Protein AF-A0A8S2K0Q5-F1 (afdb_monomer)

Foldseek 3Di:
DPPDPPPDFAWEWEAEAQKIKTKTFPPDDAFDKDAPLQVVFFDPVFKDKPQKAFPDKDKDWDAPQQAQFWWWDAPPAPDRPDTDIWGQHGVVQQWIWDDDPPDPDIDIDHHPPPDDTGGPDPDPHHIMMIMGTDIGRNDPPDTMMIITMGRQKHKFKEWEWEDEDDPDLWIKIWIKIKIFGQGQAKDKHFKYKYKFFPDPDDPPCPDDPPPPDPDPPPPDPPPPPPPPCPPPDAWEWEWDDDDPGMTMIITPGIDMDHHRDIDMHTYDIDTWRKDWFWEAEDEDDDFDKDKDFTWTKMKIAAADAWDGWHKYFYDYPNHTQAIDTDHTAGHGDIDMDTRGGDPQKMKIKGKDWPDWDFPPDDDPPDDTDIDIDIDMDMDIGGNAQAKHKYKYKYADPDDDDDDDDPDDPPPDPPPPDDFDWDDDDRMTITIDIGGGPPVPLLWDKWKWWFDDQCQPDPPDDGDTDTDDPVVRVQVVVCVVVVNQWDDDDQWIAGPVQQWIAGPVGRVRIIHMDIDTHRLVVVADPVLLDDDPDDDDPPPPCPDVVVVVVVVCVVCVVVVVVPVPDCVVVLLVVLVVLCVRCVSVVNNVSSNVSSVVD

Structure (mmCIF, N/CA/C/O backbone):
data_AF-A0A8S2K0Q5-F1
#
_entry.id   AF-A0A8S2K0Q5-F1
#
loop_
_atom_site.group_PDB
_atom_site.id
_atom_site.type_symbol
_atom_site.label_atom_id
_atom_site.label_alt_id
_atom_site.label_comp_id
_atom_site.label_asym_id
_atom_site.label_entity_id
_atom_site.label_seq_id
_atom_site.pdbx_PDB_ins_code
_atom_site.Cartn_x
_atom_site.Cartn_y
_atom_site.Cartn_z
_atom_site.occupancy
_atom_site.B_iso_or_equiv
_atom_site.auth_seq_id
_atom_site.auth_comp_id
_atom_site.auth_asym_id
_atom_site.auth_atom_id
_atom_site.pdbx_PDB_model_num
ATOM 1 N N . MET A 1 1 ? 0.386 10.131 39.378 1.00 29.38 1 MET A N 1
ATOM 2 C CA . MET A 1 1 ? 0.164 8.672 39.294 1.00 29.38 1 MET A CA 1
ATOM 3 C C . MET A 1 1 ? -1.204 8.377 39.877 1.00 29.38 1 MET A C 1
ATOM 5 O O . MET A 1 1 ? -1.340 8.317 41.089 1.00 29.38 1 MET A O 1
ATOM 9 N N . VAL A 1 2 ? -2.227 8.304 39.027 1.00 27.77 2 VAL A N 1
ATOM 10 C CA . VAL A 1 2 ? -3.558 7.828 39.419 1.00 27.77 2 VAL A CA 1
ATOM 11 C C . VAL A 1 2 ? -3.507 6.309 39.302 1.00 27.77 2 VAL A C 1
ATOM 13 O O . VAL A 1 2 ? -3.299 5.791 38.210 1.00 27.77 2 VAL A O 1
ATOM 16 N N . THR A 1 3 ? -3.607 5.597 40.420 1.00 29.80 3 THR A N 1
ATOM 17 C CA . THR A 1 3 ? -3.735 4.137 40.437 1.00 29.80 3 THR A CA 1
ATOM 18 C C . THR A 1 3 ? -5.134 3.785 39.940 1.00 29.80 3 THR A C 1
ATOM 20 O O . THR A 1 3 ? -6.079 3.735 40.727 1.00 29.80 3 THR A O 1
ATOM 23 N N . SER A 1 4 ? -5.299 3.608 38.626 1.00 36.22 4 SER A N 1
ATOM 24 C CA . SER A 1 4 ? -6.487 2.949 38.088 1.00 36.22 4 SER A CA 1
ATOM 25 C C . SER A 1 4 ? -6.564 1.568 38.730 1.00 36.22 4 SER A C 1
ATOM 27 O O . SER A 1 4 ? -5.586 0.820 38.700 1.00 36.22 4 SER A O 1
ATOM 29 N N . ASN A 1 5 ? -7.692 1.254 39.367 1.00 38.75 5 ASN A N 1
ATOM 30 C CA . ASN A 1 5 ? -7.954 -0.066 39.928 1.00 38.75 5 ASN A CA 1
ATOM 31 C C . ASN A 1 5 ? -7.918 -1.094 38.790 1.00 38.75 5 ASN A C 1
ATOM 33 O O . ASN A 1 5 ? -8.931 -1.339 38.144 1.00 38.75 5 ASN A O 1
ATOM 37 N N . ALA A 1 6 ? -6.740 -1.672 38.557 1.00 41.12 6 ALA A N 1
ATOM 38 C CA . ALA A 1 6 ? -6.437 -2.686 37.555 1.00 41.12 6 ALA A CA 1
ATOM 39 C C . ALA A 1 6 ? -7.031 -4.059 37.924 1.00 41.12 6 ALA A C 1
ATOM 41 O O . ALA A 1 6 ? -6.378 -5.088 37.800 1.00 41.12 6 ALA A O 1
ATOM 42 N N . ASN A 1 7 ? -8.296 -4.083 38.350 1.00 46.19 7 ASN A N 1
ATOM 43 C CA . ASN A 1 7 ? -9.140 -5.278 38.279 1.00 46.19 7 ASN A CA 1
ATOM 44 C C . ASN A 1 7 ? -9.757 -5.385 36.871 1.00 46.19 7 ASN A C 1
ATOM 46 O O . ASN A 1 7 ? -10.928 -5.744 36.721 1.00 46.19 7 ASN A O 1
ATOM 50 N N . ASP A 1 8 ? -8.964 -5.014 35.859 1.00 53.84 8 ASP A N 1
ATOM 51 C CA . ASP A 1 8 ? -9.361 -4.888 34.464 1.00 53.84 8 ASP A CA 1
ATOM 52 C C . ASP A 1 8 ? -9.908 -6.226 33.978 1.00 53.84 8 ASP A C 1
ATOM 54 O O . ASP A 1 8 ? -9.255 -7.269 34.009 1.00 53.84 8 ASP A O 1
ATOM 58 N N . SER A 1 9 ? -11.177 -6.186 33.588 1.00 64.88 9 SER A N 1
ATOM 59 C CA . SER A 1 9 ? -11.879 -7.287 32.956 1.00 64.88 9 SER A CA 1
ATOM 60 C C . SER A 1 9 ? -11.081 -7.799 31.763 1.00 64.88 9 SER A C 1
ATOM 62 O O . SER A 1 9 ? -10.619 -7.000 30.956 1.00 64.88 9 SER A O 1
ATOM 64 N N . SER A 1 10 ? -11.004 -9.120 31.629 1.00 88.25 10 SER A N 1
ATOM 65 C CA . SER A 1 10 ? -10.513 -9.831 30.452 1.00 88.25 10 SER A CA 1
ATOM 66 C C . SER A 1 10 ? -11.231 -9.346 29.185 1.00 88.25 10 SER A C 1
ATOM 68 O O . SER A 1 10 ? -12.333 -9.820 28.882 1.00 88.25 10 SER A O 1
ATOM 70 N N . ILE A 1 11 ? -10.674 -8.353 28.488 1.00 94.31 11 ILE A N 1
ATOM 71 C CA . ILE A 1 11 ? -11.224 -7.868 27.221 1.00 94.31 11 ILE A CA 1
ATOM 72 C C . ILE A 1 11 ? -10.668 -8.752 26.111 1.00 94.31 11 ILE A C 1
ATOM 74 O O . ILE A 1 11 ? -9.456 -8.832 25.903 1.00 94.31 11 ILE A O 1
ATOM 78 N N . ILE A 1 12 ? -11.579 -9.394 25.389 1.00 96.56 12 ILE A N 1
ATOM 79 C CA . ILE A 1 12 ? -11.293 -10.092 24.143 1.00 96.56 12 ILE A CA 1
ATOM 80 C C . ILE A 1 12 ? -11.693 -9.144 23.009 1.00 96.56 12 ILE A C 1
ATOM 82 O O . ILE A 1 12 ? -12.826 -8.663 22.975 1.00 96.56 12 ILE A O 1
ATOM 86 N N . ALA A 1 13 ? -10.775 -8.860 22.091 1.00 97.31 13 ALA A N 1
ATOM 87 C CA . ALA A 1 13 ? -11.022 -7.989 20.948 1.00 97.31 13 ALA A CA 1
ATOM 88 C C . ALA A 1 13 ? -10.878 -8.758 19.634 1.00 97.31 13 ALA A C 1
ATOM 90 O O . ALA A 1 13 ? -9.849 -9.376 19.372 1.00 97.31 13 ALA A O 1
ATOM 91 N N . ARG A 1 14 ? -11.894 -8.671 18.777 1.00 97.50 14 ARG A N 1
ATOM 92 C CA . ARG A 1 14 ? -11.828 -9.136 17.388 1.00 97.50 14 ARG A CA 1
ATOM 93 C C . ARG A 1 14 ? -11.808 -7.926 16.472 1.00 97.50 14 ARG A C 1
ATOM 95 O O . ARG A 1 14 ? -12.829 -7.265 16.296 1.00 97.50 14 ARG A O 1
ATOM 102 N N . ILE A 1 15 ? -10.635 -7.589 15.958 1.00 97.25 15 ILE A N 1
ATOM 103 C CA . ILE A 1 15 ? -10.388 -6.366 15.201 1.00 97.25 15 ILE A CA 1
ATOM 104 C C . ILE A 1 15 ? -10.494 -6.673 13.707 1.00 97.25 15 ILE A C 1
ATOM 106 O O . ILE A 1 15 ? -9.774 -7.504 13.161 1.00 97.25 15 ILE A O 1
ATOM 110 N N . TYR A 1 16 ? -11.394 -5.970 13.040 1.00 95.81 16 TYR A N 1
ATOM 111 C CA . TYR A 1 16 ? -11.602 -5.970 11.598 1.00 95.81 16 TYR A CA 1
ATOM 112 C C . TYR A 1 16 ? -10.978 -4.696 10.999 1.00 95.81 16 TYR A C 1
ATOM 114 O O . TYR A 1 16 ? -10.509 -3.817 11.724 1.00 95.81 16 TYR A O 1
ATOM 122 N N . SER A 1 17 ? -10.976 -4.556 9.673 1.00 90.25 17 SER A N 1
ATOM 123 C CA . SER A 1 17 ? -10.333 -3.413 8.999 1.00 90.25 17 SER A CA 1
ATOM 124 C C . SER A 1 17 ? -10.889 -2.042 9.420 1.00 90.25 17 SER A C 1
ATOM 126 O O . SER A 1 17 ? -10.160 -1.051 9.434 1.00 90.25 17 SER A O 1
ATOM 128 N N . ASN A 1 18 ? -12.173 -1.966 9.782 1.00 90.06 18 ASN A N 1
ATOM 129 C CA . ASN A 1 18 ? -12.871 -0.713 10.082 1.00 90.06 18 ASN A CA 1
ATOM 130 C C . ASN A 1 18 ? -13.585 -0.669 11.445 1.00 90.06 18 ASN A C 1
ATOM 132 O O . ASN A 1 18 ? -14.157 0.370 11.783 1.00 90.06 18 ASN A O 1
ATOM 136 N N . LEU A 1 19 ? -13.586 -1.763 12.206 1.00 95.19 19 LEU A N 1
ATOM 137 C CA . LEU A 1 19 ? -14.288 -1.880 13.486 1.00 95.19 19 LEU A CA 1
ATOM 138 C C . LEU A 1 19 ? -13.689 -2.990 14.348 1.00 95.19 19 LEU A C 1
ATOM 140 O O . LEU A 1 19 ? -12.959 -3.845 13.861 1.00 95.19 19 LEU A O 1
ATOM 144 N N . VAL A 1 20 ? -14.067 -3.020 15.617 1.00 97.06 20 VAL A N 1
ATOM 145 C CA . VAL A 1 20 ? -13.719 -4.066 16.575 1.00 97.06 20 VAL A CA 1
ATOM 146 C C . VAL A 1 20 ? -14.982 -4.602 17.238 1.00 97.06 20 VAL A C 1
ATOM 148 O O . VAL A 1 20 ? -15.856 -3.827 17.617 1.00 97.06 20 VAL A O 1
ATOM 151 N N . GLU A 1 21 ? -15.085 -5.918 17.391 1.00 97.69 21 GLU A N 1
ATOM 152 C CA . GLU A 1 21 ? -16.007 -6.531 18.347 1.00 97.69 21 GLU A CA 1
ATOM 153 C C . GLU A 1 21 ? -15.287 -6.633 19.695 1.00 97.69 21 GLU A C 1
ATOM 155 O O . GLU A 1 21 ? -14.265 -7.314 19.817 1.00 97.69 21 GLU A O 1
ATOM 160 N N . VAL A 1 22 ? -15.800 -5.922 20.697 1.00 97.19 22 VAL A N 1
ATOM 161 C CA . VAL A 1 22 ? -15.290 -5.945 22.068 1.00 97.19 22 VAL A CA 1
ATOM 162 C C . VAL A 1 22 ? -16.146 -6.902 22.878 1.00 97.19 22 VAL A C 1
ATOM 164 O O . VAL A 1 22 ? -17.354 -6.703 23.003 1.00 97.19 22 VAL A O 1
ATOM 167 N N . ILE A 1 23 ? -15.513 -7.919 23.453 1.00 97.38 23 ILE A N 1
ATOM 168 C CA . ILE A 1 23 ? -16.162 -8.947 24.261 1.00 97.38 23 ILE A CA 1
ATOM 169 C C . ILE A 1 23 ? -15.588 -8.872 25.673 1.00 97.38 23 ILE A C 1
ATOM 171 O O . ILE A 1 23 ? -14.382 -9.008 25.880 1.00 97.38 23 ILE A O 1
ATOM 175 N N . ARG A 1 24 ? -16.455 -8.666 26.666 1.00 95.62 24 ARG A N 1
ATOM 176 C CA . ARG A 1 24 ? -16.065 -8.601 28.082 1.00 95.62 24 ARG A CA 1
ATOM 177 C C . ARG A 1 24 ? -17.021 -9.415 28.950 1.00 95.62 24 ARG A C 1
ATOM 179 O O . ARG A 1 24 ? -18.213 -9.466 28.646 1.00 95.62 24 ARG A O 1
ATOM 186 N N . PRO A 1 25 ? -16.550 -10.056 30.031 1.00 94.81 25 PRO A N 1
ATOM 187 C CA . PRO A 1 25 ? -17.432 -10.801 30.921 1.00 94.81 25 PRO A CA 1
ATOM 188 C C . PRO A 1 25 ? -18.433 -9.852 31.597 1.00 94.81 25 PRO A C 1
ATOM 190 O O . PRO A 1 25 ? -18.061 -8.765 32.047 1.00 94.81 25 PRO A O 1
ATOM 193 N N . LEU A 1 26 ? -19.697 -10.268 31.707 1.00 94.38 26 LEU A N 1
ATOM 194 C CA . LEU A 1 26 ? -20.741 -9.525 32.416 1.00 94.38 26 LEU A CA 1
ATOM 195 C C . LEU A 1 26 ? -20.545 -9.688 33.937 1.00 94.38 26 LEU A C 1
ATOM 197 O O . LEU A 1 26 ? -21.236 -10.467 34.585 1.00 94.38 26 LEU A O 1
ATOM 201 N N . ARG A 1 27 ? -19.532 -9.009 34.498 1.00 86.06 27 ARG A N 1
ATOM 202 C CA . ARG A 1 27 ? -19.223 -9.024 35.946 1.00 86.06 27 ARG A CA 1
ATOM 203 C C . ARG A 1 27 ? -19.899 -7.896 36.725 1.00 86.06 27 ARG A C 1
ATOM 205 O O . ARG A 1 27 ? -20.038 -8.002 37.937 1.00 86.06 27 ARG A O 1
ATOM 212 N N . GLN A 1 28 ? -20.240 -6.802 36.048 1.00 73.81 28 GLN A N 1
ATOM 213 C CA . GLN A 1 28 ? -20.879 -5.642 36.667 1.00 73.81 28 GLN A CA 1
ATOM 214 C C . GLN A 1 28 ? -22.372 -5.901 36.867 1.00 73.81 28 GLN A C 1
ATOM 216 O O . GLN A 1 28 ? -23.010 -6.547 36.033 1.00 73.81 28 GLN A O 1
ATOM 221 N N . GLU A 1 29 ? -22.918 -5.374 37.962 1.00 84.00 29 GLU A N 1
ATOM 222 C CA . GLU A 1 29 ? -24.364 -5.281 38.134 1.00 84.00 29 GLU A CA 1
ATOM 223 C C . GLU A 1 29 ? -24.942 -4.418 37.006 1.00 84.00 29 GLU A C 1
ATOM 225 O O . GLU A 1 29 ? -24.368 -3.394 36.632 1.00 84.00 29 GLU A O 1
ATOM 230 N N . LEU A 1 30 ? -26.056 -4.864 36.429 1.00 90.75 30 LEU A N 1
ATOM 231 C CA . LEU A 1 30 ? -26.784 -4.069 35.450 1.00 90.75 30 LEU A CA 1
ATOM 232 C C . LEU A 1 30 ? -27.404 -2.841 36.138 1.00 90.75 30 LEU A C 1
ATOM 234 O O . LEU A 1 30 ? -27.833 -2.942 37.291 1.00 90.75 30 LEU A O 1
ATOM 238 N N . PRO A 1 31 ? -27.493 -1.693 35.447 1.00 93.88 31 PRO A N 1
ATOM 239 C CA . PRO A 1 31 ? -27.159 -1.472 34.035 1.00 93.88 31 PRO A CA 1
ATOM 240 C C . PRO A 1 31 ? -25.653 -1.292 33.761 1.00 93.88 31 PRO A C 1
ATOM 242 O O . PRO A 1 31 ? -24.921 -0.746 34.579 1.00 93.88 31 PRO A O 1
ATOM 245 N N . LEU A 1 32 ? -25.206 -1.666 32.557 1.00 93.88 32 LEU A N 1
ATOM 246 C CA . LEU A 1 32 ? -23.860 -1.348 32.065 1.00 93.88 32 LEU A CA 1
ATOM 247 C C . LEU A 1 32 ? -23.703 0.158 31.870 1.00 93.88 32 LEU A C 1
ATOM 249 O O . LEU A 1 32 ? -24.557 0.772 31.236 1.00 93.88 32 LEU A O 1
ATOM 253 N N . GLU A 1 33 ? -22.592 0.730 32.324 1.00 92.38 33 GLU A N 1
ATOM 254 C CA . GLU A 1 33 ? -22.280 2.150 32.143 1.00 92.38 33 GLU A CA 1
ATOM 255 C C . GLU A 1 33 ? -21.228 2.362 31.041 1.00 92.38 33 GLU A C 1
ATOM 257 O O . GLU A 1 33 ? -20.211 1.666 30.995 1.00 92.38 33 GLU A O 1
ATOM 262 N N . PHE A 1 34 ? -21.459 3.360 30.185 1.00 92.56 34 PHE A N 1
ATOM 263 C CA . PHE A 1 34 ? -20.509 3.859 29.191 1.00 92.56 34 PHE A CA 1
ATOM 264 C C . PHE A 1 34 ? -20.385 5.384 29.288 1.00 92.56 34 PHE A C 1
ATOM 266 O O . PHE A 1 34 ? -21.376 6.102 29.465 1.00 92.56 34 PHE A O 1
ATOM 273 N N . SER A 1 35 ? -19.168 5.905 29.152 1.00 90.75 35 SER A N 1
ATOM 274 C CA . SER A 1 35 ? -18.934 7.343 28.991 1.00 90.75 35 SER A CA 1
ATOM 275 C C . SER A 1 35 ? -19.417 7.843 27.627 1.00 90.75 35 SER A C 1
ATOM 277 O O . SER A 1 35 ? -19.467 7.078 26.667 1.00 90.75 35 SER A O 1
ATOM 279 N N . ALA A 1 36 ? -19.720 9.141 27.501 1.00 90.25 36 ALA A N 1
ATOM 280 C CA . ALA A 1 36 ? -20.046 9.738 26.201 1.00 90.25 36 ALA A CA 1
ATOM 281 C C . ALA A 1 36 ? -18.958 9.508 25.141 1.00 90.25 36 ALA A C 1
ATOM 283 O O . ALA A 1 36 ? -19.271 9.339 23.965 1.00 90.25 36 ALA A O 1
ATOM 284 N N . ASN A 1 37 ? -17.691 9.467 25.561 1.00 89.88 37 ASN A N 1
ATOM 285 C CA . ASN A 1 37 ? -16.574 9.200 24.663 1.00 89.88 37 ASN A CA 1
ATOM 286 C C . ASN A 1 37 ? -16.545 7.743 24.203 1.00 89.88 37 ASN A C 1
ATOM 288 O O . ASN A 1 37 ? -16.349 7.506 23.025 1.00 89.88 37 ASN A O 1
ATOM 292 N N . GLU A 1 38 ? -16.753 6.764 25.085 1.00 92.31 38 GLU A N 1
ATOM 293 C CA . GLU A 1 38 ? -16.849 5.358 24.659 1.00 92.31 38 GLU A CA 1
ATOM 294 C C . GLU A 1 38 ? -18.063 5.149 23.753 1.00 92.31 38 GLU A C 1
ATOM 296 O O . GLU A 1 38 ? -17.956 4.544 22.688 1.00 92.31 38 GLU A O 1
ATOM 301 N N . TRP A 1 39 ? -19.201 5.722 24.147 1.00 94.25 39 TRP A N 1
ATOM 302 C CA . TRP A 1 39 ? -20.456 5.610 23.420 1.00 94.25 39 TRP A CA 1
ATOM 303 C C . TRP A 1 39 ? -20.377 6.180 22.001 1.00 94.25 39 TRP A C 1
ATOM 305 O O . TRP A 1 39 ? -20.971 5.616 21.087 1.00 94.25 39 TRP A O 1
ATOM 315 N N . SER A 1 40 ? -19.616 7.260 21.788 1.00 92.88 40 SER A N 1
ATOM 316 C CA . SER A 1 40 ? -19.471 7.882 20.465 1.00 92.88 40 SER A CA 1
ATOM 317 C C . SER A 1 40 ? -18.734 7.002 19.449 1.00 92.88 40 SER A C 1
ATOM 319 O O . SER A 1 40 ? -18.938 7.174 18.247 1.00 92.88 40 SER A O 1
ATOM 321 N N . PHE A 1 41 ? -17.929 6.037 19.907 1.00 94.31 41 PHE A N 1
ATOM 322 C CA . PHE A 1 41 ? -17.284 5.046 19.040 1.00 94.31 41 PHE A CA 1
ATOM 323 C C . PHE A 1 41 ? -18.112 3.772 18.855 1.00 94.31 41 PHE A C 1
ATOM 325 O O . PHE A 1 41 ? -17.827 3.004 17.932 1.00 94.31 41 PHE A O 1
ATOM 332 N N . MET A 1 42 ? -19.116 3.533 19.701 1.00 94.69 42 MET A N 1
ATOM 333 C CA . MET A 1 42 ? -19.913 2.308 19.706 1.00 94.69 42 MET A CA 1
ATOM 334 C C . MET A 1 42 ? -21.065 2.343 18.697 1.00 94.69 42 MET A C 1
ATOM 336 O O . MET A 1 42 ? -21.747 3.350 18.511 1.00 94.69 42 MET A O 1
ATOM 340 N N . ARG A 1 43 ? -21.355 1.185 18.099 1.00 93.12 43 ARG A N 1
ATOM 341 C CA . ARG A 1 43 ? -22.605 0.949 17.369 1.00 93.12 43 ARG A CA 1
ATOM 342 C C . ARG A 1 43 ? -23.675 0.553 18.381 1.00 93.12 43 ARG A C 1
ATOM 344 O O . ARG A 1 43 ? -23.662 -0.561 18.906 1.00 93.12 43 ARG A O 1
ATOM 351 N N . THR A 1 44 ? -24.583 1.464 18.693 1.00 91.12 44 THR A N 1
ATOM 352 C CA . THR A 1 44 ? -25.557 1.285 19.784 1.00 91.12 44 THR A CA 1
ATOM 353 C C . THR A 1 44 ? -26.499 0.095 19.573 1.00 91.12 44 THR A C 1
ATOM 355 O O . THR A 1 44 ? -26.877 -0.569 20.533 1.00 91.12 44 THR A O 1
ATOM 358 N N . ASP A 1 45 ? -26.811 -0.226 18.319 1.00 92.25 45 ASP A N 1
ATOM 359 C CA . ASP A 1 45 ? -27.624 -1.369 17.886 1.00 92.25 45 ASP A CA 1
ATOM 360 C C . ASP A 1 45 ? -26.877 -2.716 17.916 1.00 92.25 45 ASP A C 1
ATOM 362 O O . ASP A 1 45 ? -27.477 -3.755 17.655 1.00 92.25 45 ASP A O 1
ATOM 366 N N . SER A 1 46 ? -25.569 -2.715 18.184 1.00 95.62 46 SER A N 1
ATOM 367 C CA . SER A 1 46 ? -24.746 -3.933 18.184 1.00 95.62 46 SER A CA 1
ATOM 368 C C . SER A 1 46 ? -24.520 -4.546 19.564 1.00 95.62 46 SER A C 1
ATOM 370 O O . SER A 1 46 ? -23.959 -5.635 19.654 1.00 95.62 46 SER A O 1
ATOM 372 N N . ILE A 1 47 ? -24.917 -3.852 20.633 1.00 96.81 47 ILE A N 1
ATOM 373 C CA . ILE A 1 47 ? -24.680 -4.315 22.001 1.00 96.81 47 ILE A CA 1
ATOM 374 C C . ILE A 1 47 ? -25.591 -5.511 22.283 1.00 96.81 47 ILE A C 1
ATOM 376 O O . ILE A 1 47 ? -26.811 -5.388 22.231 1.00 96.81 47 ILE A O 1
ATOM 380 N N . THR A 1 48 ? -24.995 -6.654 22.608 1.00 97.44 48 THR A N 1
ATOM 381 C CA . THR A 1 48 ? -25.684 -7.921 22.856 1.00 97.44 48 THR A CA 1
ATOM 382 C C . THR A 1 48 ? -25.007 -8.715 23.977 1.00 97.44 48 THR A C 1
ATOM 384 O O . THR A 1 48 ? -23.935 -8.352 24.468 1.00 97.44 48 THR A O 1
ATOM 387 N N . LEU A 1 49 ? -25.637 -9.814 24.388 1.00 97.25 49 LEU A N 1
ATOM 388 C CA . LEU A 1 49 ? -25.112 -10.773 25.347 1.00 97.25 49 LEU A CA 1
ATOM 389 C C . LEU A 1 49 ? -24.824 -12.100 24.640 1.00 97.25 49 LEU A C 1
ATOM 391 O O . LEU A 1 49 ? -25.698 -12.673 23.992 1.00 97.25 49 LEU A O 1
ATOM 395 N N . LEU A 1 50 ? -23.605 -12.607 24.791 1.00 96.69 50 LEU A N 1
ATOM 396 C CA . LEU A 1 50 ? -23.234 -13.955 24.374 1.00 96.69 50 LEU A CA 1
ATOM 397 C C . LEU A 1 50 ? -23.577 -14.942 25.497 1.00 96.69 50 LEU A C 1
ATOM 399 O O . LEU A 1 50 ? -23.449 -14.614 26.678 1.00 96.69 50 LEU A O 1
ATOM 403 N N . ASN A 1 51 ? -23.990 -16.156 25.124 1.00 96.25 51 ASN A N 1
ATOM 404 C CA . ASN A 1 51 ? -24.453 -17.223 26.029 1.00 96.25 51 ASN A CA 1
ATOM 405 C C . ASN A 1 51 ? -25.735 -16.890 26.821 1.00 96.25 51 ASN A C 1
ATOM 407 O O . ASN A 1 51 ? -26.067 -17.559 27.798 1.00 96.25 51 ASN A O 1
ATOM 411 N N . ALA A 1 52 ? -26.502 -15.887 26.392 1.00 96.56 52 ALA A N 1
ATOM 412 C CA . ALA A 1 52 ? -27.768 -15.507 27.010 1.00 96.56 52 ALA A CA 1
ATOM 413 C C . ALA A 1 52 ? -28.844 -15.233 25.953 1.00 96.56 52 ALA A C 1
ATOM 415 O O . ALA A 1 52 ? -28.558 -14.770 24.854 1.00 96.56 52 ALA A O 1
ATOM 416 N N . ASN A 1 53 ? -30.103 -15.501 26.299 1.00 96.38 53 ASN A N 1
ATOM 417 C CA . ASN A 1 53 ? -31.260 -15.113 25.501 1.00 96.38 53 ASN A CA 1
ATOM 418 C C . ASN A 1 53 ? -31.860 -13.817 26.066 1.00 96.38 53 ASN A C 1
ATOM 420 O O . ASN A 1 53 ? -32.377 -13.817 27.187 1.00 96.38 53 ASN A O 1
ATOM 424 N N . ILE A 1 54 ? -31.768 -12.724 25.311 1.00 96.31 54 ILE A N 1
ATOM 425 C CA . ILE A 1 54 ? -32.231 -11.393 25.722 1.00 96.31 54 ILE A CA 1
ATOM 426 C C . ILE A 1 54 ? -33.741 -11.289 25.492 1.00 96.31 54 ILE A C 1
ATOM 428 O O . ILE A 1 54 ? -34.222 -11.491 24.381 1.00 96.31 54 ILE A O 1
ATOM 432 N N . THR A 1 55 ? -34.496 -10.942 26.534 1.00 96.25 55 THR A N 1
ATOM 433 C CA . THR A 1 55 ? -35.941 -10.675 26.436 1.00 96.25 55 THR A CA 1
ATOM 434 C C . THR A 1 55 ? -36.249 -9.192 26.264 1.00 96.25 55 THR A C 1
ATOM 436 O O . THR A 1 55 ? -37.233 -8.848 25.617 1.00 96.25 55 THR A O 1
ATOM 439 N N . SER A 1 56 ? -35.425 -8.310 26.833 1.00 96.12 56 SER A N 1
ATOM 440 C CA . SER A 1 56 ? -35.522 -6.863 26.626 1.00 96.12 56 SER A CA 1
ATOM 441 C C . SER A 1 56 ? -34.178 -6.182 26.842 1.00 96.12 56 SER A C 1
ATOM 443 O O . SER A 1 56 ? -33.367 -6.633 27.651 1.00 96.12 56 SER A O 1
ATOM 445 N N . GLN A 1 57 ? -33.977 -5.072 26.139 1.00 96.38 57 GLN A N 1
ATOM 446 C CA . GLN A 1 57 ? -32.813 -4.206 26.256 1.00 96.38 57 GLN A CA 1
ATOM 447 C C . GLN A 1 57 ? -33.291 -2.759 26.334 1.00 96.38 57 GLN A C 1
ATOM 449 O O . GLN A 1 57 ? -34.096 -2.330 25.507 1.00 96.38 57 GLN A O 1
ATOM 454 N N . THR A 1 58 ? -32.778 -2.012 27.308 1.00 94.94 58 THR A N 1
ATOM 455 C CA . THR A 1 58 ? -33.110 -0.597 27.489 1.00 94.94 58 THR A CA 1
ATOM 456 C C . THR A 1 58 ? -31.831 0.216 27.483 1.00 94.94 58 THR A C 1
ATOM 458 O O . THR A 1 58 ? -30.914 -0.062 28.250 1.00 94.94 58 THR A O 1
ATOM 461 N N . VAL A 1 59 ? -31.777 1.239 26.634 1.00 94.69 59 VAL A N 1
ATOM 462 C CA . VAL A 1 59 ? -30.671 2.196 26.588 1.00 94.69 59 VAL A CA 1
ATOM 463 C C . VAL A 1 59 ? -31.177 3.535 27.101 1.00 94.69 59 VAL A C 1
ATOM 465 O O . VAL A 1 59 ? -32.127 4.089 26.549 1.00 94.69 59 VAL A O 1
ATOM 468 N N . VAL A 1 60 ? -30.550 4.056 28.153 1.00 93.06 60 VAL A N 1
ATOM 469 C CA . VAL A 1 60 ? -30.897 5.351 28.745 1.00 93.06 60 VAL A CA 1
ATOM 470 C C . VAL A 1 60 ? -29.662 6.234 28.776 1.00 93.06 60 VAL A C 1
ATOM 472 O O . VAL A 1 60 ? -28.690 5.936 29.467 1.00 93.06 60 VAL A O 1
ATOM 475 N N . GLU A 1 61 ? -29.710 7.354 28.064 1.00 92.19 61 GLU A N 1
ATOM 476 C CA . GLU A 1 61 ? -28.773 8.447 28.295 1.00 92.19 61 GLU A CA 1
ATOM 477 C C . GLU A 1 61 ? -29.193 9.174 29.574 1.00 92.19 61 GLU A C 1
ATOM 479 O O . GLU A 1 61 ? -30.305 9.697 29.671 1.00 92.19 61 GLU A O 1
ATOM 484 N N . LYS A 1 62 ? -28.311 9.213 30.572 1.00 84.88 62 LYS A N 1
ATOM 485 C CA . LYS A 1 62 ? -28.469 10.109 31.716 1.00 84.88 62 LYS A CA 1
ATOM 486 C C . LYS A 1 62 ? -27.281 11.050 31.724 1.00 84.88 62 LYS A C 1
ATOM 488 O O . LYS A 1 62 ? -26.129 10.614 31.761 1.00 84.88 62 LYS A O 1
ATOM 493 N N . LYS A 1 63 ? -27.540 12.355 31.764 1.00 77.31 63 LYS A N 1
ATOM 494 C CA . LYS A 1 63 ? -26.515 13.284 32.244 1.00 77.31 63 LYS A CA 1
ATOM 495 C C . LYS A 1 63 ? -26.137 12.827 33.648 1.00 77.31 63 LYS A C 1
ATOM 497 O O . LYS A 1 63 ? -27.028 12.500 34.435 1.00 77.31 63 LYS A O 1
ATOM 502 N N . LYS A 1 64 ? -24.837 12.701 33.931 1.00 67.19 64 LYS A N 1
ATOM 503 C CA . LYS A 1 64 ? -24.388 12.347 35.279 1.00 67.19 64 LYS A CA 1
ATOM 504 C C . LYS A 1 64 ? -25.053 13.346 36.225 1.00 67.19 64 LYS A C 1
ATOM 506 O O . LYS A 1 64 ? -24.878 14.544 36.041 1.00 67.19 64 LYS A O 1
ATOM 511 N N . LEU A 1 65 ? -25.871 12.862 37.160 1.00 64.56 65 LEU A N 1
ATOM 512 C CA . LEU A 1 65 ? -26.420 13.711 38.213 1.00 64.56 65 LEU A CA 1
ATOM 513 C C . LEU A 1 65 ? -25.210 14.313 38.927 1.00 64.56 65 LEU A C 1
ATOM 515 O O . LEU A 1 65 ? -24.384 13.574 39.468 1.00 64.56 65 LEU A O 1
ATOM 519 N N . LEU A 1 66 ? -25.049 15.633 38.831 1.00 70.12 66 LEU A N 1
ATOM 520 C CA . LEU A 1 66 ? -23.912 16.341 39.422 1.00 70.12 66 LEU A CA 1
ATOM 521 C C . LEU A 1 66 ? -24.083 16.552 40.934 1.00 70.12 66 LEU A C 1
ATOM 523 O O . LEU A 1 66 ? -23.358 17.331 41.554 1.00 70.12 66 LEU A O 1
ATOM 527 N N . ASP A 1 67 ? -25.032 15.831 41.521 1.00 72.50 67 ASP A N 1
ATOM 528 C CA . ASP A 1 67 ? -25.416 15.895 42.913 1.00 72.50 67 ASP A CA 1
ATOM 529 C C . ASP A 1 67 ? -24.226 15.553 43.818 1.00 72.50 67 ASP A C 1
ATOM 531 O O . ASP A 1 67 ? -23.620 14.482 43.770 1.00 72.50 67 ASP A O 1
ATOM 535 N N . ASN A 1 68 ? -23.934 16.484 44.715 1.00 84.31 68 ASN A N 1
ATOM 536 C CA . ASN A 1 68 ? -22.840 16.494 45.673 1.00 84.31 68 ASN A CA 1
ATOM 537 C C . ASN A 1 68 ? -21.417 16.588 45.097 1.00 84.31 68 ASN A C 1
ATOM 539 O O . ASN A 1 68 ? -20.466 16.286 45.827 1.00 84.31 68 ASN A O 1
ATOM 543 N N . ILE A 1 69 ? -21.241 17.045 43.854 1.00 87.88 69 ILE A N 1
ATOM 544 C CA . ILE A 1 69 ? -19.903 17.267 43.286 1.00 87.88 69 ILE A CA 1
ATOM 545 C C . ILE A 1 69 ? -19.247 18.504 43.916 1.00 87.88 69 ILE A C 1
ATOM 547 O O . ILE A 1 69 ? -19.905 19.542 44.032 1.00 87.88 69 ILE A O 1
ATOM 551 N N . PRO A 1 70 ? -17.965 18.420 44.324 1.00 91.94 70 PRO A N 1
ATOM 552 C CA . PRO A 1 70 ? -17.246 19.560 44.870 1.00 91.94 70 PRO A CA 1
ATOM 553 C C . PRO A 1 70 ? -16.986 20.626 43.792 1.00 91.94 70 PRO A C 1
ATOM 555 O O . PRO A 1 70 ? -16.414 20.351 42.733 1.00 91.94 70 PRO A O 1
ATOM 558 N N . ILE A 1 71 ? -17.409 21.854 44.080 1.00 93.62 71 ILE A N 1
ATOM 559 C CA . ILE A 1 71 ? -17.231 23.058 43.264 1.00 93.62 71 ILE A CA 1
ATOM 560 C C . ILE A 1 71 ? -16.653 24.186 44.129 1.00 93.62 71 ILE A C 1
ATOM 562 O O . ILE A 1 71 ? -16.853 24.216 45.340 1.00 93.62 71 ILE A O 1
ATOM 566 N N . TYR A 1 72 ? -15.953 25.131 43.517 1.00 94.06 72 TYR A N 1
ATOM 567 C CA . TYR A 1 72 ? -15.573 26.395 44.123 1.00 94.06 72 TYR A CA 1
ATOM 568 C C . TYR A 1 72 ? -16.648 27.442 43.857 1.00 94.06 72 TYR A C 1
ATOM 570 O O . TYR A 1 72 ? -17.114 27.611 42.730 1.00 94.06 72 TYR A O 1
ATOM 578 N N . VAL A 1 73 ? -17.015 28.169 44.905 1.00 93.62 73 VAL A N 1
ATOM 579 C CA . VAL A 1 73 ? -17.995 29.256 44.844 1.00 93.62 73 VAL A CA 1
ATOM 580 C C . VAL A 1 73 ? -17.480 30.481 45.582 1.00 93.62 73 VAL A C 1
ATOM 582 O O . VAL A 1 73 ? -16.737 30.348 46.559 1.00 93.62 73 VAL A O 1
ATOM 585 N N . ARG A 1 74 ? -17.869 31.679 45.133 1.00 92.12 74 ARG A N 1
ATOM 586 C CA . ARG A 1 74 ? -17.515 32.919 45.833 1.00 92.12 74 ARG A CA 1
ATOM 587 C C . ARG A 1 74 ? -18.314 33.061 47.124 1.00 92.12 74 ARG A C 1
ATOM 589 O O . ARG A 1 74 ? -19.535 32.883 47.133 1.00 92.12 74 ARG A O 1
ATOM 596 N N . TRP A 1 75 ? -17.633 33.408 48.215 1.00 87.62 75 TRP A N 1
ATOM 597 C CA . TRP A 1 75 ? -18.245 33.547 49.535 1.00 87.62 75 TRP A CA 1
ATOM 598 C C . TRP A 1 75 ? -17.814 34.838 50.254 1.00 87.62 75 TRP A C 1
ATOM 600 O O . TRP A 1 75 ? -16.618 35.119 50.308 1.00 87.62 75 TRP A O 1
ATOM 610 N N . PRO A 1 76 ? -18.741 35.618 50.852 1.00 86.00 76 PRO A N 1
ATOM 611 C CA . PRO A 1 76 ? -20.198 35.451 50.840 1.00 86.00 76 PRO A CA 1
ATOM 612 C C . PRO A 1 76 ? -20.816 35.724 49.452 1.00 86.00 76 PRO A C 1
ATOM 614 O O . PRO A 1 76 ? -20.199 36.417 48.635 1.00 86.00 76 PRO A O 1
ATOM 617 N N . PRO A 1 77 ? -22.034 35.217 49.171 1.00 81.50 77 PRO A N 1
ATOM 618 C CA . PRO A 1 77 ? -22.683 35.405 47.876 1.00 81.50 77 PRO A CA 1
ATOM 619 C C . PRO A 1 77 ? -22.797 36.896 47.519 1.00 81.50 77 PRO A C 1
ATOM 621 O O . PRO A 1 77 ? -23.149 37.713 48.369 1.00 81.50 77 PRO A O 1
ATOM 624 N N . SER A 1 78 ? -22.546 37.247 46.255 1.00 74.62 78 SER A N 1
ATOM 625 C CA . SER A 1 78 ? -22.618 38.605 45.665 1.00 74.62 78 SER A CA 1
ATOM 626 C C . SER A 1 78 ? -21.400 39.524 45.848 1.00 74.62 78 SER A C 1
ATOM 628 O O . SER A 1 78 ? -21.172 40.363 44.976 1.00 74.62 78 SER A O 1
ATOM 630 N N . HIS A 1 79 ? -20.591 39.382 46.907 1.00 77.81 79 HIS A N 1
ATOM 631 C CA . HIS A 1 79 ? -19.481 40.322 47.188 1.00 77.81 79 HIS A CA 1
ATOM 632 C C . HIS A 1 79 ? -18.166 39.675 47.660 1.00 77.81 79 HIS A C 1
ATOM 634 O O . HIS A 1 79 ? -17.188 40.383 47.895 1.00 77.81 79 HIS A O 1
ATOM 640 N N . GLY A 1 80 ? -18.118 38.349 47.802 1.00 78.88 80 GLY A N 1
ATOM 641 C CA . GLY A 1 80 ? -16.918 37.628 48.221 1.00 78.88 80 GLY A CA 1
ATOM 642 C C . GLY A 1 80 ? -15.842 37.524 47.140 1.00 78.88 80 GLY A C 1
ATOM 643 O O . GLY A 1 80 ? -16.144 37.218 45.986 1.00 78.88 80 GLY A O 1
ATOM 644 N N . ILE A 1 81 ? -14.583 37.736 47.531 1.00 86.75 81 ILE A N 1
ATOM 645 C CA . ILE A 1 81 ? -13.396 37.423 46.711 1.00 86.75 81 ILE A CA 1
ATOM 646 C C . ILE A 1 81 ? -12.910 35.991 47.005 1.00 86.75 81 ILE A C 1
ATOM 648 O O . ILE A 1 81 ? -12.292 35.356 46.153 1.00 86.75 81 ILE A O 1
ATOM 652 N N . ASP A 1 82 ? -13.242 35.457 48.182 1.00 91.56 82 ASP A N 1
ATOM 653 C CA . ASP A 1 82 ? -12.780 34.148 48.628 1.00 91.56 82 ASP A CA 1
ATOM 654 C C . ASP A 1 82 ? -13.535 33.018 47.922 1.00 91.56 82 ASP A C 1
ATOM 656 O O . ASP A 1 82 ? -14.769 32.996 47.882 1.00 91.56 82 ASP A O 1
ATOM 660 N N . LEU A 1 83 ? -12.784 32.045 47.405 1.00 93.31 83 LEU A N 1
ATOM 661 C CA . LEU A 1 83 ? -13.328 30.792 46.897 1.00 93.31 83 LEU A CA 1
ATOM 662 C C . LEU A 1 83 ? -13.433 29.788 48.042 1.00 93.31 83 LEU A C 1
ATOM 664 O O . LEU A 1 83 ? -12.442 29.471 48.702 1.00 93.31 83 LEU A O 1
ATOM 668 N N . LYS A 1 84 ? -14.635 29.264 48.266 1.00 93.94 84 LYS A N 1
ATOM 669 C CA . LYS A 1 84 ? -14.877 28.172 49.210 1.00 93.94 84 LYS A CA 1
ATOM 670 C C . LYS A 1 84 ? -15.345 26.938 48.457 1.00 93.94 84 LYS A C 1
ATOM 672 O O . LYS A 1 84 ? -16.082 27.039 47.479 1.00 93.94 84 LYS A O 1
ATOM 677 N N . GLU A 1 85 ? -14.909 25.776 48.925 1.00 94.25 85 GLU A N 1
ATOM 678 C CA . GLU A 1 85 ? -15.401 24.499 48.426 1.00 94.25 85 GLU A CA 1
ATOM 679 C C . GLU A 1 85 ? -16.842 24.276 48.905 1.00 94.25 85 GLU A C 1
ATOM 681 O O . GLU A 1 85 ? -17.168 24.412 50.088 1.00 94.25 85 GLU A O 1
ATOM 686 N N . ALA A 1 86 ? -17.717 23.939 47.969 1.00 94.94 86 ALA A N 1
ATOM 687 C CA . ALA A 1 86 ? -19.118 23.645 48.192 1.00 94.94 86 ALA A CA 1
ATOM 688 C C . ALA A 1 86 ? -19.544 22.438 47.351 1.00 94.94 86 ALA A C 1
ATOM 690 O O . ALA A 1 86 ? -18.796 21.955 46.511 1.00 94.94 86 ALA A O 1
ATOM 691 N N . LYS A 1 87 ? -20.749 21.924 47.585 1.00 94.19 87 LYS A N 1
ATOM 692 C CA . LYS A 1 87 ? -21.312 20.777 46.867 1.00 94.19 87 LYS A CA 1
ATOM 693 C C . LYS A 1 87 ? -22.436 21.232 45.947 1.00 94.19 87 LYS A C 1
ATOM 695 O O . LYS A 1 87 ? -23.420 21.779 46.439 1.00 94.19 87 LYS A O 1
ATOM 700 N N . LEU A 1 88 ? -22.321 20.998 44.643 1.00 91.88 88 LEU A N 1
ATOM 701 C CA . LEU A 1 88 ? -23.410 21.237 43.694 1.00 91.88 88 LEU A CA 1
ATOM 702 C C . LEU A 1 88 ? -24.526 20.221 43.962 1.00 91.88 88 LEU A C 1
ATOM 704 O O . LEU A 1 88 ? -24.264 19.029 43.972 1.00 91.88 88 LEU A O 1
ATOM 708 N N . VAL A 1 89 ? -25.739 20.668 44.266 1.00 91.62 89 VAL A N 1
ATOM 709 C CA . VAL A 1 89 ? -26.885 19.797 44.590 1.00 91.62 89 VAL A CA 1
ATOM 710 C C . VAL A 1 89 ? -27.786 19.594 43.381 1.00 91.62 89 VAL A C 1
ATOM 712 O O . VAL A 1 89 ? -28.341 18.518 43.235 1.00 91.62 89 VAL A O 1
ATOM 715 N N . ASP A 1 90 ? -27.941 20.627 42.553 1.00 87.25 90 ASP A N 1
ATOM 716 C CA . ASP A 1 90 ? -28.769 20.618 41.347 1.00 87.25 90 ASP A CA 1
ATOM 717 C C . ASP A 1 90 ? -28.132 21.588 40.342 1.00 87.25 90 ASP A C 1
ATOM 719 O O . ASP A 1 90 ? -28.044 22.789 40.611 1.00 87.25 90 ASP A O 1
ATOM 723 N N . GLU A 1 91 ? -27.620 21.071 39.222 1.00 84.88 91 GLU A N 1
ATOM 724 C CA . GLU A 1 91 ? -26.957 21.888 38.195 1.00 84.88 91 GLU A CA 1
ATOM 725 C C . GLU A 1 91 ? -27.950 22.796 37.462 1.00 84.88 91 GLU A C 1
ATOM 727 O O . GLU A 1 91 ? -27.659 23.972 37.247 1.00 84.88 91 GLU A O 1
ATOM 732 N N . GLU A 1 92 ? -29.138 22.281 37.132 1.00 85.50 92 GLU A N 1
ATOM 733 C CA . GLU A 1 92 ? -30.151 23.003 36.356 1.00 85.50 92 GLU A CA 1
ATOM 734 C C . GLU A 1 92 ? -30.687 24.199 37.146 1.00 85.50 92 GLU A C 1
ATOM 736 O O . GLU A 1 92 ? -30.825 25.301 36.614 1.00 85.50 92 GLU A O 1
ATOM 741 N N . ARG A 1 93 ? -30.902 24.014 38.452 1.00 91.94 93 ARG A N 1
ATOM 742 C CA . ARG A 1 93 ? -31.293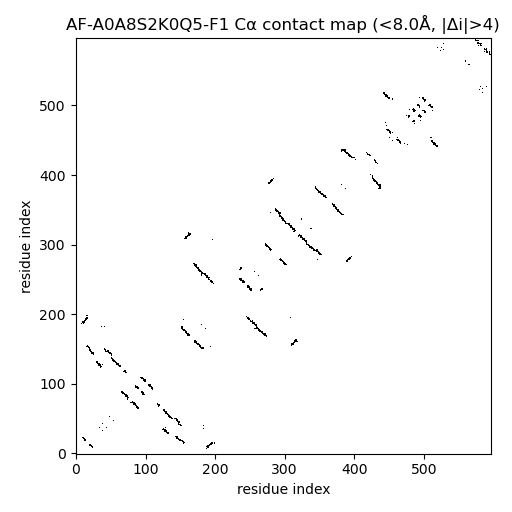 25.096 39.369 1.00 91.94 93 ARG A CA 1
ATOM 743 C C . ARG A 1 93 ? -30.110 25.846 39.966 1.00 91.94 93 ARG A C 1
ATOM 745 O O . ARG A 1 93 ? -30.322 26.739 40.786 1.00 91.94 93 ARG A O 1
ATOM 752 N N . ARG A 1 94 ? -28.878 25.471 39.606 1.00 92.31 94 ARG A N 1
ATOM 753 C CA . ARG A 1 94 ? -27.625 26.026 40.138 1.00 92.31 94 ARG A CA 1
ATOM 754 C C . ARG A 1 94 ? -27.597 26.069 41.675 1.00 92.31 94 ARG A C 1
ATOM 756 O O . ARG A 1 94 ? -27.079 27.016 42.270 1.00 92.31 94 ARG A O 1
ATOM 763 N N . LEU A 1 95 ? -28.192 25.062 42.318 1.00 94.44 95 LEU A N 1
ATOM 764 C CA . LEU A 1 95 ? -28.331 24.961 43.769 1.00 94.44 95 LEU A CA 1
ATOM 765 C C . LEU A 1 95 ? -27.055 24.385 44.373 1.00 94.44 95 LEU A C 1
ATOM 767 O O . LEU A 1 95 ? -26.629 23.287 44.020 1.00 94.44 95 LEU A O 1
ATOM 771 N N . VAL A 1 96 ? -26.482 25.089 45.340 1.00 94.88 96 VAL A N 1
ATOM 772 C CA . VAL A 1 96 ? -25.223 24.723 45.985 1.00 94.88 96 VAL A CA 1
ATOM 773 C C . VAL A 1 96 ? -25.414 24.581 47.488 1.00 94.88 96 VAL A C 1
ATOM 775 O O . VAL A 1 96 ? -26.118 25.370 48.115 1.00 94.88 96 VAL A O 1
ATOM 778 N N . LYS A 1 97 ? -24.756 23.579 48.071 1.00 95.62 97 LYS A N 1
ATOM 779 C CA . LYS A 1 97 ? -24.697 23.287 49.503 1.00 95.62 97 LYS A CA 1
ATOM 780 C C . LYS A 1 97 ? -23.297 23.562 50.036 1.00 95.62 97 LYS A C 1
ATOM 782 O O . LYS A 1 97 ? -22.352 22.850 49.703 1.00 95.62 97 LYS A O 1
ATOM 787 N N . ILE A 1 98 ? -23.168 24.548 50.916 1.00 94.81 98 ILE A N 1
ATOM 788 C CA . ILE A 1 98 ? -21.900 24.926 51.555 1.00 94.81 98 ILE A CA 1
ATOM 789 C C . ILE A 1 98 ? -21.997 24.783 53.079 1.00 94.81 98 ILE A C 1
ATOM 791 O O . ILE A 1 98 ? -23.063 24.982 53.666 1.00 94.81 98 ILE A O 1
ATOM 795 N N . ARG A 1 99 ? -20.887 24.424 53.736 1.00 94.00 99 ARG A N 1
ATOM 796 C CA . ARG A 1 99 ? -20.759 24.441 55.202 1.00 94.00 99 ARG A CA 1
ATOM 797 C C . ARG A 1 99 ? -19.827 25.593 55.609 1.00 94.00 99 ARG A C 1
ATOM 799 O O . ARG A 1 99 ? -18.624 25.472 55.398 1.00 94.00 99 ARG A O 1
ATOM 806 N N . PRO A 1 100 ? -20.348 26.700 56.166 1.00 89.00 100 PRO A N 1
ATOM 807 C CA . PRO A 1 100 ? -19.519 27.815 56.623 1.00 89.00 100 PRO A CA 1
ATOM 808 C C . PRO A 1 100 ? -18.594 27.403 57.779 1.00 89.00 100 PRO A C 1
ATOM 810 O O . PRO A 1 100 ? -19.004 26.625 58.636 1.00 89.00 100 PRO A O 1
ATOM 813 N N . GLU A 1 101 ? -17.393 27.985 57.862 1.00 86.94 101 GLU A N 1
ATOM 814 C CA . GLU A 1 101 ? -16.348 27.618 58.846 1.00 86.94 101 GLU A CA 1
ATOM 815 C C . GLU A 1 101 ? -16.773 27.759 60.320 1.00 86.94 101 GLU A C 1
ATOM 817 O O . GLU A 1 101 ? -16.191 27.121 61.188 1.00 86.94 101 GLU A O 1
ATOM 822 N N . ASN A 1 102 ? -17.841 28.514 60.600 1.00 87.00 102 ASN A N 1
ATOM 823 C CA . ASN A 1 102 ? -18.326 28.800 61.954 1.00 87.00 102 ASN A CA 1
ATOM 824 C C . ASN A 1 102 ? -19.776 28.343 62.204 1.00 87.00 102 ASN A C 1
ATOM 826 O O . ASN A 1 102 ? -20.414 28.819 63.143 1.00 87.00 102 ASN A O 1
ATOM 830 N N . LYS A 1 103 ? -20.341 27.471 61.354 1.00 85.31 103 LYS A N 1
ATOM 831 C CA . LYS A 1 103 ? -21.711 26.957 61.521 1.00 85.31 103 LYS A CA 1
ATOM 832 C C . LYS A 1 103 ? -21.759 25.437 61.386 1.00 85.31 103 LYS A C 1
ATOM 834 O O . LYS A 1 103 ? -21.147 24.853 60.498 1.00 85.31 103 LYS A O 1
ATOM 839 N N . THR A 1 104 ? -22.534 24.799 62.259 1.00 89.31 104 THR A N 1
ATOM 840 C CA . THR A 1 104 ? -22.834 23.359 62.185 1.00 89.31 104 THR A CA 1
ATOM 841 C C . THR A 1 104 ? -23.812 23.037 61.052 1.00 89.31 104 THR A C 1
ATOM 843 O O . THR A 1 104 ? -23.785 21.937 60.494 1.00 89.31 104 THR A O 1
ATOM 846 N N . GLU A 1 105 ? -24.648 24.006 60.685 1.00 93.44 105 GLU A N 1
ATOM 847 C CA . GLU A 1 105 ? -25.683 23.874 59.666 1.00 93.44 105 GLU A CA 1
ATOM 848 C C . GLU A 1 105 ? -25.154 24.142 58.252 1.00 93.44 105 GLU A C 1
ATOM 850 O O . GLU A 1 105 ? -24.280 24.982 58.025 1.00 93.44 105 GLU A O 1
ATOM 855 N N . PHE A 1 106 ? -25.716 23.419 57.282 1.00 93.00 106 PHE A N 1
ATOM 856 C CA . PHE A 1 106 ? -25.472 23.670 55.866 1.00 93.00 106 PHE A CA 1
ATOM 857 C C . PHE A 1 106 ? -26.324 24.838 55.380 1.00 93.00 106 PHE A C 1
ATOM 859 O O . PHE A 1 106 ? -27.499 24.941 55.726 1.00 93.00 106 PHE A O 1
ATOM 866 N N . VAL A 1 107 ? -25.747 25.663 54.513 1.00 93.38 107 VAL A N 1
ATOM 867 C CA . VAL A 1 107 ? -26.474 26.708 53.794 1.00 93.38 107 VAL A CA 1
ATOM 868 C C . VAL A 1 107 ? -26.671 26.248 52.357 1.00 93.38 107 VAL A C 1
ATOM 870 O O . VAL A 1 107 ? -25.727 25.782 51.715 1.00 93.38 107 VAL A O 1
ATOM 873 N N . TYR A 1 108 ? -27.902 26.377 51.869 1.00 94.38 108 TYR A N 1
ATOM 874 C CA . TYR A 1 108 ? -28.252 26.152 50.472 1.00 94.38 108 TYR A CA 1
ATOM 875 C C . TYR A 1 108 ? -28.484 27.499 49.803 1.00 94.38 108 TYR A C 1
ATOM 877 O O . TYR A 1 108 ? -29.196 28.337 50.356 1.00 94.38 108 TYR A O 1
ATOM 885 N N . TYR A 1 109 ? -27.897 27.717 48.632 1.00 92.38 109 TYR A N 1
ATOM 886 C CA . TYR A 1 109 ? -28.161 28.924 47.854 1.00 92.38 109 TYR A CA 1
ATOM 887 C C . TYR A 1 109 ? -27.999 28.677 46.355 1.00 92.38 109 TYR A C 1
ATOM 889 O O . TYR A 1 109 ? -27.353 27.718 45.939 1.00 92.38 109 TYR A O 1
ATOM 897 N N . ILE A 1 110 ? -28.632 29.534 45.557 1.00 94.44 110 ILE A N 1
ATOM 898 C CA . ILE A 1 110 ? -28.630 29.466 44.094 1.00 94.44 110 ILE A CA 1
ATOM 899 C C . ILE A 1 110 ? -27.523 30.384 43.574 1.00 94.44 110 ILE A C 1
ATOM 901 O O . ILE A 1 110 ? -27.476 31.558 43.948 1.00 94.44 110 ILE A O 1
ATOM 905 N N . LEU A 1 111 ? -26.629 29.863 42.730 1.00 93.31 111 LEU A N 1
ATOM 906 C CA . LEU A 1 111 ? -25.597 30.685 42.097 1.00 93.31 111 LEU A CA 1
ATOM 907 C C . LEU A 1 111 ? -26.226 31.634 41.062 1.00 93.31 111 LEU A C 1
ATOM 909 O O . LEU A 1 111 ? -27.013 31.159 40.238 1.00 93.31 111 LEU A O 1
ATOM 913 N N . PRO A 1 112 ? -25.840 32.923 41.030 1.00 92.88 112 PRO A N 1
ATOM 914 C CA . PRO A 1 112 ? -26.268 33.870 40.001 1.00 92.88 112 PRO A CA 1
ATOM 915 C C . PRO A 1 112 ? -25.994 33.362 38.582 1.00 92.88 112 PRO A C 1
ATOM 917 O O . PRO A 1 112 ? -24.948 32.766 38.337 1.00 92.88 112 PRO A O 1
ATOM 920 N N . GLU A 1 113 ? -26.887 33.639 37.627 1.00 89.12 113 GLU A N 1
ATOM 921 C CA . GLU A 1 113 ? -26.769 33.152 36.239 1.00 89.12 113 GLU A CA 1
ATOM 922 C C . GLU A 1 113 ? -25.442 33.533 35.559 1.00 89.12 113 GLU A C 1
ATOM 924 O O . GLU A 1 113 ? -24.930 32.792 34.722 1.00 89.12 113 GLU A O 1
ATOM 929 N N . ASN A 1 114 ? -24.855 34.662 35.954 1.00 90.56 114 ASN A N 1
ATOM 930 C CA . ASN A 1 114 ? -23.601 35.187 35.422 1.00 90.56 114 ASN A CA 1
ATOM 931 C C . ASN A 1 114 ? -22.332 34.637 36.103 1.00 90.56 114 ASN A C 1
ATOM 933 O O . ASN A 1 114 ? -21.230 34.943 35.649 1.00 90.56 114 ASN A O 1
ATOM 937 N N . GLU A 1 115 ? -22.441 33.851 37.176 1.00 90.38 115 GLU A N 1
ATOM 938 C CA . GLU A 1 115 ? -21.281 33.226 37.823 1.00 90.38 115 GLU A CA 1
ATOM 939 C C . GLU A 1 115 ? -20.947 31.895 37.117 1.00 90.38 115 GLU A C 1
ATOM 941 O O . GLU A 1 115 ? -21.850 31.106 36.855 1.00 90.38 115 GLU A O 1
ATOM 946 N N . PRO A 1 116 ? -19.695 31.585 36.754 1.00 88.00 116 PRO A N 1
ATOM 947 C CA . PRO A 1 116 ? -19.362 30.261 36.229 1.00 88.00 116 PRO A CA 1
ATOM 948 C C . PRO A 1 116 ? -19.314 29.220 37.360 1.00 88.00 116 PRO A 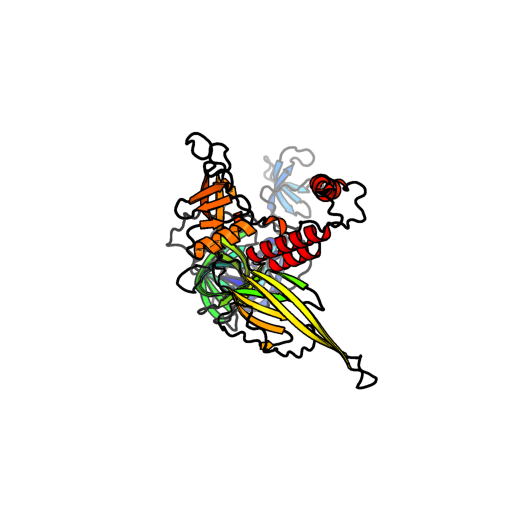C 1
ATOM 950 O O . PRO A 1 116 ? -18.811 29.503 38.446 1.00 88.00 116 PRO A O 1
ATOM 953 N N . ILE A 1 117 ? -19.787 27.995 37.104 1.00 87.44 117 ILE A N 1
ATOM 954 C CA . ILE A 1 117 ? -19.580 26.866 38.025 1.00 87.44 117 ILE A CA 1
ATOM 955 C C . ILE A 1 117 ? -18.123 26.411 37.889 1.00 87.44 117 ILE A C 1
ATOM 957 O O . ILE A 1 117 ? -17.723 25.890 36.848 1.00 87.44 117 ILE A O 1
ATOM 961 N N . MET A 1 118 ? -17.320 26.623 38.929 1.00 88.12 118 MET A N 1
ATOM 962 C CA . MET A 1 118 ? -15.912 26.222 38.953 1.00 88.12 118 MET A CA 1
ATOM 963 C C . MET A 1 118 ? -15.793 24.855 39.622 1.00 88.12 118 MET A C 1
ATOM 965 O O . MET A 1 118 ? -15.914 24.752 40.834 1.00 88.12 118 MET A O 1
ATOM 969 N N . TYR A 1 119 ? -15.577 23.788 38.863 1.00 86.69 119 TYR A N 1
ATOM 970 C CA . TYR A 1 119 ? -15.427 22.449 39.437 1.00 86.69 119 TYR A CA 1
ATOM 971 C C . TYR A 1 119 ? -14.072 22.305 40.144 1.00 86.69 119 TYR A C 1
ATOM 973 O O . TYR A 1 119 ? -13.059 22.788 39.642 1.00 86.69 119 TYR A O 1
ATOM 981 N N . VAL A 1 120 ? -14.056 21.671 41.323 1.00 87.19 120 VAL A N 1
ATOM 982 C CA . VAL A 1 120 ? -12.817 21.458 42.107 1.00 87.19 120 VAL A CA 1
ATOM 983 C C . VAL A 1 120 ? -11.915 20.426 41.432 1.00 87.19 120 VAL A C 1
ATOM 985 O O . VAL A 1 120 ? -10.696 20.552 41.453 1.00 87.19 120 VAL A O 1
ATOM 988 N N . ASN A 1 121 ? -12.530 19.428 40.797 1.00 81.19 121 ASN A N 1
ATOM 989 C CA . ASN A 1 121 ? -11.866 18.422 39.973 1.00 81.19 121 ASN A CA 1
ATOM 990 C C . ASN A 1 121 ? -12.205 18.647 38.491 1.00 81.19 121 ASN A C 1
ATOM 992 O O . ASN A 1 121 ? -13.047 19.487 38.171 1.00 81.19 121 ASN A O 1
ATOM 996 N N . GLU A 1 122 ? -11.583 17.876 37.591 1.00 69.56 122 GLU A N 1
ATOM 997 C CA . GLU A 1 122 ? -11.951 17.863 36.169 1.00 69.56 122 GLU A CA 1
ATOM 998 C C . GLU A 1 122 ? -13.474 17.774 35.999 1.00 69.56 122 GLU A C 1
ATOM 1000 O O . GLU A 1 122 ? -14.142 16.991 36.684 1.00 69.56 122 GLU A O 1
ATOM 1005 N N . TYR A 1 123 ? -14.008 18.619 35.107 1.00 66.75 123 TYR A N 1
ATOM 1006 C CA . TYR A 1 123 ? -15.437 18.725 34.819 1.00 66.75 123 TYR A CA 1
ATOM 1007 C C . TYR A 1 123 ? -16.028 17.314 34.668 1.00 66.75 123 TYR A C 1
ATOM 1009 O O . TYR A 1 123 ? -15.496 16.537 33.868 1.00 66.75 123 TYR A O 1
ATOM 1017 N N . PRO A 1 124 ? -17.075 16.946 35.432 1.00 63.06 124 PRO A N 1
ATOM 1018 C CA . PRO A 1 124 ? -17.677 15.619 35.375 1.00 63.06 124 PRO A CA 1
ATOM 1019 C C . PRO A 1 124 ? -18.097 15.331 33.934 1.00 63.06 124 PRO A C 1
ATOM 1021 O O . PRO A 1 124 ? -19.037 15.907 33.395 1.00 63.06 124 PRO A O 1
ATOM 1024 N N . SER A 1 125 ? -17.299 14.494 33.281 1.00 59.78 125 SER A N 1
ATOM 1025 C CA . SER A 1 125 ? -17.218 14.424 31.832 1.00 59.78 125 SER A CA 1
ATOM 1026 C C . SER A 1 125 ? -18.459 13.771 31.229 1.00 59.78 125 SER A C 1
ATOM 1028 O O . SER A 1 125 ? -18.654 12.561 31.336 1.00 59.78 125 SER A O 1
ATOM 1030 N N . GLY A 1 126 ? -19.268 14.601 30.565 1.00 74.19 126 GLY A N 1
ATOM 1031 C CA . GLY A 1 126 ? -20.271 14.215 29.573 1.00 74.19 126 GLY A CA 1
ATOM 1032 C C . GLY A 1 126 ? -21.469 13.405 30.077 1.00 74.19 126 GLY A C 1
ATOM 1033 O O . GLY A 1 126 ? -21.550 12.958 31.222 1.00 74.19 126 GLY A O 1
ATOM 1034 N N . SER A 1 127 ? -22.428 13.207 29.172 1.00 84.81 127 SER A N 1
ATOM 1035 C CA . SER A 1 127 ? -23.497 12.227 29.356 1.00 84.81 127 SER A CA 1
ATOM 1036 C C . SER A 1 127 ? -22.921 10.834 29.643 1.00 84.81 127 SER A C 1
ATOM 1038 O O . SER A 1 127 ? -21.852 10.463 29.151 1.00 84.81 127 SER A O 1
ATOM 1040 N N . ARG A 1 128 ? -23.642 10.046 30.441 1.00 88.88 128 ARG A N 1
ATOM 1041 C CA . ARG A 1 128 ? -23.387 8.618 30.641 1.00 88.88 128 ARG A CA 1
ATOM 1042 C C . ARG A 1 128 ? -24.520 7.830 30.002 1.00 88.88 128 ARG A C 1
ATOM 1044 O O . ARG A 1 128 ? -25.685 8.216 30.091 1.00 88.88 128 ARG A O 1
ATOM 1051 N N . PHE A 1 129 ? -24.177 6.726 29.362 1.00 93.06 129 PHE A N 1
ATOM 1052 C CA . PHE A 1 129 ? -25.134 5.849 28.706 1.00 93.06 129 PHE A CA 1
ATOM 1053 C C . PHE A 1 129 ? -25.240 4.560 29.504 1.00 93.06 129 PHE A C 1
ATOM 1055 O O . PHE A 1 129 ? -24.230 3.930 29.812 1.00 93.06 129 PHE A O 1
ATOM 1062 N N . TYR A 1 130 ? -26.468 4.202 29.862 1.00 93.50 130 TYR A N 1
ATOM 1063 C CA . TYR A 1 130 ? -26.780 3.033 30.669 1.00 93.50 130 TYR A CA 1
ATOM 1064 C C . TYR A 1 130 ? -27.503 2.011 29.804 1.00 93.50 130 TYR A C 1
ATOM 1066 O O . TYR A 1 130 ? -28.532 2.338 29.211 1.00 93.50 130 TYR A O 1
ATOM 1074 N N . VAL A 1 131 ? -26.979 0.790 29.733 1.00 95.81 131 VAL A N 1
ATOM 1075 C CA . VAL A 1 131 ? -27.589 -0.313 28.984 1.00 95.81 131 VAL A CA 1
ATOM 1076 C C . VAL A 1 131 ? -28.017 -1.398 29.955 1.00 95.81 131 VAL A C 1
ATOM 1078 O O . VAL A 1 131 ? -27.183 -2.037 30.594 1.00 95.81 131 VAL A O 1
ATOM 1081 N N . ASP A 1 132 ? -29.322 -1.594 30.065 1.00 96.75 132 ASP A N 1
ATOM 1082 C CA . ASP A 1 132 ? -29.925 -2.621 30.903 1.00 96.75 132 ASP A CA 1
ATOM 1083 C C . ASP A 1 132 ? -30.439 -3.784 30.050 1.00 96.75 132 ASP A C 1
ATOM 1085 O O . ASP A 1 132 ? -30.922 -3.580 28.932 1.00 96.75 132 ASP A O 1
ATOM 1089 N N . PHE A 1 133 ? -30.356 -4.998 30.589 1.00 97.00 133 PHE A N 1
ATOM 1090 C CA . PHE A 1 133 ? -30.798 -6.224 29.935 1.00 97.00 133 PHE A CA 1
ATOM 1091 C C . PHE A 1 133 ? -31.696 -7.029 30.865 1.00 97.00 133 PHE A C 1
ATOM 1093 O O . PHE A 1 133 ? -31.354 -7.316 32.007 1.00 97.00 133 PHE A O 1
ATOM 1100 N N . THR A 1 134 ? -32.806 -7.524 30.335 1.00 96.69 134 THR A N 1
ATOM 1101 C CA . THR A 1 134 ? -33.492 -8.680 30.918 1.00 96.69 134 THR A CA 1
ATOM 1102 C C . THR A 1 134 ? -33.160 -9.884 30.054 1.00 96.69 134 THR A C 1
ATOM 1104 O O . THR A 1 134 ? -33.358 -9.842 28.839 1.00 96.69 134 THR A O 1
ATOM 1107 N N . TYR A 1 135 ? -32.606 -10.938 30.651 1.00 96.56 135 TYR A N 1
ATOM 1108 C CA . TYR A 1 135 ? -32.127 -12.102 29.910 1.00 96.56 135 TYR A CA 1
ATOM 1109 C C . TYR A 1 135 ? -32.282 -13.407 30.698 1.00 96.56 135 TYR A C 1
ATOM 1111 O O . TYR A 1 135 ? -32.446 -13.409 31.918 1.00 96.56 135 TYR A O 1
ATOM 1119 N N . LYS A 1 136 ? -32.214 -14.534 29.983 1.00 95.25 136 LYS A N 1
ATOM 1120 C CA . LYS A 1 136 ? -32.095 -15.883 30.554 1.00 95.25 136 LYS A CA 1
ATOM 1121 C C . LYS A 1 136 ? -30.779 -16.502 30.107 1.00 95.25 136 LYS A C 1
ATOM 1123 O O . LYS A 1 136 ? -30.497 -16.520 28.910 1.00 95.25 136 LYS A O 1
ATOM 1128 N N . ASN A 1 137 ? -29.987 -17.009 31.048 1.00 95.38 137 ASN A N 1
ATOM 1129 C CA . ASN A 1 137 ? -28.766 -17.733 30.707 1.00 95.38 137 ASN A CA 1
ATOM 1130 C C . ASN A 1 137 ? -29.128 -18.999 29.903 1.00 95.38 137 ASN A C 1
ATOM 1132 O O . ASN A 1 137 ? -30.069 -19.709 30.268 1.00 95.38 137 ASN A O 1
ATOM 1136 N N . MET A 1 138 ? -28.424 -19.252 28.797 1.00 91.56 138 MET A N 1
ATOM 1137 C CA . MET A 1 138 ? -28.646 -20.448 27.979 1.00 91.56 138 MET A CA 1
ATOM 1138 C C . MET A 1 138 ? -28.100 -21.712 28.652 1.00 91.56 138 MET A C 1
ATOM 1140 O O . MET A 1 138 ? -28.668 -22.787 28.466 1.00 91.56 138 MET A O 1
ATOM 1144 N N . GLN A 1 139 ? -27.023 -21.593 29.437 1.00 93.38 139 GLN A N 1
ATOM 1145 C CA . GLN A 1 139 ? -26.399 -22.702 30.161 1.00 93.38 139 GLN A CA 1
ATOM 1146 C C . GLN A 1 139 ? -25.952 -22.232 31.546 1.00 93.38 139 GLN A C 1
ATOM 1148 O O . GLN A 1 139 ? -25.162 -21.300 31.650 1.00 93.38 139 GLN A O 1
ATOM 1153 N N . ALA A 1 140 ? -26.432 -22.887 32.608 1.00 89.75 140 ALA A N 1
ATOM 1154 C CA . ALA A 1 140 ? -26.220 -22.445 33.992 1.00 89.75 140 ALA A CA 1
ATOM 1155 C C . ALA A 1 140 ? -24.738 -22.226 34.365 1.00 89.75 140 ALA A C 1
ATOM 1157 O O . ALA A 1 140 ? -24.445 -21.325 35.148 1.00 89.75 140 ALA A O 1
ATOM 1158 N N . ASP A 1 141 ? -23.827 -22.988 33.753 1.00 92.44 141 ASP A N 1
ATOM 1159 C CA . ASP A 1 141 ? -22.398 -22.986 34.084 1.00 92.44 141 ASP A CA 1
ATOM 1160 C C . ASP A 1 141 ? -21.532 -22.137 33.138 1.00 92.44 141 ASP A C 1
ATOM 1162 O O . ASP A 1 141 ? -20.325 -22.019 33.351 1.00 92.44 141 ASP A O 1
ATOM 1166 N N . GLN A 1 142 ? -22.108 -21.539 32.087 1.00 92.50 142 GLN A N 1
ATOM 1167 C CA . GLN A 1 142 ? -21.340 -20.693 31.173 1.00 92.50 142 GLN A CA 1
ATOM 1168 C C . GLN A 1 142 ? -21.424 -19.217 31.577 1.00 92.50 142 GLN A C 1
ATOM 1170 O O . GLN A 1 142 ? -22.525 -18.700 31.799 1.00 92.50 142 GLN A O 1
ATOM 1175 N N . PRO A 1 143 ? -20.279 -18.507 31.645 1.00 93.62 143 PRO A N 1
ATOM 1176 C CA . PRO A 1 143 ? -20.289 -17.073 31.870 1.00 93.62 143 PRO A CA 1
ATOM 1177 C C . PRO A 1 143 ? -20.971 -16.358 30.700 1.00 93.62 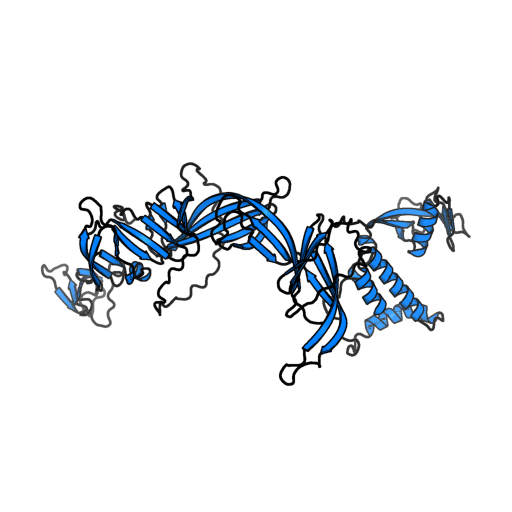143 PRO A C 1
ATOM 1179 O O . PRO A 1 143 ? -20.783 -16.697 29.526 1.00 93.62 143 PRO A O 1
ATOM 1182 N N . VAL A 1 144 ? -21.758 -15.343 31.045 1.00 95.38 144 VAL A N 1
ATOM 1183 C CA . VAL A 1 144 ? -22.384 -14.431 30.087 1.00 95.38 144 VAL A CA 1
ATOM 1184 C C . VAL A 1 144 ? -21.382 -13.332 29.750 1.00 95.38 144 VAL A C 1
ATOM 1186 O O . VAL A 1 144 ? -20.752 -12.756 30.641 1.00 95.38 144 VAL A O 1
ATOM 1189 N N . TYR A 1 145 ? -21.239 -13.028 28.464 1.00 96.56 145 TYR A N 1
ATOM 1190 C CA . TYR A 1 145 ? -20.371 -11.950 27.991 1.00 96.56 145 TYR A CA 1
ATOM 1191 C C . TYR A 1 145 ? -21.203 -10.853 27.352 1.00 96.56 145 TYR A C 1
ATOM 1193 O O . TYR A 1 145 ? -22.198 -11.134 26.695 1.00 96.56 145 TYR A O 1
ATOM 1201 N N . VAL A 1 146 ? -20.769 -9.610 27.498 1.00 96.75 146 VAL A N 1
ATOM 1202 C CA . VAL A 1 146 ? -21.266 -8.491 26.698 1.00 96.75 146 VAL A CA 1
ATOM 1203 C C . VAL A 1 146 ? -20.409 -8.412 25.442 1.00 96.75 146 VAL A C 1
ATOM 1205 O O . VAL A 1 146 ? -19.185 -8.360 25.562 1.00 96.75 146 VAL A O 1
ATOM 1208 N N . SER A 1 147 ? -21.042 -8.381 24.270 1.00 97.38 147 SER A N 1
ATOM 1209 C CA . SER A 1 147 ? -20.393 -8.106 22.984 1.00 97.38 147 SER A CA 1
ATOM 1210 C C . SER A 1 147 ? -20.970 -6.833 22.372 1.00 97.38 147 SER A C 1
ATOM 1212 O O . SER A 1 147 ? -22.176 -6.600 22.446 1.00 97.38 147 SER A O 1
ATOM 1214 N N . TYR A 1 148 ? -20.119 -5.990 21.798 1.00 97.00 148 TYR A N 1
ATOM 1215 C CA . TYR A 1 148 ? -20.539 -4.818 21.034 1.00 97.00 148 TYR A CA 1
ATOM 1216 C C . TYR A 1 148 ? -19.501 -4.442 19.982 1.00 97.00 148 TYR A C 1
ATOM 1218 O O . TYR A 1 148 ? -18.307 -4.688 20.143 1.00 97.00 148 TYR A O 1
ATOM 1226 N N . LEU A 1 149 ? -19.959 -3.797 18.911 1.00 97.00 149 LEU A N 1
ATOM 1227 C CA . LEU A 1 149 ? -19.100 -3.243 17.875 1.00 97.00 149 LEU A CA 1
ATOM 1228 C C . LEU A 1 149 ? -18.701 -1.808 18.219 1.00 97.00 149 LEU A C 1
ATOM 1230 O O . LEU A 1 149 ? -19.536 -0.979 18.588 1.00 97.00 149 LEU A O 1
ATOM 1234 N N . SER A 1 150 ? -17.421 -1.505 18.044 1.00 96.06 150 SER A N 1
ATOM 1235 C CA . SER A 1 150 ? -16.841 -0.179 18.226 1.00 96.06 150 SER A CA 1
ATOM 1236 C C . SER A 1 150 ? -15.935 0.181 17.048 1.00 96.06 150 SER A C 1
ATOM 1238 O O . SER A 1 150 ? -15.417 -0.687 16.354 1.00 96.06 150 SER A O 1
ATOM 1240 N N . THR A 1 151 ? -15.746 1.472 16.801 1.00 95.75 151 THR A N 1
ATOM 1241 C CA . THR A 1 151 ? -14.905 2.014 15.717 1.00 95.75 151 THR A CA 1
ATOM 1242 C C . THR A 1 151 ? -13.579 2.587 16.220 1.00 95.75 151 THR A C 1
ATOM 1244 O O . THR A 1 151 ? -12.813 3.149 15.435 1.00 95.75 151 THR A O 1
ATOM 1247 N N . ASN A 1 152 ? -13.306 2.458 17.524 1.00 95.75 152 ASN A N 1
ATOM 1248 C CA . ASN A 1 152 ? -12.106 3.003 18.153 1.00 95.75 152 ASN A CA 1
ATOM 1249 C C . ASN A 1 152 ? -10.839 2.192 17.866 1.00 95.75 152 ASN A C 1
ATOM 1251 O O . ASN A 1 152 ? -9.768 2.780 17.840 1.00 95.75 152 ASN A O 1
ATOM 1255 N N . LEU A 1 153 ? -10.932 0.877 17.661 1.00 96.75 153 LEU A N 1
ATOM 1256 C CA . LEU A 1 153 ? -9.788 0.065 17.253 1.00 96.75 153 LEU A CA 1
ATOM 1257 C C . LEU A 1 153 ? -9.900 -0.293 15.779 1.00 96.75 153 LEU A C 1
ATOM 1259 O O . LEU A 1 153 ? -10.941 -0.758 15.314 1.00 96.75 153 LEU A O 1
ATOM 1263 N N . LYS A 1 154 ? -8.802 -0.088 15.060 1.00 96.19 154 LYS A N 1
ATOM 1264 C CA . LYS A 1 154 ? -8.631 -0.484 13.661 1.00 96.19 154 LYS A CA 1
ATOM 1265 C C . LYS A 1 154 ? -7.281 -1.145 13.518 1.00 96.19 154 LYS A C 1
ATOM 1267 O O . LYS A 1 154 ? -6.372 -0.868 14.297 1.00 96.19 154 LYS A O 1
ATOM 1272 N N . TRP A 1 155 ? -7.129 -1.970 12.498 1.00 97.06 155 TRP A N 1
ATOM 1273 C CA . TRP A 1 155 ? -5.818 -2.481 12.143 1.00 97.06 155 TRP A CA 1
ATOM 1274 C C . TRP A 1 155 ? -5.628 -2.484 10.633 1.00 97.06 155 TRP A C 1
ATOM 1276 O O . TRP A 1 155 ? -6.589 -2.550 9.864 1.00 97.06 155 TRP A O 1
ATOM 1286 N N . LYS A 1 156 ? -4.372 -2.393 10.213 1.00 97.31 156 LYS A N 1
ATOM 1287 C CA . LYS A 1 156 ? -3.955 -2.569 8.823 1.00 97.31 156 LYS A CA 1
ATOM 1288 C C . LYS A 1 156 ? -2.639 -3.328 8.777 1.00 97.31 156 LYS A C 1
ATOM 1290 O O . LYS A 1 156 ? -1.899 -3.350 9.760 1.00 97.31 156 LYS A O 1
ATOM 1295 N N . VAL A 1 157 ? -2.335 -3.910 7.624 1.00 97.62 157 VAL A N 1
ATOM 1296 C CA . VAL A 1 157 ? -1.018 -4.498 7.382 1.00 97.62 157 VAL A CA 1
ATOM 1297 C C . VAL A 1 157 ? -0.138 -3.483 6.670 1.00 97.62 157 VAL A C 1
ATOM 1299 O O . VAL A 1 157 ? -0.550 -2.872 5.682 1.00 97.62 157 VAL A O 1
ATOM 1302 N N . ASN A 1 158 ? 1.081 -3.314 7.170 1.00 98.12 158 ASN A N 1
ATOM 1303 C CA . ASN A 1 158 ? 2.142 -2.625 6.455 1.00 98.12 158 ASN A CA 1
ATOM 1304 C C . ASN A 1 158 ? 3.194 -3.664 6.047 1.00 98.12 158 ASN A C 1
ATOM 1306 O O . ASN A 1 158 ? 3.651 -4.464 6.861 1.00 98.12 158 ASN A O 1
ATOM 1310 N N . TYR A 1 159 ? 3.583 -3.640 4.782 1.00 98.31 159 TYR A N 1
ATOM 1311 C CA . TYR A 1 159 ? 4.559 -4.535 4.191 1.00 98.31 159 TYR A CA 1
ATOM 1312 C C . TYR A 1 159 ? 5.856 -3.796 3.874 1.00 98.31 159 TYR A C 1
ATOM 1314 O O . TYR A 1 159 ? 5.850 -2.637 3.447 1.00 98.31 159 TYR A O 1
ATOM 1322 N N . GLN A 1 160 ? 6.974 -4.499 4.012 1.00 98.06 160 GLN A N 1
ATOM 1323 C CA . GLN A 1 160 ? 8.252 -4.118 3.429 1.00 98.06 160 GLN A CA 1
ATOM 1324 C C . GLN A 1 160 ? 8.703 -5.228 2.487 1.00 98.06 160 GLN A C 1
ATOM 1326 O O . GLN A 1 160 ? 8.985 -6.344 2.921 1.00 98.06 160 GLN A O 1
ATOM 1331 N N . LEU A 1 161 ? 8.759 -4.916 1.195 1.00 97.44 161 LEU A N 1
ATOM 1332 C CA . LEU A 1 161 ? 9.244 -5.825 0.167 1.00 97.44 161 LEU A CA 1
ATOM 1333 C C . LEU A 1 161 ? 10.710 -5.522 -0.130 1.00 97.44 161 LEU A C 1
ATOM 1335 O O . LEU A 1 161 ? 11.029 -4.472 -0.684 1.00 97.44 161 LEU A O 1
ATOM 1339 N N . MET A 1 162 ? 11.593 -6.446 0.225 1.00 96.38 162 MET A N 1
ATOM 1340 C CA . MET A 1 162 ? 13.027 -6.362 -0.025 1.00 96.38 162 MET A CA 1
ATOM 1341 C C . MET A 1 162 ? 13.363 -7.167 -1.280 1.00 96.38 162 MET A C 1
ATOM 1343 O O . MET A 1 162 ? 13.395 -8.398 -1.258 1.00 96.38 162 MET A O 1
ATOM 1347 N N . LEU A 1 163 ? 13.614 -6.452 -2.373 1.00 94.25 163 LEU A N 1
ATOM 1348 C CA . LEU A 1 163 ? 14.152 -7.002 -3.609 1.00 94.25 163 LEU A CA 1
ATOM 1349 C C . LEU A 1 163 ? 15.662 -7.192 -3.410 1.00 94.25 163 LEU A C 1
ATOM 1351 O O . LEU A 1 163 ? 16.423 -6.216 -3.384 1.00 94.25 163 LEU A O 1
ATOM 1355 N N . GLU A 1 164 ? 16.088 -8.433 -3.184 1.00 85.38 164 GLU A N 1
ATOM 1356 C CA . GLU A 1 164 ? 17.504 -8.794 -3.119 1.00 85.38 164 GLU A CA 1
ATOM 1357 C C . GLU A 1 164 ? 17.997 -9.176 -4.516 1.00 85.38 164 GLU A C 1
ATOM 1359 O O . GLU A 1 164 ? 17.484 -10.097 -5.149 1.00 85.38 164 GLU A O 1
ATOM 1364 N N . ASN A 1 165 ? 19.007 -8.454 -4.993 1.00 59.81 165 ASN A N 1
ATOM 1365 C CA . ASN A 1 165 ? 19.784 -8.829 -6.163 1.00 59.81 165 ASN A CA 1
ATOM 1366 C C . ASN A 1 165 ? 20.854 -9.818 -5.687 1.00 59.81 165 ASN A C 1
ATOM 1368 O O . ASN A 1 165 ? 21.748 -9.397 -4.963 1.00 59.81 165 ASN A O 1
ATOM 1372 N N . GLU A 1 166 ? 20.741 -11.106 -6.031 1.00 60.16 166 GLU A N 1
ATOM 1373 C CA . GLU A 1 166 ? 21.763 -11.776 -6.865 1.00 60.16 166 GLU A CA 1
ATOM 1374 C C . GLU A 1 166 ? 21.634 -13.307 -6.969 1.00 60.16 166 GLU A C 1
ATOM 1376 O O . GLU A 1 166 ? 22.001 -13.806 -8.022 1.00 60.16 166 GLU A O 1
ATOM 1381 N N . ASP A 1 167 ? 21.018 -14.059 -6.037 1.00 55.06 167 ASP A N 1
ATOM 1382 C CA . ASP A 1 167 ? 21.164 -15.538 -6.105 1.00 55.06 167 ASP A CA 1
ATOM 1383 C C . ASP A 1 167 ? 19.905 -16.422 -5.964 1.00 55.06 167 ASP A C 1
ATOM 1385 O O . ASP A 1 167 ? 19.991 -17.622 -6.226 1.00 55.06 167 ASP A O 1
ATOM 1389 N N . ALA A 1 168 ? 18.723 -15.908 -5.586 1.00 61.28 168 ALA A N 1
ATOM 1390 C CA . ALA A 1 168 ? 17.622 -16.803 -5.174 1.00 61.28 168 ALA A CA 1
ATOM 1391 C C . ALA A 1 168 ? 16.254 -16.639 -5.861 1.00 61.28 168 ALA A C 1
ATOM 1393 O O . ALA A 1 168 ? 15.369 -17.431 -5.550 1.00 61.28 168 ALA A O 1
ATOM 1394 N N . ASN A 1 169 ? 16.022 -15.653 -6.744 1.00 69.19 169 ASN A N 1
ATOM 1395 C CA . ASN A 1 169 ? 14.678 -15.290 -7.269 1.00 69.19 169 ASN A CA 1
ATOM 1396 C C . ASN A 1 169 ? 13.585 -15.074 -6.193 1.00 69.19 169 ASN A C 1
ATOM 1398 O O . ASN A 1 169 ? 12.409 -14.890 -6.507 1.00 69.19 169 ASN A O 1
ATOM 1402 N N . LEU A 1 170 ? 13.961 -15.093 -4.917 1.00 82.75 170 LEU A N 1
ATOM 1403 C CA . LEU A 1 170 ? 13.076 -14.973 -3.778 1.00 82.75 170 LEU A CA 1
ATOM 1404 C C . LEU A 1 170 ? 13.337 -13.621 -3.140 1.00 82.75 170 LEU A C 1
ATOM 1406 O O . LEU A 1 170 ? 14.451 -13.329 -2.716 1.00 82.75 170 LEU A O 1
ATOM 1410 N N . SER A 1 171 ? 12.292 -12.810 -3.074 1.00 92.62 171 SER A N 1
ATOM 1411 C CA . SER A 1 171 ? 12.313 -11.549 -2.340 1.00 92.62 171 SER A CA 1
ATOM 1412 C C . SER A 1 171 ? 11.779 -11.774 -0.932 1.00 92.62 171 SER A C 1
ATOM 1414 O O . SER A 1 171 ? 10.911 -12.624 -0.719 1.00 92.62 171 SER A O 1
ATOM 1416 N N . LEU A 1 172 ? 12.286 -11.017 0.037 1.00 94.88 172 LEU A N 1
ATOM 1417 C CA . LEU A 1 172 ? 11.799 -11.077 1.412 1.00 94.88 172 LEU A CA 1
ATOM 1418 C C . LEU A 1 172 ? 10.641 -10.089 1.583 1.00 94.88 172 LEU A C 1
ATOM 1420 O O . LEU A 1 172 ? 10.807 -8.889 1.370 1.00 94.88 172 LEU A O 1
ATOM 1424 N N . LEU A 1 173 ? 9.478 -10.589 1.990 1.00 96.44 173 LEU A N 1
ATOM 1425 C CA . LEU A 1 173 ? 8.314 -9.798 2.369 1.00 96.44 173 LEU A CA 1
ATOM 1426 C C . LEU A 1 173 ? 8.166 -9.822 3.889 1.00 96.44 173 LEU A C 1
ATOM 1428 O O . LEU A 1 173 ? 7.916 -10.869 4.484 1.00 96.44 173 LEU A O 1
ATOM 1432 N N . ILE A 1 174 ? 8.305 -8.655 4.506 1.00 97.00 174 ILE A N 1
ATOM 1433 C CA . ILE A 1 174 ? 8.101 -8.454 5.940 1.00 97.00 174 ILE A CA 1
ATOM 1434 C C . ILE A 1 174 ? 6.729 -7.827 6.130 1.00 97.00 174 ILE A C 1
ATOM 1436 O O . ILE A 1 174 ? 6.470 -6.764 5.570 1.00 97.00 174 ILE A O 1
ATOM 1440 N N . ALA A 1 175 ? 5.864 -8.455 6.916 1.00 97.50 175 ALA A N 1
ATOM 1441 C CA . ALA A 1 175 ? 4.551 -7.930 7.262 1.00 97.50 175 ALA A CA 1
ATOM 1442 C C . ALA A 1 175 ? 4.506 -7.524 8.737 1.00 97.50 175 ALA A C 1
ATOM 1444 O O . ALA A 1 175 ? 4.927 -8.285 9.614 1.00 97.50 175 ALA A O 1
ATOM 1445 N N . VAL A 1 176 ? 3.959 -6.339 9.006 1.00 97.75 176 VAL A N 1
ATOM 1446 C CA . VAL A 1 176 ? 3.663 -5.857 10.357 1.00 97.75 176 VAL A CA 1
ATOM 1447 C C . VAL A 1 176 ? 2.193 -5.455 10.465 1.00 97.75 176 VAL A C 1
ATOM 1449 O O . VAL A 1 176 ? 1.644 -4.825 9.559 1.00 97.75 176 VAL A O 1
ATOM 1452 N N . ALA A 1 177 ? 1.559 -5.813 11.577 1.00 97.88 177 ALA A N 1
ATOM 1453 C CA . ALA A 1 177 ? 0.226 -5.362 11.940 1.00 97.88 177 ALA A CA 1
ATOM 1454 C C . ALA A 1 177 ? 0.349 -4.007 12.636 1.00 97.88 177 ALA A C 1
ATOM 1456 O O . ALA A 1 177 ? 1.091 -3.872 13.603 1.00 97.88 177 ALA A O 1
ATOM 1457 N N . ASP A 1 178 ? -0.380 -3.014 12.151 1.00 97.56 178 ASP A N 1
ATOM 1458 C CA . ASP A 1 178 ? -0.462 -1.674 12.725 1.00 97.56 178 ASP A CA 1
ATOM 1459 C C . ASP A 1 178 ? -1.862 -1.490 13.305 1.00 97.56 178 ASP A C 1
ATOM 1461 O O . ASP A 1 178 ? -2.833 -1.326 12.561 1.00 97.56 178 ASP A O 1
ATOM 1465 N N . ILE A 1 179 ? -1.966 -1.617 14.629 1.00 97.94 179 ILE A N 1
ATOM 1466 C CA . ILE A 1 179 ? -3.213 -1.533 15.389 1.00 97.94 179 ILE A CA 1
ATOM 1467 C C . ILE A 1 179 ? -3.324 -0.128 15.964 1.00 97.94 179 ILE A C 1
ATOM 1469 O O . ILE A 1 179 ? -2.493 0.292 16.762 1.00 97.94 179 ILE A O 1
ATOM 1473 N N . ARG A 1 180 ? -4.375 0.597 15.600 1.00 97.31 180 ARG A N 1
ATOM 1474 C CA . ARG A 1 180 ? -4.608 1.976 16.022 1.00 97.31 180 ARG A CA 1
ATOM 1475 C C . ARG A 1 180 ? -5.770 2.056 16.998 1.00 97.31 180 ARG A C 1
ATOM 1477 O O . ARG A 1 180 ? -6.846 1.542 16.701 1.00 97.31 180 ARG A O 1
ATOM 1484 N N . ASN A 1 181 ? -5.559 2.746 18.118 1.00 97.12 181 ASN A N 1
ATOM 1485 C CA . ASN A 1 181 ? -6.601 3.122 19.068 1.00 97.12 181 ASN A CA 1
ATOM 1486 C C . ASN A 1 181 ? -6.943 4.607 18.924 1.00 97.12 181 ASN A C 1
ATOM 1488 O O . ASN A 1 181 ? -6.209 5.468 19.395 1.00 97.12 181 ASN A O 1
ATOM 1492 N N . ASP A 1 182 ? -8.079 4.891 18.298 1.00 96.06 182 ASP A N 1
ATOM 1493 C CA . ASP A 1 182 ? -8.658 6.224 18.132 1.00 96.06 182 ASP A CA 1
ATOM 1494 C C . ASP A 1 182 ? -9.424 6.706 19.382 1.00 96.06 182 ASP A C 1
ATOM 1496 O O . ASP A 1 182 ? -9.882 7.848 19.411 1.00 96.06 182 ASP A O 1
ATOM 1500 N N . ALA A 1 183 ? -9.592 5.878 20.423 1.00 93.81 183 ALA A N 1
ATOM 1501 C CA . ALA A 1 183 ? -10.172 6.349 21.680 1.00 93.81 183 ALA A CA 1
ATOM 1502 C C . ALA A 1 183 ? -9.146 7.170 22.481 1.00 93.81 183 ALA A C 1
ATOM 1504 O O . ALA A 1 183 ? -7.957 6.856 22.467 1.00 93.81 183 ALA A O 1
ATOM 1505 N N . PRO A 1 184 ? -9.586 8.184 23.250 1.00 91.50 184 PRO A N 1
ATOM 1506 C CA . PRO A 1 184 ? -8.703 8.930 24.149 1.00 91.50 184 PRO A CA 1
ATOM 1507 C C . PRO A 1 184 ? -8.217 8.084 25.333 1.00 91.50 184 PRO A C 1
ATOM 1509 O O . PRO A 1 184 ? -7.185 8.382 25.931 1.00 91.50 184 PRO A O 1
ATOM 1512 N N . SER A 1 185 ? -8.956 7.031 25.676 1.00 90.50 185 SER A N 1
ATOM 1513 C CA . SER A 1 185 ? -8.629 6.117 26.764 1.00 90.50 185 SER A CA 1
ATOM 1514 C C . SER A 1 185 ? -7.795 4.949 26.255 1.00 90.50 185 SER A C 1
ATOM 1516 O O . SER A 1 185 ? -8.034 4.406 25.174 1.00 90.50 185 SER A O 1
ATOM 1518 N N . ALA A 1 186 ? -6.817 4.552 27.061 1.00 93.75 186 ALA A N 1
ATOM 1519 C CA . ALA A 1 186 ? -6.050 3.346 26.815 1.00 93.75 186 ALA A CA 1
ATOM 1520 C C . ALA A 1 186 ? -6.871 2.080 27.094 1.00 93.75 186 ALA A C 1
ATOM 1522 O O . ALA A 1 186 ? -7.857 2.125 27.830 1.00 93.75 186 ALA A O 1
ATOM 1523 N N . MET A 1 187 ? -6.444 0.957 26.522 1.00 93.25 187 MET A N 1
ATOM 1524 C CA . MET A 1 187 ? -7.127 -0.327 26.636 1.00 93.25 187 MET A CA 1
ATOM 1525 C C . MET A 1 187 ? -6.131 -1.445 26.948 1.00 93.25 187 MET A C 1
ATOM 1527 O O . MET A 1 187 ? -5.076 -1.537 26.320 1.00 93.25 187 MET A O 1
ATOM 1531 N N . SER A 1 188 ? -6.485 -2.296 27.912 1.00 94.75 188 SER A N 1
ATOM 1532 C CA . SER A 1 188 ? -5.792 -3.553 28.199 1.00 94.75 188 SER A CA 1
ATOM 1533 C C . SER A 1 188 ? -6.525 -4.690 27.491 1.00 94.75 188 SER A C 1
ATOM 1535 O O . SER A 1 188 ? -7.726 -4.868 27.696 1.00 94.75 188 SER A O 1
ATOM 1537 N N . LEU A 1 189 ? -5.830 -5.417 26.618 1.00 95.44 189 LEU A N 1
ATOM 1538 C CA . LEU A 1 189 ? -6.390 -6.480 25.788 1.00 95.44 189 LEU A CA 1
ATOM 1539 C C . LEU A 1 189 ? -5.781 -7.821 26.197 1.00 95.44 189 LEU A C 1
ATOM 1541 O O . LEU A 1 189 ? -4.562 -7.973 26.178 1.00 95.44 189 LEU A O 1
ATOM 1545 N N . GLU A 1 190 ? -6.620 -8.795 26.549 1.00 94.94 190 GLU A N 1
ATOM 1546 C CA . GLU A 1 190 ? -6.166 -10.125 26.981 1.00 94.94 190 GLU A CA 1
ATOM 1547 C C . GLU A 1 190 ? -6.006 -11.087 25.806 1.00 94.94 190 GLU A C 1
ATOM 1549 O O . GLU A 1 190 ? -4.993 -11.771 25.690 1.00 94.94 190 GLU A O 1
ATOM 1554 N N . GLN A 1 191 ? -6.994 -11.110 24.912 1.00 95.19 191 GLN A N 1
ATOM 1555 C CA . GLN A 1 191 ? -6.952 -11.895 23.685 1.00 95.19 191 GLN A CA 1
ATOM 1556 C C . GLN A 1 191 ? -7.340 -11.001 22.521 1.00 95.19 191 GLN A C 1
ATOM 1558 O O . GLN A 1 191 ? -8.376 -10.338 22.555 1.00 95.19 191 GLN A O 1
ATOM 1563 N N . VAL A 1 192 ? -6.518 -11.015 21.476 1.00 96.88 192 VAL A N 1
ATOM 1564 C CA . VAL A 1 192 ? -6.783 -10.248 20.265 1.00 96.88 192 VAL A CA 1
ATOM 1565 C C . VAL A 1 192 ? -6.736 -11.154 19.052 1.00 96.88 192 VAL A C 1
ATOM 1567 O O . VAL A 1 192 ? -5.785 -11.911 18.852 1.00 96.88 192 VAL A O 1
ATOM 1570 N N . GLU A 1 193 ? -7.780 -11.045 18.244 1.00 97.19 193 GLU A N 1
ATOM 1571 C CA . GLU A 1 193 ? -7.891 -11.670 16.936 1.00 97.19 193 GLU A CA 1
ATOM 1572 C C . GLU A 1 193 ? -8.006 -10.564 15.885 1.00 97.19 193 GLU A C 1
ATOM 1574 O O . GLU A 1 193 ? -8.815 -9.651 16.024 1.00 97.19 193 GLU A O 1
ATOM 1579 N N . LEU A 1 194 ? -7.186 -10.625 14.845 1.00 97.50 194 LEU A N 1
ATOM 1580 C CA . LEU A 1 194 ? -7.204 -9.715 13.709 1.00 97.50 194 LEU A CA 1
ATOM 1581 C C . LEU A 1 194 ? -7.835 -10.442 12.524 1.00 97.50 194 LEU A C 1
ATOM 1583 O O . LEU A 1 194 ? -7.430 -11.556 12.200 1.00 97.50 194 LEU A O 1
ATOM 1587 N N . PHE A 1 195 ? -8.810 -9.825 11.869 1.00 96.88 195 PHE A N 1
ATOM 1588 C CA . PHE A 1 195 ? -9.532 -10.420 10.746 1.00 96.88 195 PHE A CA 1
ATOM 1589 C C . PHE A 1 195 ? -9.299 -9.631 9.461 1.00 96.88 195 PHE A C 1
ATOM 1591 O O . PHE A 1 195 ? -9.501 -8.413 9.421 1.00 96.88 195 PHE A O 1
ATOM 1598 N N . ALA A 1 196 ? -8.880 -10.340 8.414 1.00 96.25 196 ALA A N 1
ATOM 1599 C CA . ALA A 1 196 ? -8.672 -9.833 7.061 1.00 96.25 196 ALA A CA 1
ATOM 1600 C C . ALA A 1 196 ? -9.577 -10.557 6.053 1.00 96.25 196 ALA A C 1
ATOM 1602 O O . ALA A 1 196 ? -10.167 -11.591 6.360 1.00 96.25 196 ALA A O 1
ATOM 1603 N N . GLY A 1 197 ? -9.665 -10.026 4.834 1.00 93.19 197 GLY A N 1
ATOM 1604 C CA . GLY A 1 197 ? -10.552 -10.524 3.781 1.00 93.19 197 GLY A CA 1
ATOM 1605 C C . GLY A 1 197 ? -11.587 -9.480 3.370 1.00 93.19 197 GLY A C 1
ATOM 1606 O O . GLY A 1 197 ? -11.470 -8.302 3.718 1.00 93.19 197 GLY A O 1
ATOM 1607 N N . ASP A 1 198 ? -12.584 -9.900 2.595 1.00 89.06 198 ASP A N 1
ATOM 1608 C CA . ASP A 1 198 ? -13.689 -9.032 2.178 1.00 89.06 198 ASP A CA 1
ATOM 1609 C C . ASP A 1 198 ? -14.805 -9.055 3.231 1.00 89.06 198 ASP A C 1
ATOM 1611 O O . ASP A 1 198 ? -15.694 -9.907 3.229 1.00 89.06 198 ASP A O 1
ATOM 1615 N N . ILE A 1 199 ? -14.708 -8.137 4.193 1.00 87.81 199 ILE A N 1
ATOM 1616 C CA . ILE A 1 199 ? -15.623 -8.050 5.331 1.00 87.81 199 ILE A CA 1
ATOM 1617 C C . ILE A 1 199 ? -16.516 -6.829 5.136 1.00 87.81 199 ILE A C 1
ATOM 1619 O O . ILE A 1 199 ? -16.196 -5.711 5.540 1.00 87.81 199 ILE A O 1
ATOM 1623 N N . ASN A 1 200 ? -17.667 -7.043 4.503 1.00 86.19 200 ASN A N 1
ATOM 1624 C CA . ASN A 1 200 ? -18.635 -5.983 4.238 1.00 86.19 200 ASN A CA 1
ATOM 1625 C C . ASN A 1 200 ? -19.571 -5.760 5.436 1.00 86.19 200 ASN A C 1
ATOM 1627 O O . ASN A 1 200 ? -20.767 -6.062 5.393 1.00 86.19 200 ASN A O 1
ATOM 1631 N N . ILE A 1 201 ? -19.024 -5.228 6.531 1.00 82.94 201 ILE A N 1
ATOM 1632 C CA . ILE A 1 201 ? -19.841 -4.766 7.653 1.00 82.94 201 ILE A CA 1
ATOM 1633 C C . ILE A 1 201 ? -20.246 -3.324 7.365 1.00 82.94 201 ILE A C 1
ATOM 1635 O O . ILE A 1 201 ? -19.453 -2.388 7.499 1.00 82.94 201 ILE A O 1
ATOM 1639 N N . LYS A 1 202 ? -21.508 -3.143 6.964 1.00 81.81 202 LYS A N 1
ATOM 1640 C CA . LYS A 1 202 ? -22.099 -1.816 6.792 1.00 81.81 202 LYS A CA 1
ATOM 1641 C C . LYS A 1 202 ? -22.100 -1.109 8.142 1.00 81.81 202 LYS A C 1
ATOM 1643 O O . LYS A 1 202 ? -22.896 -1.436 9.021 1.00 81.81 202 LYS A O 1
ATOM 1648 N N . VAL A 1 203 ? -21.218 -0.128 8.298 1.00 73.19 203 VAL A N 1
ATOM 1649 C CA . VAL A 1 203 ? -21.360 0.858 9.364 1.00 73.19 203 VAL A CA 1
ATOM 1650 C C . VAL A 1 203 ? -22.571 1.698 8.961 1.00 73.19 203 VAL A C 1
ATOM 1652 O O . VAL A 1 203 ? -22.530 2.299 7.882 1.00 73.19 203 VAL A O 1
ATOM 1655 N N . PRO A 1 204 ? -23.677 1.688 9.731 1.00 68.75 204 PRO A N 1
ATOM 1656 C CA . PRO A 1 204 ? -24.794 2.567 9.442 1.00 68.75 204 PRO A CA 1
ATOM 1657 C C . PRO A 1 204 ? -24.217 3.973 9.352 1.00 68.75 204 PRO A C 1
ATOM 1659 O O . PRO A 1 204 ? -23.472 4.405 10.233 1.00 68.75 204 PRO A O 1
ATOM 1662 N N . SER A 1 205 ? -24.481 4.641 8.233 1.00 56.47 205 SER A N 1
ATOM 1663 C CA . SER A 1 205 ? -24.074 6.018 7.993 1.00 56.47 205 SER A CA 1
ATOM 1664 C C . SER A 1 205 ? -24.898 6.918 8.909 1.00 56.47 205 SER A C 1
ATOM 1666 O O . SER A 1 205 ? -25.809 7.614 8.467 1.00 56.47 205 SER A O 1
ATOM 1668 N N . SER A 1 206 ? -24.640 6.832 10.209 1.00 52.31 206 SER A N 1
ATOM 1669 C CA . SER A 1 206 ? -25.196 7.706 11.220 1.00 52.31 206 SER A CA 1
ATOM 1670 C C . SER A 1 206 ? -24.574 9.072 10.975 1.00 52.31 206 SER A C 1
ATOM 1672 O O . SER A 1 206 ? -23.426 9.351 11.311 1.00 52.31 206 SER A O 1
ATOM 1674 N N . SER A 1 207 ? -25.346 9.873 10.255 1.00 41.66 207 SER A N 1
ATOM 1675 C CA . SER A 1 207 ? -25.198 11.295 10.003 1.00 41.66 207 SER A CA 1
ATOM 1676 C C . SER A 1 207 ? -24.613 12.080 11.185 1.00 41.66 207 SER A C 1
ATOM 1678 O O . SER A 1 207 ? -25.021 11.876 12.324 1.00 41.66 207 SER A O 1
ATOM 1680 N N . LEU A 1 208 ? -23.780 13.078 10.861 1.00 41.50 208 LEU A N 1
ATOM 1681 C CA . LEU A 1 208 ? -23.474 14.265 11.681 1.00 41.50 208 LEU A CA 1
ATOM 1682 C C . LEU A 1 208 ? -22.542 14.104 12.896 1.00 41.50 208 LEU A C 1
ATOM 1684 O O . LEU A 1 208 ? -22.634 14.877 13.845 1.00 41.50 208 LEU A O 1
ATOM 1688 N N . MET A 1 209 ? -21.537 13.230 12.837 1.00 45.50 209 MET A N 1
ATOM 1689 C CA . MET A 1 209 ? -20.326 13.505 13.622 1.00 45.50 209 MET A CA 1
ATOM 1690 C C . MET A 1 209 ? -19.600 14.683 12.958 1.00 45.50 209 MET A C 1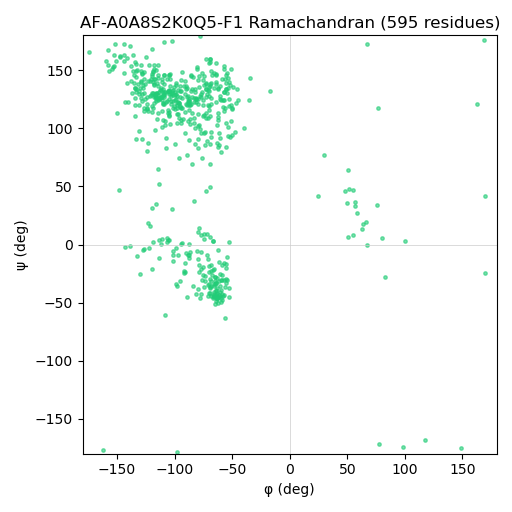
ATOM 1692 O O . MET A 1 209 ? -19.061 14.546 11.857 1.00 45.50 209 MET A O 1
ATOM 1696 N N . LEU A 1 210 ? -19.628 15.853 13.608 1.00 42.59 210 LEU A N 1
ATOM 1697 C CA . LEU A 1 210 ? -18.767 17.006 13.330 1.00 42.59 210 LEU A CA 1
ATOM 1698 C C . LEU A 1 210 ? -17.308 16.549 13.419 1.00 42.59 210 LEU A C 1
ATOM 1700 O O . LEU A 1 210 ? -16.653 16.669 14.451 1.00 42.59 210 LEU A O 1
ATOM 1704 N N . ARG A 1 211 ? -16.800 15.989 12.324 1.00 41.78 211 ARG A N 1
ATOM 1705 C CA . ARG A 1 211 ? -15.396 15.647 12.153 1.00 41.78 211 ARG A CA 1
ATOM 1706 C C . ARG A 1 211 ? -14.652 16.976 12.056 1.00 41.78 211 ARG A C 1
ATOM 1708 O O . ARG A 1 211 ? -14.504 17.529 10.971 1.00 41.78 211 ARG A O 1
ATOM 1715 N N . HIS A 1 212 ? -14.277 17.541 13.205 1.00 39.47 212 HIS A N 1
ATOM 1716 C CA . HIS A 1 212 ? -13.304 18.625 13.262 1.00 39.47 212 HIS A CA 1
ATOM 1717 C C . HIS A 1 212 ? -12.096 18.174 12.446 1.00 39.47 212 HIS A C 1
ATOM 1719 O O . HIS A 1 212 ? -11.521 17.118 12.712 1.00 39.47 212 HIS A O 1
ATOM 1725 N N . GLY A 1 213 ? -11.817 18.923 11.380 1.00 32.41 213 GLY A N 1
ATOM 1726 C CA . GLY A 1 213 ? -10.809 18.599 10.386 1.00 32.41 213 GLY A CA 1
ATOM 1727 C C . GLY A 1 213 ? -9.423 18.574 11.008 1.00 32.41 213 GLY A C 1
ATOM 1728 O O . GLY A 1 213 ? -8.706 19.564 10.969 1.00 32.41 213 GLY A O 1
ATOM 1729 N N . PHE A 1 214 ? -9.030 17.426 11.545 1.00 40.25 214 PHE A N 1
ATOM 1730 C CA . PHE A 1 214 ? -7.632 17.055 11.604 1.00 40.25 214 PHE A CA 1
ATOM 1731 C C . PHE A 1 214 ? -7.253 16.602 10.199 1.00 40.25 214 PHE A C 1
ATOM 1733 O O . PHE A 1 214 ? -7.521 15.473 9.792 1.00 40.25 214 PHE A O 1
ATOM 1740 N N . THR A 1 215 ? -6.690 17.528 9.428 1.00 33.69 215 THR A N 1
ATOM 1741 C CA . THR A 1 215 ? -5.856 17.196 8.275 1.00 33.69 215 THR A CA 1
ATOM 1742 C C . THR A 1 215 ? -4.818 16.175 8.728 1.00 33.69 215 THR A C 1
ATOM 1744 O O . THR A 1 215 ? -3.997 16.480 9.594 1.00 33.69 215 THR A O 1
ATOM 1747 N N . GLU A 1 216 ? -4.876 14.971 8.153 1.00 38.50 216 GLU A N 1
ATOM 1748 C CA . GLU A 1 216 ? -3.795 13.984 8.162 1.00 38.50 216 GLU A CA 1
ATOM 1749 C C . GLU A 1 216 ? -2.564 14.609 7.495 1.00 38.50 216 GLU A C 1
ATOM 1751 O O . GLU A 1 216 ? -2.268 14.386 6.325 1.00 38.50 216 GLU A O 1
ATOM 1756 N N . LEU A 1 217 ? -1.831 15.433 8.241 1.00 35.47 217 LEU A N 1
ATOM 1757 C CA . LEU A 1 217 ? -0.411 15.576 7.994 1.00 35.47 217 LEU A CA 1
ATOM 1758 C C . LEU A 1 217 ? 0.207 14.249 8.409 1.00 35.47 217 LEU A C 1
ATOM 1760 O O . LEU A 1 217 ? 0.203 13.899 9.592 1.00 35.47 217 LEU A O 1
ATOM 1764 N N . ALA A 1 218 ? 0.676 13.514 7.399 1.00 37.53 218 ALA A N 1
ATOM 1765 C CA . ALA A 1 218 ? 1.558 12.370 7.526 1.00 37.53 218 ALA A CA 1
ATOM 1766 C C . ALA A 1 218 ? 2.595 12.674 8.611 1.00 37.53 218 ALA A C 1
ATOM 1768 O O . ALA A 1 218 ? 3.535 13.446 8.412 1.00 37.53 218 ALA A O 1
ATOM 1769 N N . SER A 1 219 ? 2.352 12.130 9.801 1.00 34.91 219 SER A N 1
ATOM 1770 C CA . SER A 1 219 ? 3.271 12.274 10.909 1.00 34.91 219 SER A CA 1
ATOM 1771 C C . SER A 1 219 ? 4.486 11.443 10.551 1.00 34.91 219 SER A C 1
ATOM 1773 O O . SER A 1 219 ? 4.379 10.248 10.280 1.00 34.91 219 SER A O 1
ATOM 1775 N N . ALA A 1 220 ? 5.601 12.166 10.471 1.00 32.88 220 ALA A N 1
ATOM 1776 C CA . ALA A 1 220 ? 6.972 11.711 10.422 1.00 32.88 220 ALA A CA 1
ATOM 1777 C C . ALA A 1 220 ? 7.139 10.265 10.889 1.00 32.88 220 ALA A C 1
ATOM 1779 O O . ALA A 1 220 ? 6.674 9.900 11.968 1.00 32.88 220 ALA A O 1
ATOM 1780 N N . MET A 1 221 ? 7.879 9.487 10.094 1.00 34.97 221 MET A N 1
ATOM 1781 C CA . MET A 1 221 ? 8.555 8.288 10.568 1.00 34.97 221 MET A CA 1
ATOM 1782 C C . MET A 1 221 ? 9.295 8.659 11.856 1.00 34.97 221 MET A C 1
ATOM 1784 O O . MET A 1 221 ? 10.382 9.236 11.818 1.00 34.97 221 MET A O 1
ATOM 1788 N N . THR A 1 222 ? 8.684 8.389 13.006 1.00 32.22 222 THR A N 1
ATOM 1789 C CA . THR A 1 222 ? 9.392 8.362 14.268 1.00 32.22 222 THR A CA 1
ATOM 1790 C C . THR A 1 222 ? 10.400 7.247 14.101 1.00 32.22 222 THR A C 1
ATOM 1792 O O . THR A 1 222 ? 10.059 6.075 13.962 1.00 32.22 222 THR A O 1
ATOM 1795 N N . THR A 1 223 ? 11.667 7.633 14.012 1.00 33.72 223 THR A N 1
ATOM 1796 C CA . THR A 1 223 ? 12.799 6.727 14.110 1.00 33.72 223 THR A CA 1
ATOM 1797 C C . THR A 1 223 ? 12.756 6.119 15.507 1.00 33.72 223 THR A C 1
ATOM 1799 O O . THR A 1 223 ? 13.374 6.631 16.440 1.00 33.72 223 THR A O 1
ATOM 1802 N N . SER A 1 224 ? 11.962 5.063 15.674 1.00 34.25 224 SER A N 1
ATOM 1803 C CA . SER A 1 224 ? 12.076 4.159 16.805 1.00 34.25 224 SER A CA 1
ATOM 1804 C C . SER A 1 224 ? 13.507 3.636 16.797 1.00 34.25 224 SER A C 1
ATOM 1806 O O . SER A 1 224 ? 13.971 3.049 15.819 1.00 34.25 224 SER A O 1
ATOM 1808 N N . ASN A 1 225 ? 14.220 3.953 17.868 1.00 33.41 225 ASN A N 1
ATOM 1809 C CA . ASN A 1 225 ? 15.595 3.568 18.125 1.00 33.41 225 ASN A CA 1
ATOM 1810 C C . ASN A 1 225 ? 15.746 2.040 17.926 1.00 33.41 225 ASN A C 1
ATOM 1812 O O . ASN A 1 225 ? 15.058 1.295 18.620 1.00 33.41 225 ASN A O 1
ATOM 1816 N N . PRO A 1 226 ? 16.599 1.538 17.011 1.00 39.03 226 PRO A N 1
ATOM 1817 C CA . PRO A 1 226 ? 16.658 0.108 16.676 1.00 39.03 226 PRO A CA 1
ATOM 1818 C C . PRO A 1 226 ? 17.331 -0.775 17.748 1.00 39.03 226 PRO A C 1
ATOM 1820 O O . PRO A 1 226 ? 17.559 -1.954 17.507 1.00 39.03 226 PRO A O 1
ATOM 1823 N N . ASN A 1 227 ? 17.632 -0.240 18.936 1.00 35.34 227 ASN A N 1
ATOM 1824 C CA . ASN A 1 227 ? 18.400 -0.922 19.984 1.00 35.34 227 ASN A CA 1
ATOM 1825 C C . ASN A 1 227 ? 17.572 -1.221 21.245 1.00 35.34 227 ASN A C 1
ATOM 1827 O O . ASN A 1 227 ? 17.978 -0.872 22.352 1.00 35.34 227 ASN A O 1
ATOM 1831 N N . MET A 1 228 ? 16.413 -1.863 21.090 1.00 34.34 228 MET A N 1
ATOM 1832 C CA . MET A 1 228 ? 15.687 -2.459 22.221 1.00 34.34 228 MET A CA 1
ATOM 1833 C C . MET A 1 228 ? 14.911 -3.721 21.806 1.00 34.34 228 MET A C 1
ATOM 1835 O O . MET A 1 228 ? 13.740 -3.875 22.122 1.00 34.34 228 MET A O 1
ATOM 1839 N N . PHE A 1 229 ? 15.567 -4.620 21.070 1.00 38.12 229 PHE A N 1
ATOM 1840 C CA . PHE A 1 229 ? 15.079 -5.986 20.857 1.00 38.12 229 PHE A CA 1
ATOM 1841 C C . PHE A 1 229 ? 15.629 -6.886 21.976 1.00 38.12 229 PHE A C 1
ATOM 1843 O O . PHE A 1 229 ? 16.594 -7.619 21.770 1.00 38.12 229 PHE A O 1
ATOM 1850 N N . ASP A 1 230 ? 15.044 -6.805 23.176 1.00 42.72 230 ASP A N 1
ATOM 1851 C CA . ASP A 1 230 ? 15.127 -7.913 24.138 1.00 42.72 230 ASP A CA 1
ATOM 1852 C C . ASP A 1 230 ? 14.189 -9.016 23.622 1.00 42.72 230 ASP A C 1
ATOM 1854 O O . ASP A 1 230 ? 12.970 -8.973 23.794 1.00 42.72 230 ASP A O 1
ATOM 1858 N N . SER A 1 231 ? 14.773 -9.984 22.914 1.00 50.53 231 SER A N 1
ATOM 1859 C CA . SER A 1 231 ? 14.099 -10.941 22.026 1.00 50.53 231 SER A CA 1
ATOM 1860 C C . SER A 1 231 ? 13.211 -11.993 22.704 1.00 50.53 231 SER A C 1
ATOM 1862 O O . SER A 1 231 ? 12.739 -12.905 22.030 1.00 50.53 231 SER A O 1
ATOM 1864 N N . GLU A 1 232 ? 12.985 -11.929 24.016 1.00 55.69 232 GLU A N 1
ATOM 1865 C CA . GLU A 1 232 ? 12.241 -12.974 24.739 1.00 55.69 232 GLU A CA 1
ATOM 1866 C C . GLU A 1 232 ? 10.780 -12.605 25.054 1.00 55.69 232 GLU A C 1
ATOM 1868 O O . GLU A 1 232 ? 9.973 -13.491 25.334 1.00 55.69 232 GLU A O 1
ATOM 1873 N N . ASN A 1 233 ? 10.385 -11.331 24.928 1.00 58.22 233 ASN A N 1
ATOM 1874 C CA . ASN A 1 233 ? 9.036 -10.872 25.299 1.00 58.22 233 ASN A CA 1
ATOM 1875 C C . ASN A 1 233 ? 8.247 -10.184 24.182 1.00 58.22 233 ASN A C 1
ATOM 1877 O O . ASN A 1 233 ? 7.252 -9.519 24.459 1.00 58.22 233 ASN A O 1
ATOM 1881 N N . GLU A 1 234 ? 8.625 -10.377 22.923 1.00 72.19 234 GLU A N 1
ATOM 1882 C CA . GLU A 1 234 ? 7.848 -9.811 21.822 1.00 72.19 234 GLU A CA 1
ATOM 1883 C C . GLU A 1 234 ? 6.531 -10.570 21.630 1.00 72.19 234 GLU A C 1
ATOM 1885 O O . GLU A 1 234 ? 6.470 -11.797 21.770 1.00 72.19 234 GLU A O 1
ATOM 1890 N N . ASN A 1 235 ? 5.470 -9.810 21.367 1.00 77.81 235 ASN A N 1
ATOM 1891 C CA . ASN A 1 235 ? 4.164 -10.329 20.984 1.00 77.81 235 ASN A CA 1
ATOM 1892 C C . ASN A 1 235 ? 4.202 -10.616 19.484 1.00 77.81 235 ASN A C 1
ATOM 1894 O O . ASN A 1 235 ? 4.618 -9.758 18.699 1.00 77.81 235 ASN A O 1
ATOM 1898 N N . PHE A 1 236 ? 3.762 -11.804 19.082 1.00 84.94 236 PHE A N 1
ATOM 1899 C CA . PHE A 1 236 ? 3.804 -12.237 17.689 1.00 84.94 236 PHE A CA 1
ATOM 1900 C C . PHE A 1 236 ? 2.397 -12.506 17.161 1.00 84.94 236 PHE A C 1
ATOM 1902 O O . PHE A 1 236 ? 1.549 -13.075 17.851 1.00 84.94 236 PHE A O 1
ATOM 1909 N N . VAL A 1 237 ? 2.145 -12.101 15.916 1.00 81.75 237 VAL A N 1
ATOM 1910 C CA . VAL A 1 237 ? 0.867 -12.338 15.240 1.00 81.75 237 VAL A CA 1
ATOM 1911 C C . VAL A 1 237 ? 0.979 -13.602 14.391 1.00 81.75 237 VAL A C 1
ATOM 1913 O O . VAL A 1 237 ? 1.758 -13.640 13.445 1.00 81.75 237 VAL A O 1
ATOM 1916 N N . PHE A 1 238 ? 0.176 -14.626 14.675 1.00 86.88 238 PHE A N 1
ATOM 1917 C CA . PHE A 1 238 ? 0.171 -15.874 13.901 1.00 86.88 238 PHE A CA 1
ATOM 1918 C C . PHE A 1 238 ? -1.193 -16.150 13.265 1.00 86.88 238 PHE A C 1
ATOM 1920 O O . PHE A 1 238 ? -2.238 -15.845 13.831 1.00 86.88 238 PHE A O 1
ATOM 1927 N N . GLU A 1 239 ? -1.187 -16.727 12.067 1.00 85.88 239 GLU A N 1
ATOM 1928 C CA . GLU A 1 239 ? -2.398 -17.172 11.368 1.00 85.88 239 GLU A CA 1
ATOM 1929 C C . 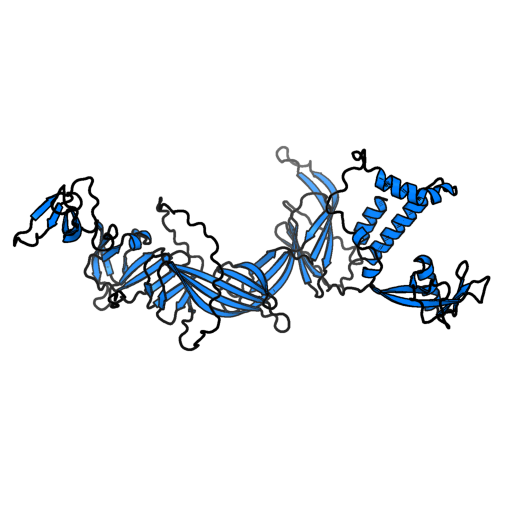GLU A 1 239 ? -2.985 -18.400 12.077 1.00 85.88 239 GLU A C 1
ATOM 1931 O O . GLU A 1 239 ? -2.239 -19.319 12.422 1.00 85.88 239 GLU A O 1
ATOM 1936 N N . TYR A 1 240 ? -4.299 -18.416 12.325 1.00 84.38 240 TYR A N 1
ATOM 1937 C CA . TYR A 1 240 ? -4.929 -19.501 13.091 1.00 84.38 240 TYR A CA 1
ATOM 1938 C C . TYR A 1 240 ? -6.167 -20.121 12.432 1.00 84.38 240 TYR A C 1
ATOM 1940 O O . TYR A 1 240 ? -6.479 -21.274 12.733 1.00 84.38 240 TYR A O 1
ATOM 1948 N N . ALA A 1 241 ? -6.884 -19.394 11.567 1.00 87.94 241 ALA A N 1
ATOM 1949 C CA . ALA A 1 241 ? -8.095 -19.908 10.928 1.00 87.94 241 ALA A CA 1
ATOM 1950 C C . ALA A 1 241 ? -8.433 -19.197 9.610 1.00 87.94 241 ALA A C 1
ATOM 1952 O O . ALA A 1 241 ? -8.216 -17.995 9.461 1.00 87.94 241 ALA A O 1
ATOM 1953 N N . GLU A 1 242 ? -9.054 -19.945 8.699 1.00 90.12 242 GLU A N 1
ATOM 1954 C CA . GLU A 1 242 ? -9.763 -19.433 7.525 1.00 90.12 242 GLU A CA 1
ATOM 1955 C C . GLU A 1 242 ? -11.248 -19.797 7.663 1.00 90.12 242 GLU A C 1
ATOM 1957 O O . GLU A 1 242 ? -11.595 -20.935 7.986 1.00 90.12 242 GLU A O 1
ATOM 1962 N N . LEU A 1 243 ? -12.125 -18.807 7.496 1.00 90.38 243 LEU A N 1
ATOM 1963 C CA . LEU A 1 243 ? -13.571 -18.920 7.671 1.00 90.38 243 LEU A CA 1
ATOM 1964 C C . LEU A 1 243 ? -14.279 -18.264 6.481 1.00 90.38 243 LEU A C 1
ATOM 1966 O O . LEU A 1 243 ? -14.585 -17.074 6.512 1.00 90.38 243 LEU A O 1
ATOM 1970 N N . ASN A 1 244 ? -14.567 -19.046 5.437 1.00 90.44 244 ASN A N 1
ATOM 1971 C CA . ASN A 1 244 ? -15.286 -18.596 4.236 1.00 90.44 244 ASN A CA 1
ATOM 1972 C C . ASN A 1 244 ? -14.637 -17.366 3.566 1.00 90.44 244 ASN A C 1
ATOM 1974 O O . ASN A 1 244 ? -15.322 -16.394 3.245 1.00 90.44 244 ASN A O 1
ATOM 1978 N N . GLY A 1 245 ? -13.315 -17.387 3.373 1.00 90.94 245 GLY A N 1
ATOM 1979 C CA . GLY A 1 245 ? -12.565 -16.271 2.782 1.00 90.94 245 GLY A CA 1
ATOM 1980 C C . GLY A 1 245 ? -12.242 -15.121 3.745 1.00 90.94 245 GLY A C 1
ATOM 1981 O O . GLY A 1 245 ? -11.691 -14.105 3.316 1.00 90.94 245 GLY A O 1
ATOM 1982 N N . ILE A 1 246 ? -12.557 -15.275 5.034 1.00 94.31 246 ILE A N 1
ATOM 1983 C CA . ILE A 1 246 ? -12.067 -14.417 6.115 1.00 94.31 246 ILE A CA 1
ATOM 1984 C C . ILE A 1 246 ? -10.875 -15.107 6.774 1.00 94.31 246 ILE A C 1
ATOM 1986 O O . ILE A 1 246 ? -10.974 -16.257 7.197 1.00 94.31 246 ILE A O 1
ATOM 1990 N N . TYR A 1 247 ? -9.764 -14.391 6.899 1.00 96.19 247 TYR A N 1
ATOM 1991 C CA . TYR A 1 247 ? -8.516 -14.907 7.455 1.00 96.19 247 TYR A CA 1
ATOM 1992 C C . TYR A 1 247 ? -8.282 -14.309 8.840 1.00 96.19 247 TYR A C 1
ATOM 1994 O O . TYR A 1 247 ? -8.268 -13.086 8.996 1.00 96.19 247 TYR A O 1
ATOM 2002 N N . GLY A 1 248 ? -8.139 -15.175 9.841 1.00 96.50 248 GLY A N 1
ATOM 2003 C CA . GLY A 1 248 ? -7.941 -14.816 11.240 1.00 96.50 248 GLY A CA 1
ATOM 2004 C C . GLY A 1 248 ? -6.485 -14.958 11.678 1.00 96.50 248 GLY A C 1
ATOM 2005 O O . GLY A 1 248 ? -5.855 -16.002 11.483 1.00 96.50 248 GLY A O 1
ATOM 2006 N N . TYR A 1 249 ? -5.980 -13.928 12.347 1.00 96.56 249 TYR A N 1
ATOM 2007 C CA . TYR A 1 249 ? -4.678 -13.906 13.003 1.00 96.56 249 TYR A CA 1
ATOM 2008 C C . TYR A 1 249 ? -4.859 -13.699 14.502 1.00 96.56 249 TYR A C 1
ATOM 2010 O O . TYR A 1 249 ? -5.734 -12.949 14.914 1.00 96.56 249 TYR A O 1
ATOM 2018 N N . LYS A 1 250 ? -4.049 -14.346 15.332 1.00 96.31 250 LYS A N 1
ATOM 2019 C CA . LYS A 1 250 ? -4.118 -14.238 16.789 1.00 96.31 250 LYS A CA 1
ATOM 2020 C C . LYS A 1 250 ? -2.831 -13.634 17.331 1.00 96.31 250 LYS A C 1
ATOM 2022 O O . LYS A 1 250 ? -1.749 -13.922 16.825 1.00 96.31 250 LYS A O 1
ATOM 2027 N N . ILE A 1 251 ? -2.971 -12.798 18.354 1.00 95.44 251 ILE A N 1
ATOM 2028 C CA . ILE A 1 251 ? -1.855 -12.274 19.145 1.00 95.44 251 ILE A CA 1
ATOM 2029 C C . ILE A 1 251 ? -1.685 -13.196 20.350 1.00 95.44 251 ILE A C 1
ATOM 2031 O O . ILE A 1 251 ? -2.654 -13.494 21.051 1.00 95.44 251 ILE A O 1
ATOM 2035 N N . ASP A 1 252 ? -0.472 -13.709 20.538 1.00 88.31 252 ASP A N 1
ATOM 2036 C CA . ASP A 1 252 ? -0.153 -14.756 21.514 1.00 88.31 252 ASP A CA 1
ATOM 2037 C C . ASP A 1 252 ? -0.252 -14.299 22.972 1.00 88.31 252 ASP A C 1
ATOM 2039 O O . ASP A 1 252 ? -0.563 -15.105 23.852 1.00 88.31 252 ASP A O 1
ATOM 2043 N N . LYS A 1 253 ? -0.007 -13.014 23.221 1.00 92.62 253 LYS A N 1
ATOM 2044 C CA . LYS A 1 253 ? 0.121 -12.442 24.559 1.00 92.62 253 LYS A CA 1
ATOM 2045 C C . LYS A 1 253 ? -0.781 -11.215 24.746 1.00 92.62 253 LYS A C 1
ATOM 2047 O O . LYS A 1 253 ? -0.976 -10.444 23.801 1.00 92.62 253 LYS A O 1
ATOM 2052 N N . PRO A 1 254 ? -1.284 -10.993 25.974 1.00 93.38 254 PRO A N 1
ATOM 2053 C CA . PRO A 1 254 ? -1.954 -9.754 26.340 1.00 93.38 254 PRO A CA 1
ATOM 2054 C C . PRO A 1 254 ? -1.073 -8.528 26.086 1.00 93.38 254 PRO A C 1
ATOM 2056 O O . PRO A 1 254 ? 0.143 -8.573 26.284 1.00 93.38 254 PRO A O 1
ATOM 2059 N N . PHE A 1 255 ? -1.684 -7.407 25.710 1.00 94.31 255 PHE A N 1
ATOM 2060 C CA . PHE A 1 255 ? -0.968 -6.140 25.576 1.00 94.31 255 PHE A CA 1
ATOM 2061 C C . PHE A 1 255 ? -1.834 -4.935 25.925 1.00 94.31 255 PHE A C 1
ATOM 2063 O O . PHE A 1 255 ? -3.062 -4.987 25.952 1.00 94.31 255 PHE A O 1
ATOM 2070 N N . TYR A 1 256 ? -1.152 -3.828 26.194 1.00 94.06 256 TYR A N 1
ATOM 2071 C CA . TYR A 1 256 ? -1.755 -2.543 26.501 1.00 94.06 256 TYR A CA 1
ATOM 2072 C C . TYR A 1 256 ? -1.537 -1.583 25.333 1.00 94.06 256 TYR A C 1
ATOM 2074 O O . TYR A 1 2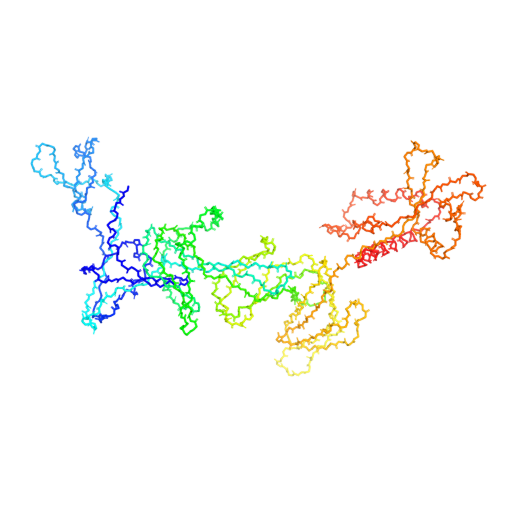56 ? -0.405 -1.414 24.876 1.00 94.06 256 TYR A O 1
ATOM 2082 N N . ILE A 1 257 ? -2.606 -0.935 24.872 1.00 95.50 257 ILE A N 1
ATOM 2083 C CA . ILE A 1 257 ? -2.549 0.100 23.836 1.00 95.50 257 ILE A CA 1
ATOM 2084 C C . ILE A 1 257 ? -3.006 1.439 24.413 1.00 95.50 257 ILE A C 1
ATOM 2086 O O . ILE A 1 257 ? -4.098 1.562 24.970 1.00 95.50 257 ILE A O 1
ATOM 2090 N N . GLY A 1 258 ? -2.157 2.460 24.286 1.00 96.06 258 GLY A N 1
ATOM 2091 C CA . GLY A 1 258 ? -2.467 3.816 24.734 1.00 96.06 258 GLY A CA 1
ATOM 2092 C C . GLY A 1 258 ? -3.644 4.421 23.965 1.00 96.06 258 GLY A C 1
ATOM 2093 O O . GLY A 1 258 ? -3.933 4.029 22.833 1.00 96.06 258 GLY A O 1
ATOM 2094 N N . GLY A 1 259 ? -4.323 5.398 24.560 1.00 94.75 259 GLY A N 1
ATOM 2095 C CA . GLY A 1 259 ? -5.322 6.188 23.841 1.00 94.75 259 GLY A CA 1
ATOM 2096 C C . GLY A 1 259 ? -4.661 7.065 22.779 1.00 94.75 259 GLY A C 1
ATOM 2097 O O . GLY A 1 259 ? -3.609 7.641 23.044 1.00 94.75 259 GLY A O 1
ATOM 2098 N N . MET A 1 260 ? -5.257 7.171 21.591 1.00 95.19 260 MET A N 1
ATOM 2099 C CA . MET A 1 260 ? -4.714 7.923 20.448 1.00 95.19 260 MET A CA 1
ATOM 2100 C C . MET A 1 260 ? -3.306 7.465 20.029 1.00 95.19 260 MET A C 1
ATOM 2102 O O . MET A 1 260 ? -2.467 8.282 19.646 1.00 95.19 260 MET A O 1
ATOM 2106 N N . THR A 1 261 ? -3.024 6.161 20.114 1.00 96.75 261 THR A N 1
ATOM 2107 C CA . THR A 1 261 ? -1.719 5.585 19.743 1.00 96.75 261 THR A CA 1
ATOM 2108 C C . THR A 1 261 ? -1.845 4.468 18.712 1.00 96.75 261 THR A C 1
ATOM 2110 O O . THR A 1 261 ? -2.916 3.882 18.533 1.00 96.75 261 THR A O 1
ATOM 2113 N N . ASN A 1 262 ? -0.722 4.168 18.056 1.00 96.19 262 ASN A N 1
ATOM 2114 C CA . ASN A 1 262 ? -0.551 2.994 17.208 1.00 96.19 262 ASN A CA 1
ATOM 2115 C C . ASN A 1 262 ? 0.343 1.976 17.923 1.00 96.19 262 ASN A C 1
ATOM 2117 O O . ASN A 1 262 ? 1.324 2.347 18.570 1.00 96.19 262 ASN A O 1
ATOM 2121 N N . TYR A 1 263 ? 0.029 0.699 17.758 1.00 95.94 263 TYR A N 1
ATOM 2122 C CA . TYR A 1 263 ? 0.776 -0.434 18.275 1.00 95.94 263 TYR A CA 1
ATOM 2123 C C . TYR A 1 263 ? 1.159 -1.340 17.105 1.00 95.94 263 TYR A C 1
ATOM 2125 O O . TYR A 1 263 ? 0.290 -1.881 16.420 1.00 95.94 263 TYR A O 1
ATOM 2133 N N . ILE A 1 264 ? 2.462 -1.448 16.843 1.00 96.19 264 ILE A N 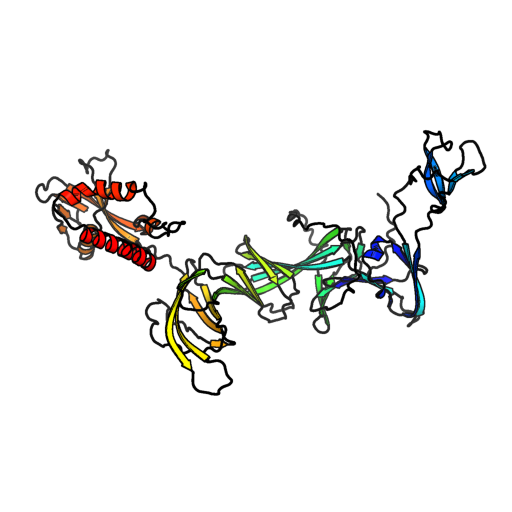1
ATOM 2134 C CA . ILE A 1 264 ? 3.007 -2.162 15.685 1.00 96.19 264 ILE A CA 1
ATOM 2135 C C . ILE A 1 264 ? 3.544 -3.514 16.145 1.00 96.19 264 ILE A C 1
ATOM 2137 O O . ILE A 1 264 ? 4.365 -3.572 17.058 1.00 96.19 264 ILE A O 1
ATOM 2141 N N . LEU A 1 265 ? 3.108 -4.586 15.489 1.00 95.50 265 LEU A N 1
ATOM 2142 C CA . LEU A 1 265 ? 3.500 -5.960 15.792 1.00 95.50 265 LEU A CA 1
ATOM 2143 C C . LEU A 1 265 ? 4.025 -6.671 14.552 1.00 95.50 265 LEU A C 1
ATOM 2145 O O . LEU A 1 265 ? 3.488 -6.509 13.458 1.00 95.50 265 LEU A O 1
ATOM 2149 N N . SER A 1 266 ? 5.050 -7.503 14.722 1.00 94.56 266 SER A N 1
ATOM 2150 C CA . SER A 1 266 ? 5.514 -8.372 13.640 1.00 94.56 266 SER A CA 1
ATOM 2151 C C . SER A 1 266 ? 4.481 -9.465 13.344 1.00 94.56 266 SER A C 1
ATOM 2153 O O . SER A 1 266 ? 3.925 -10.058 14.271 1.00 94.56 266 SER A O 1
ATOM 2155 N N . MET A 1 267 ? 4.218 -9.724 12.058 1.00 94.88 267 MET A N 1
ATOM 2156 C CA . MET A 1 267 ? 3.318 -10.798 11.620 1.00 94.88 267 MET A CA 1
ATOM 2157 C C . MET A 1 267 ? 4.061 -11.965 10.988 1.00 94.88 267 MET A C 1
ATOM 2159 O O . MET A 1 267 ? 3.959 -13.096 11.441 1.00 94.88 267 MET A O 1
ATOM 2163 N N . PHE A 1 268 ? 4.778 -11.725 9.894 1.00 94.50 268 PHE A N 1
ATOM 2164 C CA . PHE A 1 268 ? 5.512 -12.782 9.208 1.00 94.50 268 PHE A CA 1
ATOM 2165 C C . PHE A 1 268 ? 6.620 -12.212 8.329 1.00 94.50 268 PHE A C 1
ATOM 2167 O O . PHE A 1 268 ? 6.593 -11.052 7.918 1.00 94.50 268 PHE A O 1
ATOM 2174 N N . HIS A 1 269 ? 7.596 -13.073 8.050 1.00 94.94 269 HIS A N 1
ATOM 2175 C CA . HIS A 1 269 ? 8.745 -12.805 7.197 1.00 94.94 269 HIS A CA 1
ATOM 2176 C C . HIS A 1 269 ? 8.815 -13.926 6.165 1.00 94.94 269 HIS A C 1
ATOM 2178 O O . HIS A 1 269 ? 9.397 -14.980 6.421 1.00 94.94 269 HIS A O 1
ATOM 2184 N N . ASP A 1 270 ? 8.171 -13.729 5.021 1.00 92.00 270 ASP A N 1
ATOM 2185 C CA . ASP A 1 270 ? 8.079 -14.764 3.998 1.00 92.00 270 ASP A CA 1
ATOM 2186 C C . ASP A 1 270 ? 9.013 -14.486 2.832 1.00 92.00 270 ASP A C 1
ATOM 2188 O O . ASP A 1 270 ? 9.226 -13.347 2.419 1.00 92.00 270 ASP A O 1
ATOM 2192 N N . ARG A 1 271 ? 9.523 -15.566 2.246 1.00 93.12 271 ARG A N 1
ATOM 2193 C CA . ARG A 1 271 ? 10.154 -15.518 0.931 1.00 93.12 271 ARG A CA 1
ATOM 2194 C C . ARG A 1 271 ? 9.079 -15.698 -0.128 1.00 93.12 271 ARG A C 1
ATOM 2196 O O . ARG A 1 271 ? 8.406 -16.727 -0.159 1.00 93.12 271 ARG A O 1
ATOM 2203 N N . ILE A 1 272 ? 8.933 -14.702 -0.987 1.00 94.62 272 ILE A N 1
ATOM 2204 C CA . ILE A 1 272 ? 7.911 -14.667 -2.031 1.00 94.62 272 ILE A CA 1
ATOM 2205 C C . ILE A 1 272 ? 8.543 -14.624 -3.417 1.00 94.62 272 ILE A C 1
ATOM 2207 O O . ILE A 1 272 ? 9.665 -14.141 -3.596 1.00 94.62 272 ILE A O 1
ATOM 2211 N N . ASN A 1 273 ? 7.795 -15.114 -4.402 1.00 94.75 273 ASN A N 1
ATOM 2212 C CA . ASN A 1 273 ? 8.199 -15.029 -5.797 1.00 94.75 273 ASN A CA 1
ATOM 2213 C C . ASN A 1 273 ? 7.850 -13.637 -6.324 1.00 94.75 273 ASN A C 1
ATOM 2215 O O . ASN A 1 273 ? 6.693 -13.211 -6.239 1.00 94.75 273 ASN A O 1
ATOM 2219 N N . ILE A 1 274 ? 8.852 -12.952 -6.867 1.00 95.06 274 ILE A N 1
ATOM 2220 C CA . ILE A 1 274 ? 8.697 -11.666 -7.542 1.00 95.06 274 ILE A CA 1
ATOM 2221 C C . ILE A 1 274 ? 9.209 -11.804 -8.971 1.00 95.06 274 ILE A C 1
ATOM 2223 O O . ILE A 1 274 ? 10.348 -12.211 -9.183 1.00 95.06 274 ILE A O 1
ATOM 2227 N N . GLU A 1 275 ? 8.390 -11.412 -9.941 1.00 94.38 275 GLU A N 1
ATOM 2228 C CA . GLU A 1 275 ? 8.830 -11.162 -11.314 1.00 94.38 275 GLU A CA 1
ATOM 2229 C C . GLU A 1 275 ? 8.925 -9.652 -11.520 1.00 94.38 275 GLU A C 1
ATOM 2231 O O . GLU A 1 275 ? 7.935 -8.939 -11.349 1.00 94.38 275 GLU A O 1
ATOM 2236 N N . GLN A 1 276 ? 10.110 -9.162 -11.877 1.00 94.06 276 GLN A N 1
ATOM 2237 C CA . GLN A 1 276 ? 10.320 -7.771 -12.265 1.00 94.06 276 GLN A CA 1
ATOM 2238 C C . GLN A 1 276 ? 10.295 -7.660 -13.787 1.00 94.06 276 GLN A C 1
ATOM 2240 O O . GLN A 1 276 ? 10.988 -8.399 -14.480 1.00 94.06 276 GLN A O 1
ATOM 2245 N N . TYR A 1 277 ? 9.550 -6.690 -14.301 1.00 95.38 277 TYR A N 1
ATOM 2246 C CA . TYR A 1 277 ? 9.488 -6.396 -15.727 1.00 95.38 277 TYR A CA 1
ATOM 2247 C C . TYR A 1 277 ? 9.159 -4.918 -15.941 1.00 95.38 277 TYR A C 1
ATOM 2249 O O . TYR A 1 277 ? 8.885 -4.162 -15.003 1.00 95.38 277 TYR A O 1
ATOM 2257 N N . VAL A 1 278 ? 9.215 -4.478 -17.189 1.00 95.94 278 VAL A N 1
ATOM 2258 C CA . VAL A 1 278 ? 8.822 -3.126 -17.571 1.00 95.94 278 VAL A CA 1
ATOM 2259 C C . VAL A 1 278 ? 7.575 -3.185 -18.427 1.00 95.94 278 VAL A C 1
ATOM 2261 O O . VAL A 1 278 ? 7.521 -3.889 -19.428 1.00 95.94 278 VAL A O 1
ATOM 2264 N N . LYS A 1 279 ? 6.550 -2.441 -18.028 1.00 96.06 279 LYS A N 1
ATOM 2265 C CA . LYS A 1 279 ? 5.271 -2.401 -18.727 1.00 96.06 279 LYS A CA 1
ATOM 2266 C C . LYS A 1 279 ? 5.217 -1.179 -19.626 1.00 96.06 279 LYS A C 1
ATOM 2268 O O . LYS A 1 279 ? 5.460 -0.063 -19.184 1.00 96.06 279 LYS A O 1
ATOM 2273 N N . VAL A 1 280 ? 4.871 -1.372 -20.890 1.00 94.00 280 VAL A N 1
ATOM 2274 C CA . VAL A 1 280 ? 4.621 -0.284 -21.840 1.00 94.00 280 VAL A CA 1
ATOM 2275 C C . VAL A 1 280 ? 3.165 -0.379 -22.260 1.00 94.00 280 VAL A C 1
ATOM 2277 O O . VAL A 1 280 ? 2.812 -1.196 -23.106 1.00 94.00 280 VAL A O 1
ATOM 2280 N N . SER A 1 281 ? 2.310 0.437 -21.643 1.00 92.62 281 SER A N 1
ATOM 2281 C CA . SER A 1 281 ? 0.877 0.474 -21.948 1.00 92.62 281 SER A CA 1
ATOM 2282 C C . SER A 1 281 ? 0.544 1.708 -22.771 1.00 92.62 281 SER A C 1
ATOM 2284 O O . SER A 1 281 ? 0.639 2.829 -22.280 1.00 92.62 281 SER A O 1
ATOM 2286 N N . ILE A 1 282 ? 0.121 1.512 -24.016 1.00 90.31 282 ILE A N 1
ATOM 2287 C CA . ILE A 1 282 ? -0.252 2.610 -24.907 1.00 90.31 282 ILE A CA 1
ATOM 2288 C C . ILE A 1 282 ? -1.750 2.534 -25.183 1.00 90.31 282 ILE A C 1
ATOM 2290 O O . ILE A 1 282 ? -2.278 1.516 -25.629 1.00 90.31 282 ILE A O 1
ATOM 2294 N N . SER A 1 283 ? -2.436 3.641 -24.906 1.00 84.50 283 SER A N 1
ATOM 2295 C CA . SER A 1 283 ? -3.838 3.857 -25.258 1.00 84.50 283 SER A CA 1
ATOM 2296 C C . SER A 1 283 ? -3.921 5.124 -26.102 1.00 84.50 283 SER A C 1
ATOM 2298 O O . SER A 1 283 ? -4.043 6.234 -25.594 1.00 84.50 283 SER A O 1
ATOM 2300 N N . SER A 1 284 ? -3.757 4.982 -27.415 1.00 77.25 284 SER A N 1
ATOM 2301 C CA . SER A 1 284 ? -3.769 6.125 -28.327 1.00 77.25 284 SER A CA 1
ATOM 2302 C C . SER A 1 284 ? -4.657 5.884 -29.535 1.00 77.25 284 SER A C 1
ATOM 2304 O O . SER A 1 284 ? -4.830 4.756 -29.993 1.00 77.25 284 SER A O 1
ATOM 2306 N N . TYR A 1 285 ? -5.217 6.979 -30.048 1.00 67.88 285 TYR A N 1
ATOM 2307 C CA . TYR A 1 285 ? -6.005 7.005 -31.271 1.00 67.88 285 TYR A CA 1
ATOM 2308 C C . TYR A 1 285 ? -5.266 7.807 -32.339 1.00 67.88 285 TYR A C 1
ATOM 2310 O O . TYR A 1 285 ? -4.878 8.949 -32.100 1.00 67.88 285 TYR A O 1
ATOM 2318 N N . GLY A 1 286 ? -5.162 7.246 -33.541 1.00 69.56 286 GLY A N 1
ATOM 2319 C CA . GLY A 1 286 ? -4.700 7.971 -34.722 1.00 69.56 286 GLY A CA 1
ATOM 2320 C C . GLY A 1 286 ? -3.228 7.769 -35.070 1.00 69.56 286 GLY A C 1
ATOM 2321 O O . GLY A 1 286 ? -2.544 6.916 -34.516 1.00 69.56 286 GLY A O 1
ATOM 2322 N N . VAL A 1 287 ? -2.799 8.533 -36.076 1.00 71.44 287 VAL A N 1
ATOM 2323 C CA . VAL A 1 287 ? -1.448 8.533 -36.644 1.00 71.44 287 VAL A CA 1
ATOM 2324 C C . VAL A 1 287 ? -0.641 9.580 -35.884 1.00 71.44 287 VAL A C 1
ATOM 2326 O O . VAL A 1 287 ? -0.733 10.769 -36.181 1.00 71.44 287 VAL A O 1
ATOM 2329 N N . SER A 1 288 ? 0.103 9.161 -34.871 1.00 76.12 288 SER A N 1
ATOM 2330 C CA . SER A 1 288 ? 1.075 10.016 -34.192 1.00 76.12 288 SER A CA 1
ATOM 2331 C C . SER A 1 288 ? 2.305 9.221 -33.778 1.00 76.12 288 SER A C 1
ATOM 2333 O O . SER A 1 288 ? 2.231 8.019 -33.490 1.00 76.12 288 SER A O 1
ATOM 2335 N N . ALA A 1 289 ? 3.448 9.909 -33.790 1.00 83.19 289 ALA A N 1
ATOM 2336 C CA . ALA A 1 289 ? 4.643 9.433 -33.121 1.00 83.19 289 ALA A CA 1
ATOM 2337 C C . ALA A 1 289 ? 4.459 9.659 -31.615 1.00 83.19 289 ALA A C 1
ATOM 2339 O O . ALA A 1 289 ? 4.169 10.778 -31.187 1.00 83.19 289 ALA A O 1
ATOM 2340 N N . LEU A 1 290 ? 4.588 8.603 -30.817 1.00 89.94 290 LEU A N 1
ATOM 2341 C CA . LEU A 1 290 ? 4.507 8.681 -29.359 1.00 89.94 290 LEU A CA 1
ATOM 2342 C C . LEU A 1 290 ? 5.850 8.295 -28.770 1.00 89.94 290 LEU A C 1
ATOM 2344 O O . LEU A 1 290 ? 6.398 7.256 -29.118 1.00 89.94 290 LEU A O 1
ATOM 2348 N N . LYS A 1 291 ? 6.362 9.116 -27.860 1.00 92.06 291 LYS A N 1
ATOM 2349 C CA . LYS A 1 291 ? 7.568 8.828 -27.087 1.00 92.06 291 LYS A CA 1
ATOM 2350 C C . LYS A 1 291 ? 7.186 8.783 -25.616 1.00 92.06 291 LYS A C 1
ATOM 2352 O O . LYS A 1 291 ? 6.430 9.636 -25.156 1.00 92.06 291 LYS A O 1
ATOM 2357 N N . GLY A 1 292 ? 7.710 7.810 -24.887 1.00 93.81 292 GLY A N 1
ATOM 2358 C CA . GLY A 1 292 ? 7.450 7.680 -23.461 1.00 93.81 292 GLY A CA 1
ATOM 2359 C C . GLY A 1 292 ? 8.468 6.796 -22.763 1.00 93.81 292 GLY A C 1
ATOM 2360 O O . GLY A 1 292 ? 9.439 6.336 -23.366 1.00 93.81 292 GLY A O 1
ATOM 2361 N N . LYS A 1 293 ? 8.242 6.583 -21.471 1.00 95.75 293 LYS A N 1
ATOM 2362 C CA . LYS A 1 293 ? 9.038 5.700 -20.622 1.00 95.75 293 LYS A CA 1
ATOM 2363 C C . LYS A 1 293 ? 8.216 4.467 -20.274 1.00 95.75 293 LYS A C 1
ATOM 2365 O O . LYS A 1 293 ? 6.995 4.556 -20.168 1.00 95.75 293 LYS A O 1
ATOM 2370 N N . GLY A 1 294 ? 8.867 3.318 -20.143 1.00 95.31 294 GLY A N 1
ATOM 2371 C CA . GLY A 1 294 ? 8.209 2.137 -19.588 1.00 95.31 294 GLY A CA 1
ATOM 2372 C C . GLY A 1 294 ? 7.930 2.318 -18.096 1.00 95.31 294 GLY A C 1
ATOM 2373 O O . GLY A 1 294 ? 8.567 3.135 -17.450 1.00 95.31 294 GLY A O 1
ATOM 2374 N N . GLU A 1 295 ? 7.000 1.561 -17.527 1.00 97.50 295 GLU A N 1
ATOM 2375 C CA . GLU A 1 295 ? 6.667 1.582 -16.100 1.00 97.50 295 GLU A CA 1
ATOM 2376 C C . GLU A 1 295 ? 7.355 0.417 -15.376 1.00 97.50 295 GLU A C 1
ATOM 2378 O O . GLU A 1 295 ? 7.229 -0.741 -15.792 1.00 97.50 295 GLU A O 1
ATOM 2383 N N . ARG A 1 296 ? 8.029 0.687 -14.251 1.00 96.94 296 ARG A N 1
ATOM 2384 C CA . ARG A 1 296 ? 8.556 -0.360 -13.361 1.00 96.94 296 ARG A CA 1
ATOM 2385 C C . ARG A 1 296 ? 7.396 -1.182 -12.819 1.00 96.94 296 ARG A C 1
ATOM 2387 O O . ARG A 1 296 ? 6.599 -0.665 -12.034 1.00 96.94 296 ARG A O 1
ATOM 2394 N N . SER A 1 297 ? 7.321 -2.445 -13.213 1.00 97.38 297 SER A N 1
ATOM 2395 C CA . SER A 1 297 ? 6.196 -3.320 -12.902 1.00 97.38 297 SER A CA 1
ATOM 2396 C C . SER A 1 297 ? 6.669 -4.612 -12.255 1.00 97.38 297 SER A C 1
ATOM 2398 O O . SER A 1 297 ? 7.772 -5.097 -12.512 1.00 97.38 297 SER A O 1
ATOM 2400 N N . TYR A 1 298 ? 5.833 -5.149 -11.374 1.00 97.06 298 TYR A N 1
ATOM 2401 C CA . TYR A 1 298 ? 6.151 -6.326 -10.583 1.00 97.06 298 TYR A CA 1
ATOM 2402 C C . TYR A 1 298 ? 4.945 -7.251 -10.526 1.00 97.06 298 TYR A C 1
ATOM 2404 O O . TYR A 1 298 ? 3.813 -6.788 -10.368 1.00 97.06 298 TYR A O 1
ATOM 2412 N N . ARG A 1 299 ? 5.192 -8.559 -10.598 1.00 96.75 299 ARG A N 1
ATOM 2413 C CA . ARG A 1 299 ? 4.225 -9.576 -10.183 1.00 96.75 299 ARG A CA 1
ATOM 2414 C C . ARG A 1 299 ? 4.706 -10.234 -8.914 1.00 96.75 299 ARG A C 1
ATOM 2416 O O . ARG A 1 299 ? 5.833 -10.707 -8.846 1.00 96.75 299 ARG A O 1
ATOM 2423 N N . LEU A 1 300 ? 3.832 -10.280 -7.924 1.00 96.50 300 LEU A N 1
ATOM 2424 C CA . LEU A 1 300 ? 4.068 -10.891 -6.629 1.00 96.50 300 LEU A CA 1
ATOM 2425 C C . LEU A 1 300 ? 3.196 -12.128 -6.485 1.00 96.50 300 LEU A C 1
ATOM 2427 O O . LEU A 1 300 ? 2.002 -12.075 -6.774 1.00 96.50 300 LEU A O 1
ATOM 2431 N N . LYS A 1 301 ? 3.776 -13.226 -6.000 1.00 96.50 301 LYS A N 1
ATOM 2432 C CA . LYS A 1 301 ? 3.037 -14.440 -5.646 1.00 96.50 301 LYS A CA 1
ATOM 2433 C C . LYS A 1 301 ? 3.487 -14.968 -4.292 1.00 96.50 301 LYS A C 1
ATOM 2435 O O . LYS A 1 301 ? 4.646 -15.343 -4.105 1.00 96.50 301 LYS A O 1
ATOM 2440 N N . SER A 1 302 ? 2.530 -15.038 -3.371 1.00 95.44 302 SER A N 1
ATOM 2441 C CA . SER A 1 302 ? 2.682 -15.756 -2.107 1.00 95.44 302 SER A CA 1
ATOM 2442 C C . SER A 1 302 ? 2.428 -17.242 -2.331 1.00 95.44 302 SER A C 1
ATOM 2444 O O . SER A 1 302 ? 1.389 -17.619 -2.874 1.00 95.44 302 SER A O 1
ATOM 2446 N N . SER A 1 303 ? 3.373 -18.091 -1.936 1.00 93.19 303 SER A N 1
ATOM 2447 C CA . SER A 1 303 ? 3.276 -19.543 -2.156 1.00 93.19 303 SER A CA 1
ATOM 2448 C C . SER A 1 303 ? 2.629 -20.284 -0.986 1.00 93.19 303 SER A C 1
ATOM 2450 O O . SER A 1 303 ? 2.134 -21.393 -1.162 1.00 93.19 303 SER A O 1
ATOM 2452 N N . ASN A 1 304 ? 2.660 -19.696 0.210 1.00 93.06 304 ASN A N 1
ATOM 2453 C CA . ASN A 1 304 ? 2.358 -20.380 1.467 1.00 93.06 304 ASN A CA 1
ATOM 2454 C C . ASN A 1 304 ? 1.171 -19.788 2.233 1.00 93.06 304 ASN A C 1
ATOM 2456 O O . ASN A 1 304 ? 0.607 -20.503 3.055 1.00 93.06 304 ASN A O 1
ATOM 2460 N N . ARG A 1 305 ? 0.784 -18.529 1.986 1.00 94.94 305 ARG A N 1
ATOM 2461 C CA . ARG A 1 305 ? -0.296 -17.888 2.752 1.00 94.94 305 ARG A CA 1
ATOM 2462 C C . ARG A 1 305 ? -1.057 -16.802 2.008 1.00 94.94 305 ARG A C 1
ATOM 2464 O O . ARG A 1 305 ? -0.591 -16.275 0.996 1.00 94.94 305 ARG A O 1
ATOM 2471 N N . PHE A 1 306 ? -2.227 -16.470 2.537 1.00 96.06 306 PHE A N 1
ATOM 2472 C CA . PHE A 1 306 ? -2.989 -15.298 2.130 1.00 96.06 306 PHE A CA 1
ATOM 2473 C C . PHE A 1 306 ? -2.273 -14.019 2.579 1.00 96.06 306 PHE A C 1
ATOM 2475 O O . PHE A 1 306 ? -1.776 -13.949 3.705 1.00 96.06 306 PHE A O 1
ATOM 2482 N N . LEU A 1 307 ? -2.232 -13.007 1.711 1.00 96.94 307 LEU A N 1
ATOM 2483 C CA . LEU A 1 307 ? -1.721 -11.682 2.061 1.00 96.94 307 LEU A CA 1
ATOM 2484 C C . LEU A 1 307 ? -2.897 -10.708 2.210 1.00 96.94 307 LEU A C 1
ATOM 2486 O O . LEU A 1 307 ? -3.552 -10.398 1.209 1.00 96.94 307 LEU A O 1
ATOM 2490 N N . PRO A 1 308 ? -3.167 -10.206 3.429 1.00 97.00 308 PRO A N 1
ATOM 2491 C CA . PRO A 1 308 ? -4.146 -9.150 3.645 1.00 97.00 308 PRO A CA 1
ATOM 2492 C C . PRO A 1 308 ? -3.850 -7.888 2.838 1.00 97.00 308 PRO A C 1
ATOM 2494 O O . PRO A 1 308 ? -2.692 -7.535 2.610 1.00 97.00 308 PRO A O 1
ATOM 2497 N N . GLN A 1 309 ? -4.895 -7.146 2.487 1.00 97.06 309 GLN A N 1
ATOM 2498 C CA . GLN A 1 309 ? -4.761 -5.801 1.943 1.00 97.06 309 GLN A CA 1
ATOM 2499 C C . GLN A 1 309 ? -3.916 -4.922 2.879 1.00 97.06 309 GLN A C 1
ATOM 2501 O O . GLN A 1 309 ? -4.130 -4.888 4.092 1.00 97.06 309 GLN A O 1
ATOM 2506 N N . GLY A 1 310 ? -2.973 -4.175 2.309 1.00 97.19 310 GLY A N 1
ATOM 2507 C CA . GLY A 1 310 ? -2.044 -3.374 3.096 1.00 97.19 310 GLY A CA 1
ATOM 2508 C C . GLY A 1 310 ? -1.132 -2.493 2.257 1.00 97.19 310 GLY A C 1
ATOM 2509 O O . GLY A 1 310 ? -1.026 -2.654 1.043 1.00 97.19 310 GLY A O 1
ATOM 2510 N N . THR A 1 311 ? -0.482 -1.538 2.905 1.00 98.06 311 THR A N 1
ATOM 2511 C CA . THR A 1 311 ? 0.475 -0.637 2.252 1.00 98.06 311 THR A CA 1
ATOM 2512 C C . THR A 1 311 ? 1.827 -1.331 2.154 1.00 98.06 311 THR A C 1
ATOM 2514 O O . THR A 1 311 ? 2.269 -1.919 3.132 1.00 98.06 311 THR A O 1
ATOM 2517 N N . CYS A 1 312 ? 2.498 -1.289 1.006 1.00 98.25 312 CYS A N 1
ATOM 2518 C CA . CYS A 1 312 ? 3.774 -1.962 0.780 1.00 98.25 312 CYS A CA 1
ATOM 2519 C C . CYS A 1 312 ? 4.854 -0.984 0.329 1.00 98.25 312 CYS A C 1
ATOM 2521 O O . CYS A 1 312 ? 4.791 -0.429 -0.768 1.00 98.25 312 CYS A O 1
ATOM 2523 N N . VAL A 1 313 ? 5.889 -0.839 1.156 1.00 98.44 313 VAL A N 1
ATOM 2524 C CA . VAL A 1 313 ? 7.110 -0.108 0.810 1.00 98.44 313 VAL A CA 1
ATOM 2525 C C . VAL A 1 313 ? 8.069 -1.067 0.119 1.00 98.44 313 VAL A C 1
ATOM 2527 O O . VAL A 1 313 ? 8.469 -2.079 0.696 1.00 98.44 313 VAL A O 1
ATOM 2530 N N . VAL A 1 314 ? 8.467 -0.744 -1.108 1.00 97.94 314 VAL A N 1
ATOM 2531 C CA . VAL A 1 314 ? 9.375 -1.580 -1.896 1.00 97.94 314 VAL A CA 1
ATOM 2532 C C . VAL A 1 314 ? 10.787 -1.022 -1.810 1.00 97.94 314 VAL A C 1
ATOM 2534 O O . VAL A 1 314 ? 11.033 0.167 -2.046 1.00 97.94 314 VAL A O 1
ATOM 2537 N N . ARG A 1 315 ? 11.732 -1.897 -1.472 1.00 96.25 315 ARG A N 1
ATOM 2538 C CA . ARG A 1 315 ? 13.149 -1.584 -1.354 1.00 96.25 315 ARG A CA 1
ATOM 2539 C C . ARG A 1 315 ? 13.971 -2.447 -2.293 1.00 96.25 315 ARG A C 1
ATOM 2541 O O . ARG A 1 315 ? 13.740 -3.642 -2.401 1.00 96.25 315 ARG A O 1
ATOM 2548 N N . HIS A 1 316 ? 14.983 -1.847 -2.901 1.00 92.81 316 HIS A N 1
ATOM 2549 C CA . HIS A 1 316 ? 15.989 -2.541 -3.696 1.00 92.81 316 HIS A CA 1
ATOM 2550 C C . HIS A 1 316 ? 17.369 -2.181 -3.152 1.00 92.81 316 HIS A C 1
ATOM 2552 O O . HIS A 1 316 ? 17.673 -0.999 -2.955 1.00 92.81 316 HIS A O 1
ATOM 2558 N N . SER A 1 317 ? 18.172 -3.189 -2.805 1.00 89.62 317 SER A N 1
ATOM 2559 C CA . SER A 1 317 ? 19.467 -2.993 -2.131 1.00 89.62 317 SER A CA 1
ATOM 2560 C C . SER A 1 317 ? 19.369 -2.037 -0.928 1.00 89.62 317 SER A C 1
ATOM 2562 O O . SER A 1 317 ? 20.159 -1.104 -0.776 1.00 89.62 317 SER A O 1
ATOM 2564 N N . LYS A 1 318 ? 18.342 -2.246 -0.086 1.00 89.31 318 LYS A N 1
ATOM 2565 C CA . LYS A 1 318 ? 17.993 -1.454 1.117 1.00 89.31 318 LYS A CA 1
ATOM 2566 C C . LYS A 1 318 ? 17.513 -0.012 0.870 1.00 89.31 318 LYS A C 1
ATOM 2568 O O . LYS A 1 318 ? 17.141 0.664 1.830 1.00 89.31 318 LYS A O 1
ATOM 2573 N N . ARG A 1 319 ? 17.443 0.464 -0.375 1.00 92.75 319 ARG A N 1
ATOM 2574 C CA . ARG A 1 319 ? 16.932 1.804 -0.730 1.00 92.75 319 ARG A CA 1
ATOM 2575 C C . ARG A 1 319 ? 15.458 1.736 -1.100 1.00 92.75 319 ARG A C 1
ATOM 2577 O O . ARG A 1 319 ? 15.060 0.787 -1.759 1.00 92.75 319 ARG A O 1
ATOM 2584 N N . ILE A 1 320 ? 14.663 2.727 -0.700 1.00 96.25 320 ILE A N 1
ATOM 2585 C CA . ILE A 1 320 ? 13.248 2.820 -1.093 1.00 96.25 320 ILE A CA 1
ATOM 2586 C C . ILE A 1 320 ? 13.181 3.160 -2.583 1.00 96.25 320 ILE A C 1
ATOM 2588 O O . ILE A 1 320 ? 13.810 4.124 -3.014 1.00 96.25 320 ILE A O 1
ATOM 2592 N N . ILE A 1 321 ? 12.431 2.368 -3.351 1.00 95.94 321 ILE A N 1
ATOM 2593 C CA . ILE A 1 321 ? 12.204 2.597 -4.787 1.00 95.94 321 ILE A CA 1
ATOM 2594 C C . ILE A 1 321 ? 10.748 2.938 -5.119 1.00 95.94 321 ILE A C 1
ATOM 2596 O O . ILE A 1 321 ? 10.460 3.351 -6.239 1.00 95.94 321 ILE A O 1
ATOM 2600 N N . GLY A 1 322 ? 9.834 2.768 -4.163 1.00 96.75 322 GLY A N 1
ATOM 2601 C CA . GLY A 1 322 ? 8.433 3.130 -4.318 1.00 96.75 322 GLY A CA 1
ATOM 2602 C C . GLY A 1 322 ? 7.556 2.585 -3.198 1.00 96.75 322 GLY A C 1
ATOM 2603 O O . GLY A 1 322 ? 8.009 1.843 -2.323 1.00 96.75 322 GLY A O 1
ATOM 2604 N N . GLU A 1 323 ? 6.287 2.957 -3.261 1.00 98.00 323 GLU A N 1
ATOM 2605 C CA . GLU A 1 323 ? 5.226 2.518 -2.363 1.00 98.00 323 GLU A CA 1
ATOM 2606 C C . GLU A 1 323 ? 4.010 2.132 -3.207 1.00 98.00 323 GLU A C 1
ATOM 2608 O O . GLU A 1 323 ? 3.747 2.736 -4.248 1.00 98.00 323 GLU A O 1
ATOM 2613 N N . THR A 1 324 ? 3.286 1.103 -2.781 1.00 98.06 324 THR A N 1
ATOM 2614 C CA . THR A 1 324 ? 2.058 0.654 -3.437 1.00 98.06 324 THR A CA 1
ATOM 2615 C C . THR A 1 324 ? 1.046 0.168 -2.406 1.00 98.06 324 THR A C 1
ATOM 2617 O O . THR A 1 324 ? 1.407 -0.146 -1.272 1.00 98.06 324 THR A O 1
ATOM 2620 N N . GLN A 1 325 ? -0.220 0.061 -2.798 1.00 97.69 325 GLN A N 1
ATOM 2621 C CA . GLN A 1 325 ? -1.246 -0.592 -1.993 1.00 97.69 325 GLN A CA 1
ATOM 2622 C C . GLN A 1 325 ? -1.460 -2.012 -2.528 1.00 97.69 325 GLN A C 1
ATOM 2624 O O . GLN A 1 325 ? -1.888 -2.204 -3.668 1.00 97.69 325 GLN A O 1
ATOM 2629 N N . LEU A 1 326 ? -1.168 -3.019 -1.707 1.00 97.31 326 LEU A N 1
ATOM 2630 C CA . LEU A 1 326 ? -1.508 -4.407 -2.000 1.00 97.31 326 LEU A CA 1
ATOM 2631 C C . LEU A 1 326 ? -2.983 -4.632 -1.692 1.00 97.31 326 LEU A C 1
ATOM 2633 O O . LEU A 1 326 ? -3.473 -4.194 -0.651 1.00 97.31 326 LEU A O 1
ATOM 2637 N N . SER A 1 327 ? -3.676 -5.320 -2.594 1.00 96.75 327 SER A N 1
ATOM 2638 C CA . SER A 1 327 ? -5.028 -5.833 -2.355 1.00 96.75 327 SER A CA 1
ATOM 2639 C C . SER A 1 327 ? -4.975 -7.105 -1.499 1.00 96.75 327 SER A C 1
ATOM 2641 O O . SER A 1 327 ? -3.897 -7.564 -1.137 1.00 96.75 327 SER A O 1
ATOM 2643 N N . ASN A 1 328 ? -6.127 -7.695 -1.181 1.00 96.12 328 ASN A N 1
ATOM 2644 C CA . ASN A 1 328 ? -6.170 -9.064 -0.663 1.00 96.12 328 ASN A CA 1
ATOM 2645 C C . ASN A 1 328 ? -5.653 -10.029 -1.751 1.00 96.12 328 ASN A C 1
ATOM 2647 O O . ASN A 1 328 ? -6.197 -10.039 -2.857 1.00 96.12 328 ASN A O 1
ATOM 2651 N N . ILE A 1 329 ? -4.615 -10.820 -1.458 1.00 96.94 329 ILE A N 1
ATOM 2652 C CA . ILE A 1 329 ? -3.975 -11.734 -2.423 1.00 96.94 329 ILE A CA 1
ATOM 2653 C C . ILE A 1 329 ? -4.113 -13.169 -1.917 1.00 96.94 329 ILE A C 1
ATOM 2655 O O . ILE A 1 329 ? -3.586 -13.520 -0.859 1.00 96.94 329 ILE A O 1
ATOM 2659 N N . ALA A 1 330 ? -4.808 -14.009 -2.687 1.00 95.88 330 ALA A N 1
ATOM 2660 C CA . ALA A 1 330 ? -4.958 -15.421 -2.364 1.00 95.88 330 ALA A CA 1
ATOM 2661 C C . ALA A 1 330 ? -3.635 -16.190 -2.510 1.00 95.88 330 ALA A C 1
ATOM 2663 O O . ALA A 1 330 ? -2.739 -15.810 -3.270 1.00 95.88 330 ALA A O 1
ATOM 2664 N N . VAL A 1 331 ? -3.538 -17.323 -1.810 1.00 95.12 331 VAL A N 1
ATOM 2665 C CA . VAL A 1 331 ? -2.403 -18.246 -1.937 1.00 95.12 331 VAL A CA 1
ATOM 2666 C C . VAL A 1 331 ? -2.241 -18.645 -3.405 1.00 95.12 331 VAL A C 1
ATOM 2668 O O . VAL A 1 331 ? -3.206 -19.009 -4.074 1.00 95.12 331 VAL A O 1
ATOM 2671 N N . ASN A 1 332 ? -1.011 -18.606 -3.909 1.00 95.56 332 ASN A N 1
ATOM 2672 C CA . ASN A 1 332 ? -0.643 -18.935 -5.284 1.00 95.56 332 ASN A CA 1
ATOM 2673 C C . ASN A 1 332 ? -1.246 -18.041 -6.384 1.00 95.56 332 ASN A C 1
ATOM 2675 O O . ASN A 1 332 ? -1.118 -18.374 -7.567 1.00 95.56 332 ASN A O 1
ATOM 2679 N N . GLN A 1 333 ? -1.830 -16.894 -6.039 1.00 96.56 333 GLN A N 1
ATOM 2680 C CA . GLN A 1 333 ? -2.293 -15.910 -7.011 1.00 96.56 333 GLN A CA 1
ATOM 2681 C C . GLN A 1 333 ? -1.186 -14.898 -7.336 1.00 96.56 333 GLN A C 1
ATOM 2683 O O . GLN A 1 333 ? -0.510 -14.395 -6.441 1.00 96.56 333 GLN A O 1
ATOM 2688 N N . TRP A 1 334 ? -1.018 -14.583 -8.623 1.00 96.69 334 TRP A N 1
ATOM 2689 C CA . T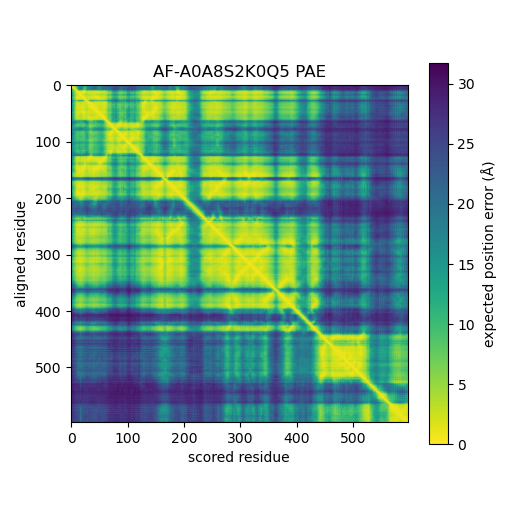RP A 1 334 ? -0.190 -13.456 -9.050 1.00 96.69 334 TRP A CA 1
ATOM 2690 C C . TRP A 1 334 ? -0.936 -12.138 -8.834 1.00 96.69 334 TRP A C 1
ATOM 2692 O O . TRP A 1 334 ? -2.069 -11.978 -9.293 1.00 96.69 334 TRP A O 1
ATOM 2702 N N . TYR A 1 335 ? -0.279 -11.191 -8.176 1.00 97.69 335 TYR A N 1
ATOM 2703 C CA . TYR A 1 335 ? -0.721 -9.811 -8.027 1.00 97.69 335 TYR A CA 1
ATOM 2704 C C . TYR A 1 335 ? 0.237 -8.879 -8.762 1.00 97.69 335 TYR A C 1
ATOM 2706 O O . TYR A 1 335 ? 1.441 -8.924 -8.526 1.00 97.69 335 TYR A O 1
ATOM 2714 N N . GLU A 1 336 ? -0.295 -8.047 -9.651 1.00 97.44 336 GLU A N 1
ATOM 2715 C CA . GLU A 1 336 ? 0.479 -7.109 -10.462 1.00 97.44 336 GLU A CA 1
ATOM 2716 C C . GLU A 1 336 ? 0.383 -5.692 -9.886 1.00 97.44 336 GLU A C 1
ATOM 2718 O O . GLU A 1 336 ? -0.715 -5.214 -9.601 1.00 97.44 336 GLU A O 1
ATOM 2723 N N . PHE A 1 337 ? 1.517 -5.004 -9.751 1.00 97.81 337 PHE A N 1
ATOM 2724 C CA . PHE A 1 337 ? 1.562 -3.593 -9.363 1.00 97.81 337 PHE A CA 1
ATOM 2725 C C . PHE A 1 337 ? 2.690 -2.841 -10.076 1.00 97.81 337 PHE A C 1
ATOM 2727 O O . PHE A 1 337 ? 3.673 -3.436 -10.522 1.00 97.81 337 PHE A O 1
ATOM 2734 N N . THR A 1 338 ? 2.557 -1.516 -10.168 1.00 97.25 338 THR A N 1
ATOM 2735 C CA . THR A 1 338 ? 3.550 -0.626 -10.785 1.00 97.25 338 THR A CA 1
ATOM 2736 C C . THR A 1 338 ? 4.100 0.373 -9.764 1.00 97.25 338 THR A C 1
ATOM 2738 O O . THR A 1 338 ? 3.422 0.729 -8.801 1.00 97.25 338 THR A O 1
ATOM 2741 N N . LEU A 1 339 ? 5.347 0.813 -9.959 1.00 97.38 339 LEU A N 1
ATOM 2742 C CA . LEU A 1 339 ? 6.043 1.813 -9.131 1.00 97.38 339 LEU A CA 1
ATOM 2743 C C . LEU A 1 339 ? 6.456 3.048 -9.960 1.00 97.38 339 LEU A C 1
ATOM 2745 O O . LEU A 1 339 ? 7.501 3.657 -9.711 1.00 97.38 339 LEU A O 1
ATOM 2749 N N . GLY A 1 340 ? 5.662 3.385 -10.980 1.00 96.69 340 GLY A N 1
ATOM 2750 C CA . GLY A 1 340 ? 5.878 4.523 -11.882 1.00 96.69 340 GLY A CA 1
ATOM 2751 C C . GLY A 1 340 ? 6.955 4.312 -12.953 1.00 96.69 340 GLY A C 1
ATOM 2752 O O . GLY A 1 340 ? 7.478 3.210 -13.128 1.00 96.69 340 GLY A O 1
ATOM 2753 N N . ASP A 1 341 ? 7.289 5.390 -13.663 1.00 97.12 341 ASP A N 1
ATOM 2754 C CA . ASP A 1 341 ? 8.161 5.384 -14.844 1.00 97.12 341 ASP A CA 1
ATOM 2755 C C . ASP A 1 341 ? 9.590 4.919 -14.557 1.00 97.12 341 ASP A C 1
ATOM 2757 O O . ASP A 1 341 ? 10.252 5.410 -13.639 1.00 97.12 341 ASP A O 1
ATOM 2761 N N . ASP A 1 342 ? 10.098 4.045 -15.416 1.00 96.31 342 ASP A N 1
ATOM 2762 C CA . ASP A 1 342 ? 11.481 3.614 -15.536 1.00 96.31 342 ASP A CA 1
ATOM 2763 C C . ASP A 1 342 ? 12.248 4.545 -16.494 1.00 96.31 342 ASP A C 1
ATOM 2765 O O . ASP A 1 342 ? 12.040 4.488 -17.708 1.00 96.31 342 ASP A O 1
ATOM 2769 N N . PRO A 1 343 ? 13.125 5.432 -15.988 1.00 92.75 343 PRO A N 1
ATOM 2770 C CA . PRO A 1 343 ? 13.832 6.388 -16.837 1.00 92.75 343 PRO A CA 1
ATOM 2771 C C . PRO A 1 343 ? 14.802 5.721 -17.818 1.00 92.75 343 PRO A C 1
ATOM 2773 O O . PRO A 1 343 ? 15.128 6.337 -18.831 1.00 92.75 343 PRO A O 1
ATOM 2776 N N . ASP A 1 344 ? 15.222 4.484 -17.541 1.00 92.00 344 ASP A N 1
ATOM 2777 C CA . ASP A 1 344 ? 16.212 3.767 -18.341 1.00 92.00 344 ASP A CA 1
ATOM 2778 C C . ASP A 1 344 ? 15.576 2.945 -19.466 1.00 92.00 344 ASP A C 1
ATOM 2780 O O . ASP A 1 344 ? 16.299 2.397 -20.296 1.00 92.00 344 ASP A O 1
ATOM 2784 N N . ILE A 1 345 ? 14.244 2.839 -19.515 1.00 91.69 345 ILE A N 1
ATOM 2785 C CA . ILE A 1 345 ? 13.532 2.189 -20.617 1.00 91.69 345 ILE A CA 1
ATOM 2786 C C . ILE A 1 345 ? 12.688 3.224 -21.347 1.00 91.69 345 ILE A C 1
ATOM 2788 O O . ILE A 1 345 ? 11.653 3.670 -20.851 1.00 91.69 345 ILE A O 1
ATOM 2792 N N . VAL A 1 346 ? 13.110 3.577 -22.556 1.00 91.25 346 VAL A N 1
ATOM 2793 C CA . VAL A 1 346 ? 12.415 4.549 -23.407 1.00 91.25 346 VAL A CA 1
ATOM 2794 C C . VAL A 1 346 ? 11.784 3.821 -24.583 1.00 91.25 346 VAL A C 1
ATOM 2796 O O . VAL A 1 346 ? 12.406 2.943 -25.181 1.00 91.25 346 VAL A O 1
ATOM 2799 N N . TYR A 1 347 ? 10.557 4.197 -24.931 1.00 90.00 347 TYR A N 1
ATOM 2800 C CA . TYR A 1 347 ? 9.884 3.704 -26.124 1.00 90.00 347 TYR A CA 1
ATOM 2801 C C . TYR A 1 347 ? 9.559 4.836 -27.098 1.00 90.00 347 TYR A C 1
ATOM 2803 O O . TYR A 1 347 ? 9.273 5.968 -26.699 1.00 90.00 347 TYR A O 1
ATOM 2811 N N . GLN A 1 348 ? 9.569 4.504 -28.386 1.00 88.12 348 GLN A N 1
ATOM 2812 C CA . GLN A 1 348 ? 9.052 5.325 -29.476 1.00 88.12 348 GLN A CA 1
ATOM 2813 C C . GLN A 1 348 ? 8.108 4.474 -30.323 1.00 88.12 348 GLN A C 1
ATOM 2815 O O . GLN A 1 348 ? 8.479 3.394 -30.774 1.00 88.12 348 GLN A O 1
ATOM 2820 N N . GLN A 1 349 ? 6.886 4.946 -30.535 1.00 86.38 349 GLN A N 1
ATOM 2821 C CA . GLN A 1 349 ? 5.889 4.300 -31.375 1.00 86.38 349 GLN A CA 1
ATOM 2822 C C . GLN A 1 349 ? 5.633 5.151 -32.613 1.00 86.38 349 GLN A C 1
ATOM 2824 O O . GLN A 1 349 ? 5.346 6.339 -32.489 1.00 86.38 349 GLN A O 1
ATOM 2829 N N . TYR A 1 350 ? 5.627 4.521 -33.782 1.00 84.12 350 TYR A N 1
ATOM 2830 C CA . TYR A 1 350 ? 5.182 5.100 -35.041 1.00 84.12 350 TYR A CA 1
ATOM 2831 C C . TYR A 1 350 ? 3.937 4.361 -35.506 1.00 84.12 350 TYR A C 1
ATOM 2833 O O . TYR A 1 350 ? 3.902 3.134 -35.551 1.00 84.12 350 TYR A O 1
ATOM 2841 N N . SER A 1 351 ? 2.890 5.108 -35.832 1.00 85.00 351 SER A N 1
ATOM 2842 C CA . SER A 1 351 ? 1.649 4.554 -36.364 1.00 85.00 351 SER A CA 1
ATOM 2843 C C . SER A 1 351 ? 1.440 5.077 -37.777 1.00 85.00 351 SER A C 1
ATOM 2845 O O . SER A 1 351 ? 1.533 6.276 -38.017 1.00 85.00 351 SER A O 1
ATOM 2847 N N . THR A 1 352 ? 1.162 4.187 -38.724 1.00 83.50 352 THR A N 1
ATOM 2848 C CA . THR A 1 352 ? 0.929 4.528 -40.131 1.00 83.50 352 THR A CA 1
ATOM 2849 C C . THR A 1 352 ? -0.429 3.994 -40.552 1.00 83.50 352 THR A C 1
ATOM 2851 O O . THR A 1 352 ? -0.684 2.793 -40.479 1.00 83.50 352 THR A O 1
ATOM 2854 N N . LEU A 1 353 ? -1.324 4.880 -40.993 1.00 86.81 353 LEU A N 1
ATOM 2855 C CA . LEU A 1 353 ? -2.609 4.483 -41.568 1.00 86.81 353 LEU A CA 1
ATOM 2856 C C . LEU A 1 353 ? -2.371 3.882 -42.958 1.00 86.81 353 LEU A C 1
ATOM 2858 O O . LEU A 1 353 ? -1.986 4.596 -43.878 1.00 86.81 353 LEU A O 1
ATOM 2862 N N . LEU A 1 354 ? -2.635 2.587 -43.118 1.00 85.12 354 LEU A N 1
ATOM 2863 C CA . LEU A 1 354 ? -2.543 1.909 -44.411 1.00 85.12 354 LEU A CA 1
ATOM 2864 C C . LEU A 1 354 ? -3.785 2.132 -45.272 1.00 85.12 354 LEU A C 1
ATOM 2866 O O . LEU A 1 354 ? -3.684 2.317 -46.480 1.00 85.12 354 LEU A O 1
ATOM 2870 N N . SER A 1 355 ? -4.975 2.056 -44.674 1.00 85.38 355 SER A N 1
ATOM 2871 C CA . SER A 1 355 ? -6.230 2.230 -45.410 1.00 85.38 355 SER A CA 1
ATOM 2872 C C . SER A 1 355 ? -7.380 2.631 -44.498 1.00 85.38 355 SER A C 1
ATOM 2874 O O . SER A 1 355 ? -7.389 2.343 -43.303 1.00 85.38 355 SER A O 1
ATOM 2876 N N . THR A 1 356 ? -8.370 3.306 -45.076 1.00 86.12 356 THR A N 1
ATOM 2877 C CA . THR A 1 356 ? -9.678 3.538 -44.464 1.00 86.12 356 THR A CA 1
ATOM 2878 C C . THR A 1 356 ? -10.748 3.101 -45.455 1.00 86.12 356 THR A C 1
ATOM 2880 O O . THR A 1 356 ? -10.813 3.634 -46.560 1.00 86.12 356 THR A O 1
ATOM 2883 N N . THR A 1 357 ? -11.619 2.185 -45.050 1.00 86.88 357 THR A N 1
ATOM 2884 C CA . THR A 1 357 ? -12.811 1.791 -45.800 1.00 86.88 357 THR A CA 1
ATOM 2885 C C . THR A 1 357 ? -14.040 2.268 -45.040 1.00 86.88 357 THR A C 1
ATOM 2887 O O . THR A 1 357 ? -14.186 2.005 -43.846 1.00 86.88 357 THR A O 1
ATOM 2890 N N . LEU A 1 358 ? -14.916 3.001 -45.721 1.00 84.88 358 LEU A N 1
ATOM 2891 C CA . LEU A 1 358 ? -16.236 3.326 -45.200 1.00 84.88 358 LEU A CA 1
ATOM 2892 C C . LEU A 1 358 ? -17.192 2.250 -45.703 1.00 84.88 358 LEU A C 1
ATOM 2894 O O . LEU A 1 358 ? -17.483 2.214 -46.898 1.00 84.88 358 LEU A O 1
ATOM 2898 N N . ASP A 1 359 ? -17.634 1.372 -44.809 1.00 77.75 359 ASP A N 1
ATOM 2899 C CA . ASP A 1 359 ? -18.592 0.336 -45.171 1.00 77.75 359 ASP A CA 1
ATOM 2900 C C . ASP A 1 359 ? -19.978 0.987 -45.236 1.00 77.75 359 ASP A C 1
ATOM 2902 O O . ASP A 1 359 ? -20.581 1.328 -44.213 1.00 77.75 359 ASP A O 1
ATOM 2906 N N . LYS A 1 360 ? -20.416 1.301 -46.459 1.00 73.81 360 LYS A N 1
ATOM 2907 C CA . LYS A 1 360 ? -21.745 1.871 -46.725 1.00 73.81 360 LYS A CA 1
ATOM 2908 C C . LYS A 1 360 ? -22.800 0.782 -46.926 1.00 73.81 360 LYS A C 1
ATOM 2910 O O . LYS A 1 360 ? -23.989 1.092 -46.953 1.00 73.81 360 LYS A O 1
ATOM 2915 N N . ASP A 1 361 ? -22.378 -0.475 -47.022 1.00 64.62 361 ASP A N 1
ATOM 2916 C CA . ASP A 1 361 ? -23.237 -1.578 -47.414 1.00 64.62 361 ASP A CA 1
ATOM 2917 C C . ASP A 1 361 ? -23.704 -2.350 -46.182 1.00 64.62 361 ASP A C 1
ATOM 2919 O O . ASP A 1 361 ? -23.099 -3.349 -45.798 1.00 64.62 361 ASP A O 1
ATOM 2923 N N . LYS A 1 362 ? -24.807 -1.881 -45.576 1.00 52.44 362 LYS A N 1
ATOM 2924 C CA . LYS A 1 362 ? -25.963 -2.693 -45.128 1.00 52.44 362 LYS A CA 1
ATOM 2925 C C . LYS A 1 362 ? -26.835 -1.943 -44.107 1.00 52.44 362 LYS A C 1
ATOM 2927 O O . LYS A 1 362 ? -26.419 -1.672 -42.988 1.00 52.44 362 LYS A O 1
ATOM 2932 N N . VAL A 1 363 ? -28.103 -1.782 -44.498 1.00 52.69 363 VAL A N 1
ATOM 2933 C CA . VAL A 1 363 ? -29.289 -1.425 -43.694 1.00 52.69 363 VAL A CA 1
ATOM 2934 C C . VAL A 1 363 ? -29.411 0.058 -43.303 1.00 52.69 363 VAL A C 1
ATOM 2936 O O . VAL A 1 363 ? -28.628 0.582 -42.519 1.00 52.69 363 VAL A O 1
ATOM 2939 N N . GLU A 1 364 ? -30.487 0.695 -43.786 1.00 58.53 364 GLU A N 1
ATOM 2940 C CA . GLU A 1 364 ? -30.923 2.095 -43.570 1.00 58.53 364 GLU A CA 1
ATOM 2941 C C . GLU A 1 364 ? -31.044 2.558 -42.097 1.00 58.53 364 GLU A C 1
ATOM 2943 O O . GLU A 1 364 ? -31.408 3.703 -41.845 1.00 58.53 364 GLU A O 1
ATOM 2948 N N . CYS A 1 365 ? -30.718 1.724 -41.104 1.00 59.97 365 CYS A N 1
ATOM 2949 C CA . CYS A 1 365 ? -30.820 2.062 -39.683 1.00 59.97 365 CYS A CA 1
ATOM 2950 C C . CYS A 1 365 ? -29.512 1.956 -38.873 1.00 59.97 365 CYS A C 1
ATOM 2952 O O . CYS A 1 365 ? -29.521 2.318 -37.694 1.00 59.97 365 CYS A O 1
ATOM 2954 N N . MET A 1 366 ? -28.383 1.515 -39.451 1.00 54.47 366 MET A N 1
ATOM 2955 C CA . MET A 1 366 ? -27.102 1.433 -38.728 1.00 54.47 366 MET A CA 1
ATOM 2956 C C . MET A 1 366 ? -26.096 2.499 -39.185 1.00 54.47 366 MET A C 1
ATOM 2958 O O . MET A 1 366 ? -25.864 2.709 -40.371 1.00 54.47 366 MET A O 1
ATOM 2962 N N . LYS A 1 367 ? -25.495 3.199 -38.211 1.00 60.50 367 LYS A N 1
ATOM 2963 C CA . LYS A 1 367 ? -24.472 4.238 -38.422 1.00 60.50 367 LYS A CA 1
ATOM 2964 C C . LYS A 1 367 ? -23.322 3.671 -39.264 1.00 60.50 367 LYS A C 1
ATOM 2966 O O . LYS A 1 367 ? -22.793 2.616 -38.924 1.00 60.50 367 LYS A O 1
ATOM 2971 N N . SER A 1 368 ? -22.920 4.390 -40.315 1.00 68.38 368 SER A N 1
ATOM 2972 C CA . SER A 1 368 ? -21.803 4.019 -41.195 1.00 68.38 368 SER A CA 1
ATOM 2973 C C . SER A 1 368 ? -20.573 3.600 -40.385 1.00 68.38 368 SER A C 1
ATOM 2975 O O . SER A 1 368 ? -20.067 4.396 -39.585 1.00 68.38 368 SER A O 1
ATOM 2977 N N . GLN A 1 369 ? -20.087 2.374 -40.587 1.00 72.19 369 GLN A N 1
ATOM 2978 C CA . GLN A 1 369 ? -18.894 1.885 -39.902 1.00 72.19 369 GLN A CA 1
ATOM 2979 C C . GLN A 1 369 ? -17.649 2.252 -40.709 1.00 72.19 369 GLN A C 1
ATOM 2981 O O . GLN A 1 369 ? -17.509 1.921 -41.886 1.00 72.19 369 GLN A O 1
ATOM 2986 N N . ARG A 1 370 ? -16.725 2.967 -40.066 1.00 77.88 370 ARG A N 1
ATOM 2987 C CA . ARG A 1 370 ? -15.414 3.285 -40.630 1.00 77.88 370 ARG A CA 1
ATOM 2988 C C . ARG A 1 370 ? -14.418 2.234 -40.157 1.00 77.88 370 ARG A C 1
ATOM 2990 O O . ARG A 1 370 ? -14.157 2.133 -38.961 1.00 77.88 370 ARG A O 1
ATOM 2997 N N . ARG A 1 371 ? -13.840 1.483 -41.090 1.00 80.25 371 ARG A N 1
ATOM 2998 C CA . ARG A 1 371 ? -12.759 0.533 -40.825 1.00 80.25 371 ARG A CA 1
ATOM 2999 C C . ARG A 1 371 ? -11.434 1.165 -41.222 1.00 80.25 371 ARG A C 1
ATOM 3001 O O . ARG A 1 371 ? -11.234 1.476 -42.390 1.00 80.25 371 ARG A O 1
ATOM 3008 N N . SER A 1 372 ? -10.527 1.327 -40.269 1.00 79.94 372 SER A N 1
ATOM 3009 C CA . SER A 1 372 ? -9.170 1.819 -40.519 1.00 79.94 372 SER A CA 1
ATOM 3010 C C . SER A 1 372 ? -8.157 0.716 -40.220 1.00 79.94 372 SER A C 1
ATOM 3012 O O . SER A 1 372 ? -8.292 0.016 -39.218 1.00 79.94 372 SER A O 1
ATOM 3014 N N . VAL A 1 373 ? -7.157 0.551 -41.085 1.00 81.12 373 VAL A N 1
ATOM 3015 C CA . VAL A 1 373 ? -6.049 -0.398 -40.900 1.00 81.12 373 VAL A CA 1
ATOM 3016 C C . VAL A 1 373 ? -4.775 0.391 -40.649 1.00 81.12 373 VAL A C 1
ATOM 3018 O O . VAL A 1 373 ? -4.427 1.252 -41.455 1.00 81.12 373 VAL A O 1
ATOM 3021 N N . TYR A 1 374 ? -4.079 0.076 -39.561 1.00 79.44 374 TYR A N 1
ATOM 3022 C CA . TYR A 1 374 ? -2.829 0.720 -39.168 1.00 79.44 374 TYR A CA 1
ATOM 3023 C C . TYR A 1 374 ? -1.685 -0.296 -39.118 1.00 79.44 374 TYR A C 1
ATOM 3025 O O . TYR A 1 374 ? -1.907 -1.463 -38.797 1.00 79.44 374 TYR A O 1
ATOM 3033 N N . VAL A 1 375 ? -0.470 0.169 -39.397 1.00 80.38 375 VAL A N 1
ATOM 3034 C CA . VAL A 1 375 ? 0.786 -0.490 -39.017 1.00 80.38 375 VAL A CA 1
ATOM 3035 C C . VAL A 1 375 ? 1.372 0.283 -37.851 1.00 80.38 375 VAL A C 1
ATOM 3037 O O . VAL A 1 375 ? 1.400 1.512 -37.884 1.00 80.38 375 VAL A O 1
ATOM 3040 N N . ILE A 1 376 ? 1.795 -0.436 -36.817 1.00 79.62 376 ILE A N 1
ATOM 3041 C CA . ILE A 1 376 ? 2.400 0.140 -35.621 1.00 79.62 376 ILE A CA 1
ATOM 3042 C C . ILE A 1 376 ? 3.812 -0.429 -35.504 1.00 79.62 376 ILE A C 1
ATOM 3044 O O . ILE A 1 376 ? 3.979 -1.642 -35.393 1.00 79.62 376 ILE A O 1
ATOM 3048 N N . GLU A 1 377 ? 4.808 0.448 -35.542 1.00 82.62 377 GLU A N 1
ATOM 3049 C CA . GLU A 1 377 ? 6.208 0.142 -35.257 1.00 82.62 377 GLU A CA 1
ATOM 3050 C C . GLU A 1 377 ? 6.531 0.652 -33.853 1.00 82.62 377 GLU A C 1
ATOM 3052 O O . GLU A 1 377 ? 6.241 1.804 -33.529 1.00 82.62 377 GLU A O 1
ATOM 3057 N N . ILE A 1 378 ? 7.127 -0.195 -33.015 1.00 82.25 378 ILE A N 1
ATOM 3058 C CA . ILE A 1 378 ? 7.622 0.198 -31.696 1.00 82.25 378 ILE A CA 1
ATOM 3059 C C . ILE A 1 378 ? 9.125 -0.035 -31.616 1.00 82.25 378 ILE A C 1
ATOM 3061 O O . ILE A 1 378 ? 9.623 -1.113 -31.935 1.00 82.25 378 ILE A O 1
ATOM 3065 N N . ARG A 1 379 ? 9.840 0.989 -31.158 1.00 84.44 379 ARG A N 1
ATOM 3066 C CA . ARG A 1 379 ? 11.261 0.945 -30.830 1.00 84.44 379 ARG A CA 1
ATOM 3067 C C . ARG A 1 379 ? 11.405 1.048 -29.324 1.00 84.44 379 ARG A C 1
ATOM 3069 O O . ARG A 1 379 ? 10.824 1.940 -28.708 1.00 84.44 379 ARG A O 1
ATOM 3076 N N . LEU A 1 380 ? 12.154 0.120 -28.747 1.00 84.94 380 LEU A N 1
ATOM 3077 C CA . LEU A 1 380 ? 12.433 0.050 -27.320 1.00 84.94 380 LEU A CA 1
ATOM 3078 C C . LEU A 1 380 ? 13.936 0.188 -27.111 1.00 84.94 380 LEU A C 1
ATOM 3080 O O . LEU A 1 380 ? 14.713 -0.541 -27.727 1.00 84.94 380 LEU A O 1
ATOM 3084 N N . SER A 1 381 ? 14.322 1.082 -26.212 1.00 85.56 381 SER A N 1
ATOM 3085 C CA . SER A 1 381 ? 15.710 1.297 -25.821 1.00 85.56 381 SER A CA 1
ATOM 3086 C C . SER A 1 381 ? 15.869 0.946 -24.349 1.00 85.56 381 SER A C 1
ATOM 3088 O O . SER A 1 381 ? 15.174 1.510 -23.505 1.00 85.56 381 SER A O 1
ATOM 3090 N N . ASN A 1 382 ? 16.781 0.019 -24.050 1.00 88.88 382 ASN A N 1
ATOM 3091 C CA . ASN A 1 382 ? 17.212 -0.295 -22.692 1.00 88.88 382 ASN A CA 1
ATOM 3092 C C . ASN A 1 382 ? 18.536 0.424 -22.425 1.00 88.88 382 ASN A C 1
ATOM 3094 O O . ASN A 1 382 ? 19.484 0.240 -23.180 1.00 88.88 382 ASN A O 1
ATOM 3098 N N . PHE A 1 383 ? 18.615 1.232 -21.374 1.00 86.69 383 PHE A N 1
ATOM 3099 C CA . PHE A 1 383 ? 19.845 1.896 -20.925 1.00 86.69 383 PHE A CA 1
ATOM 3100 C C . PHE A 1 383 ? 20.443 1.245 -19.670 1.00 86.69 383 PHE A C 1
ATOM 3102 O O . PHE A 1 383 ? 21.459 1.706 -19.149 1.00 86.69 383 PHE A O 1
ATOM 3109 N N . LYS A 1 384 ? 19.853 0.146 -19.187 1.00 87.00 384 LYS A N 1
ATOM 3110 C CA . LYS A 1 384 ? 20.368 -0.604 -18.042 1.00 87.00 384 LYS A CA 1
ATOM 3111 C C . LYS A 1 384 ? 21.506 -1.533 -18.443 1.00 87.00 384 LYS A C 1
ATOM 3113 O O . LYS A 1 384 ? 21.548 -2.079 -19.544 1.00 87.00 384 LYS A O 1
ATOM 3118 N N . LYS A 1 385 ? 22.374 -1.794 -17.464 1.00 85.69 385 LYS A N 1
ATOM 3119 C CA . LYS A 1 385 ? 23.463 -2.780 -17.551 1.00 85.69 385 LYS A CA 1
ATOM 3120 C C . LYS A 1 385 ? 22.977 -4.233 -17.553 1.00 85.69 385 LYS A C 1
ATOM 3122 O O . LYS A 1 385 ? 23.771 -5.130 -17.804 1.00 85.69 385 LYS A O 1
ATOM 3127 N N . SER A 1 386 ? 21.710 -4.477 -17.225 1.00 86.69 386 SER A N 1
ATOM 3128 C CA . SER A 1 386 ? 21.093 -5.802 -17.201 1.00 86.69 386 SER A CA 1
ATOM 3129 C C . SER A 1 386 ? 19.998 -5.912 -18.259 1.00 86.69 386 SER A C 1
ATOM 3131 O O . SER A 1 386 ? 19.406 -4.910 -18.675 1.00 86.69 386 SER A O 1
ATOM 3133 N N . SER A 1 387 ? 19.725 -7.142 -18.702 1.00 87.25 387 SER A N 1
ATOM 3134 C CA . SER A 1 387 ? 18.561 -7.413 -19.542 1.00 87.25 387 SER A CA 1
ATOM 3135 C C . SER A 1 387 ? 17.274 -7.161 -18.766 1.00 87.25 387 SER A C 1
ATOM 3137 O O . SER A 1 387 ? 17.224 -7.409 -17.561 1.00 87.25 387 SER A O 1
ATOM 3139 N N . VAL A 1 388 ? 16.234 -6.722 -19.464 1.00 89.12 388 VAL A N 1
ATOM 3140 C CA . VAL A 1 388 ? 14.926 -6.419 -18.880 1.00 89.12 388 VAL A CA 1
ATOM 3141 C C . VAL A 1 388 ? 13.846 -7.099 -19.703 1.00 89.12 388 VAL A C 1
ATOM 3143 O O . VAL A 1 388 ? 13.831 -6.976 -20.927 1.00 89.12 388 VAL A O 1
ATOM 3146 N N . ASP A 1 389 ? 12.926 -7.784 -19.032 1.00 92.25 389 ASP A N 1
ATOM 3147 C CA . ASP A 1 389 ? 11.706 -8.267 -19.668 1.00 92.25 389 ASP A CA 1
ATOM 3148 C C . ASP A 1 389 ? 10.723 -7.099 -19.805 1.00 92.25 389 ASP A C 1
ATOM 3150 O O . ASP A 1 389 ? 10.457 -6.372 -18.847 1.00 92.25 389 ASP A O 1
ATOM 3154 N N . VAL A 1 390 ? 10.216 -6.883 -21.014 1.00 91.06 390 VAL A N 1
ATOM 3155 C CA . VAL A 1 390 ? 9.270 -5.819 -21.347 1.00 91.06 390 VAL A CA 1
ATOM 3156 C C . VAL A 1 390 ? 7.955 -6.426 -21.791 1.00 91.06 390 VAL A C 1
ATOM 3158 O O . VAL A 1 390 ? 7.910 -7.227 -22.722 1.00 91.06 390 VAL A O 1
ATOM 3161 N N . GLU A 1 391 ? 6.872 -5.991 -21.164 1.00 93.00 391 GLU A N 1
ATOM 3162 C CA . GLU A 1 391 ? 5.518 -6.311 -21.583 1.00 93.00 391 GLU A CA 1
ATOM 3163 C C . GLU A 1 391 ? 4.878 -5.107 -22.252 1.00 93.00 391 GLU A C 1
ATOM 3165 O O . GLU A 1 391 ? 4.561 -4.094 -21.624 1.00 93.00 391 GLU A O 1
ATOM 3170 N N . TYR A 1 392 ? 4.674 -5.232 -23.553 1.00 89.31 392 TYR A N 1
ATOM 3171 C CA . TYR A 1 392 ? 3.982 -4.239 -24.347 1.00 89.31 392 TYR A CA 1
ATOM 3172 C C . TYR A 1 392 ? 2.488 -4.552 -24.395 1.00 89.31 392 TYR A C 1
ATOM 3174 O O . TYR A 1 392 ? 2.101 -5.669 -24.738 1.00 89.31 392 TYR A O 1
ATOM 3182 N N . SER A 1 393 ? 1.655 -3.557 -24.089 1.00 88.94 393 SER A N 1
ATOM 3183 C CA . SER A 1 393 ? 0.201 -3.615 -24.222 1.00 88.94 393 SER A CA 1
ATOM 3184 C C . SER A 1 393 ? -0.305 -2.434 -25.047 1.00 88.94 393 SER A C 1
ATOM 3186 O O . SER A 1 393 ? -0.197 -1.283 -24.624 1.00 88.94 393 SER A O 1
ATOM 3188 N N . TYR A 1 394 ? -0.919 -2.709 -26.196 1.00 85.38 394 TYR A N 1
ATOM 3189 C CA . TYR A 1 394 ? -1.619 -1.701 -26.995 1.00 85.38 394 TYR A CA 1
ATOM 3190 C C . TYR A 1 394 ? -3.127 -1.872 -26.842 1.00 85.38 394 TYR A C 1
ATOM 3192 O O . TYR A 1 394 ? -3.689 -2.866 -27.308 1.00 85.38 394 TYR A O 1
ATOM 3200 N N . ASN A 1 395 ? -3.780 -0.919 -26.181 1.00 84.69 395 ASN A N 1
ATOM 3201 C CA . ASN A 1 395 ? -5.217 -0.962 -25.929 1.00 84.69 395 ASN A CA 1
ATOM 3202 C C . ASN A 1 395 ? -5.965 -0.261 -27.065 1.00 84.69 395 ASN A C 1
ATOM 3204 O O . ASN A 1 395 ? -5.854 0.957 -27.229 1.00 84.69 395 ASN A O 1
ATOM 3208 N N . VAL A 1 396 ? -6.755 -1.021 -27.827 1.00 77.88 396 VAL A N 1
ATOM 3209 C CA . VAL A 1 396 ? -7.608 -0.483 -28.890 1.00 77.88 396 VAL A CA 1
ATOM 3210 C C . VAL A 1 396 ? -9.024 -0.329 -28.357 1.00 77.88 396 VAL A C 1
ATOM 3212 O O . VAL A 1 396 ? -9.696 -1.306 -28.044 1.00 77.88 396 VAL A O 1
ATOM 3215 N N . ASN A 1 397 ? -9.533 0.894 -28.306 1.00 67.69 397 ASN A N 1
ATOM 3216 C CA . ASN A 1 397 ? -10.947 1.111 -28.017 1.00 67.69 397 ASN A CA 1
ATOM 3217 C C . ASN A 1 397 ? -11.767 0.871 -29.297 1.00 67.69 397 ASN A C 1
ATOM 3219 O O . ASN A 1 397 ? -11.950 1.772 -30.115 1.00 67.69 397 ASN A O 1
ATOM 3223 N N . GLY A 1 398 ? -12.215 -0.373 -29.499 1.00 63.28 398 GLY A N 1
ATOM 3224 C CA . GLY A 1 398 ? -13.035 -0.796 -30.641 1.00 63.28 398 GLY A CA 1
ATOM 3225 C C . GLY A 1 398 ? -12.788 -2.249 -31.062 1.00 63.28 398 GLY A C 1
ATOM 3226 O O . GLY A 1 398 ? -12.035 -2.977 -30.421 1.00 63.28 398 GLY A O 1
ATOM 3227 N N . TYR A 1 399 ? -13.420 -2.682 -32.158 1.00 55.78 399 TYR A N 1
ATOM 3228 C CA . TYR A 1 399 ? -13.172 -4.001 -32.751 1.00 55.78 399 TYR A CA 1
ATOM 3229 C C . TYR A 1 399 ? -11.892 -3.970 -33.594 1.00 55.78 399 TYR A C 1
ATOM 3231 O O . TYR A 1 399 ? -11.847 -3.323 -34.641 1.00 55.78 399 TYR A O 1
ATOM 3239 N N . ALA A 1 400 ? -10.856 -4.683 -33.151 1.00 52.09 400 ALA A N 1
ATOM 3240 C CA . ALA A 1 400 ? -9.586 -4.801 -33.861 1.00 52.09 400 ALA A CA 1
ATOM 3241 C C . ALA A 1 400 ? -9.440 -6.185 -34.515 1.00 52.09 400 ALA A C 1
ATOM 3243 O O . ALA A 1 400 ? -9.619 -7.217 -33.867 1.00 52.09 400 ALA A O 1
ATOM 3244 N N . LEU A 1 401 ? -9.073 -6.194 -35.799 1.00 48.69 401 LEU A N 1
ATOM 3245 C CA . LEU A 1 401 ? -8.659 -7.384 -36.546 1.00 48.69 401 LEU A CA 1
ATOM 3246 C C . LEU A 1 401 ? -7.162 -7.244 -36.813 1.00 48.69 401 LEU A C 1
ATOM 3248 O O . LEU A 1 401 ? -6.751 -6.388 -37.596 1.00 48.69 401 LEU A O 1
ATOM 3252 N N . ILE A 1 402 ? -6.356 -8.037 -36.112 1.00 49.56 402 ILE A N 1
ATOM 3253 C CA . ILE A 1 402 ? -4.901 -7.883 -36.087 1.00 49.56 402 ILE A CA 1
ATOM 3254 C C . ILE A 1 402 ? -4.269 -8.939 -36.989 1.00 49.56 402 ILE A C 1
ATOM 3256 O O . ILE A 1 402 ? -4.582 -10.124 -36.889 1.00 49.56 402 ILE A O 1
ATOM 3260 N N . ARG A 1 403 ? -3.362 -8.509 -37.868 1.00 44.16 403 ARG A N 1
ATOM 3261 C CA . ARG A 1 403 ? -2.553 -9.391 -38.712 1.00 44.16 403 ARG A CA 1
ATOM 3262 C C . ARG A 1 403 ? -1.086 -9.032 -38.520 1.00 44.16 403 ARG A C 1
ATOM 3264 O O . ARG A 1 403 ? -0.678 -7.933 -38.879 1.00 44.16 403 ARG A O 1
ATOM 3271 N N . LEU A 1 404 ? -0.311 -9.955 -37.960 1.00 46.12 404 LEU A N 1
ATOM 3272 C CA . LEU A 1 404 ? 1.138 -9.809 -37.828 1.00 46.12 404 LEU A CA 1
ATOM 3273 C C . LEU A 1 404 ? 1.773 -9.981 -39.212 1.00 46.12 404 LEU A C 1
ATOM 3275 O O . LEU A 1 404 ? 1.490 -10.963 -39.904 1.00 46.12 404 LEU A O 1
ATOM 3279 N N . LEU A 1 405 ? 2.590 -9.016 -39.635 1.00 44.81 405 LEU A N 1
ATOM 3280 C CA . LEU A 1 405 ? 3.336 -9.107 -40.888 1.00 44.81 405 LEU A CA 1
ATOM 3281 C C . LEU A 1 405 ? 4.678 -9.818 -40.622 1.00 44.81 405 LEU A C 1
ATOM 3283 O O . LEU A 1 405 ? 5.435 -9.343 -39.780 1.00 44.81 405 LEU A O 1
ATOM 3287 N N . PRO A 1 406 ? 5.006 -10.931 -41.311 1.00 37.47 406 PRO A N 1
ATOM 3288 C CA . PRO A 1 406 ? 6.194 -11.748 -41.014 1.00 37.47 406 PRO A CA 1
ATOM 3289 C C . PRO A 1 406 ? 7.557 -11.145 -41.393 1.00 37.47 406 PRO A C 1
ATOM 3291 O O . PRO A 1 406 ? 8.557 -11.852 -41.372 1.00 37.47 406 PRO A O 1
ATOM 3294 N N . SER A 1 407 ? 7.642 -9.882 -41.796 1.00 38.34 407 SER A N 1
ATOM 3295 C CA . SER A 1 407 ? 8.851 -9.342 -42.421 1.00 38.34 407 SER A CA 1
ATOM 3296 C C . SER A 1 407 ? 9.243 -8.028 -41.765 1.00 38.34 407 SER A C 1
ATOM 3298 O O . SER A 1 407 ? 8.635 -7.024 -42.110 1.00 38.34 407 SER A O 1
ATOM 3300 N N . GLN A 1 408 ? 10.192 -8.068 -40.819 1.00 38.94 408 GLN A N 1
ATOM 3301 C CA . GLN A 1 408 ? 11.231 -7.059 -40.482 1.00 38.94 408 GLN A CA 1
ATOM 3302 C C . GLN A 1 408 ? 11.936 -7.432 -39.148 1.00 38.94 408 GLN A C 1
ATOM 3304 O O . GLN A 1 408 ? 12.206 -6.585 -38.305 1.00 38.94 408 GLN A O 1
ATOM 3309 N N . ALA A 1 409 ? 12.249 -8.716 -38.929 1.00 36.59 409 ALA A N 1
ATOM 3310 C CA . ALA A 1 409 ? 12.966 -9.188 -37.732 1.00 36.59 409 ALA A CA 1
ATOM 3311 C C . ALA A 1 409 ? 14.497 -8.963 -37.791 1.00 36.59 409 ALA A C 1
ATOM 3313 O O . ALA A 1 409 ? 15.230 -9.500 -36.973 1.00 36.59 409 ALA A O 1
ATOM 3314 N N . SER A 1 410 ? 14.996 -8.192 -38.761 1.00 33.56 410 SER A N 1
ATOM 3315 C CA . SER A 1 410 ? 16.426 -8.085 -39.090 1.00 33.56 410 SER A CA 1
ATOM 3316 C C . SER A 1 410 ? 17.108 -6.777 -38.659 1.00 33.56 410 SER A C 1
ATOM 3318 O O . SER A 1 410 ? 18.279 -6.588 -38.973 1.00 33.56 410 SER A O 1
ATOM 3320 N N . LEU A 1 411 ? 16.426 -5.881 -37.932 1.00 31.55 411 LEU A N 1
ATOM 3321 C CA . LEU A 1 411 ? 17.023 -4.634 -37.404 1.00 31.55 411 LEU A CA 1
ATOM 3322 C C . LEU A 1 411 ? 17.018 -4.521 -35.877 1.00 31.55 411 LEU A C 1
ATOM 3324 O O . LEU A 1 411 ? 17.519 -3.548 -35.320 1.00 31.55 411 LEU A O 1
ATOM 3328 N N . LEU A 1 412 ? 16.528 -5.546 -35.192 1.00 30.61 412 LEU A N 1
ATOM 3329 C CA . LEU A 1 412 ? 16.844 -5.756 -33.794 1.00 30.61 412 LEU A CA 1
ATOM 3330 C C . LEU A 1 412 ? 17.908 -6.849 -33.760 1.00 30.61 412 LEU A C 1
ATOM 3332 O O . LEU A 1 412 ? 17.690 -7.923 -34.314 1.00 30.61 412 LEU A O 1
ATOM 3336 N N . ASN A 1 413 ? 19.023 -6.622 -33.068 1.00 32.66 413 ASN A N 1
ATOM 3337 C CA . ASN A 1 413 ? 19.914 -7.697 -32.613 1.00 32.66 413 ASN A CA 1
ATOM 3338 C C . ASN A 1 413 ? 19.199 -8.503 -31.499 1.00 32.66 413 ASN A C 1
ATOM 3340 O O . ASN A 1 413 ? 19.692 -8.684 -30.390 1.00 32.66 413 ASN A O 1
ATOM 3344 N N . VAL A 1 414 ? 17.957 -8.906 -31.769 1.00 34.53 414 VAL A N 1
ATOM 3345 C CA . VAL A 1 414 ? 17.177 -9.861 -31.002 1.00 34.53 414 VAL A CA 1
ATOM 3346 C C . VAL A 1 414 ? 17.667 -11.205 -31.505 1.00 34.53 414 VAL A C 1
ATOM 3348 O O . VAL A 1 414 ? 17.294 -11.643 -32.589 1.00 34.53 414 VAL A O 1
ATOM 3351 N N . ASN A 1 415 ? 18.550 -11.835 -30.734 1.00 30.28 415 ASN A N 1
ATOM 3352 C CA . ASN A 1 415 ? 18.853 -13.255 -30.881 1.00 30.28 415 ASN A CA 1
ATOM 3353 C C . ASN A 1 415 ? 17.532 -14.029 -30.809 1.00 30.28 415 ASN A C 1
ATOM 3355 O O . ASN A 1 415 ? 17.081 -14.274 -29.698 1.00 30.28 415 ASN A O 1
ATOM 3359 N N . GLU A 1 416 ? 16.889 -14.322 -31.945 1.00 33.12 416 GLU A N 1
ATOM 3360 C CA . GLU A 1 416 ? 15.792 -15.286 -32.178 1.00 33.12 416 GLU A CA 1
ATOM 3361 C C . GLU A 1 416 ? 14.893 -15.660 -30.971 1.00 33.12 416 GLU A C 1
ATOM 3363 O O . GLU A 1 416 ? 14.508 -16.814 -30.790 1.00 33.12 416 GLU A O 1
ATOM 3368 N N . SER A 1 417 ? 14.507 -14.703 -30.126 1.00 33.03 417 SER A N 1
ATOM 3369 C CA . SER A 1 417 ? 13.750 -14.975 -28.901 1.00 33.03 417 SER A CA 1
ATOM 3370 C C . SER A 1 417 ? 12.311 -14.515 -29.088 1.00 33.03 417 SER A C 1
ATOM 3372 O O . SER A 1 417 ? 11.927 -13.406 -28.741 1.00 33.03 417 SER A O 1
ATOM 3374 N N . GLN A 1 418 ? 11.542 -15.408 -29.715 1.00 36.22 418 GLN A N 1
ATOM 3375 C CA . GLN A 1 418 ? 10.111 -15.660 -29.503 1.00 36.22 418 GLN A CA 1
ATOM 3376 C C . GLN A 1 418 ? 9.262 -14.461 -29.035 1.00 36.22 418 GLN A C 1
ATOM 3378 O O . GLN A 1 418 ? 8.834 -14.397 -27.885 1.00 36.22 418 GLN A O 1
ATOM 3383 N N . SER A 1 419 ? 8.917 -13.550 -29.946 1.00 41.78 419 SER A N 1
ATOM 3384 C CA . SER A 1 419 ? 7.793 -12.636 -29.728 1.00 41.78 419 SER A CA 1
ATOM 3385 C C . SER A 1 419 ? 6.476 -13.365 -30.028 1.00 41.78 419 SER A C 1
ATOM 3387 O O . SER A 1 419 ? 6.092 -13.571 -31.179 1.00 41.78 419 SER A O 1
ATOM 3389 N N . LEU A 1 420 ? 5.771 -13.795 -28.979 1.00 45.09 420 LEU A N 1
ATOM 3390 C CA . LEU A 1 420 ? 4.424 -14.360 -29.092 1.00 45.09 420 LEU A CA 1
ATOM 3391 C C . LEU A 1 420 ? 3.398 -13.243 -28.855 1.00 45.09 420 LEU A C 1
ATOM 3393 O O . LEU A 1 420 ? 3.215 -12.790 -27.728 1.00 45.09 420 LEU A O 1
ATOM 3397 N N . PHE A 1 421 ? 2.730 -12.789 -29.914 1.00 48.16 421 PHE A N 1
ATOM 3398 C CA . PHE A 1 421 ? 1.624 -11.839 -29.792 1.00 48.16 421 PHE A CA 1
ATOM 3399 C C . PHE A 1 421 ? 0.314 -12.599 -29.568 1.00 48.16 421 PHE A C 1
ATOM 3401 O O . PHE A 1 421 ? -0.060 -13.447 -30.380 1.00 48.16 421 PHE A O 1
ATOM 3408 N N . GLN A 1 422 ? -0.412 -12.273 -28.498 1.00 49.09 422 GLN A N 1
ATOM 3409 C CA . GLN A 1 422 ? -1.734 -12.839 -28.214 1.00 49.09 422 GLN A CA 1
ATOM 3410 C C . GLN A 1 422 ? -2.776 -11.715 -28.143 1.00 49.09 422 GLN A C 1
ATOM 3412 O O . GLN A 1 422 ? -2.591 -10.733 -27.424 1.00 49.09 422 GLN A O 1
ATOM 3417 N N . GLN A 1 423 ? -3.881 -11.856 -28.884 1.00 50.97 423 GLN A N 1
ATOM 3418 C CA . GLN A 1 423 ? -5.038 -10.966 -28.759 1.00 50.97 423 GLN A CA 1
ATOM 3419 C C . GLN A 1 423 ? -5.913 -11.447 -27.600 1.00 50.97 423 GLN A C 1
ATOM 3421 O O . GLN A 1 423 ? -6.380 -12.587 -27.601 1.00 50.97 423 GLN A O 1
ATOM 3426 N N . LYS A 1 424 ? -6.156 -10.571 -26.625 1.00 47.81 424 LYS A N 1
ATOM 3427 C CA . LYS A 1 424 ? -7.102 -10.804 -25.531 1.00 47.81 424 LYS A CA 1
ATOM 3428 C C . LYS A 1 424 ? -7.793 -9.479 -25.213 1.00 47.81 424 LYS A C 1
ATOM 3430 O O . LYS A 1 424 ? -7.108 -8.499 -24.954 1.00 47.81 424 LYS A O 1
ATOM 3435 N N . ASP A 1 425 ? -9.123 -9.449 -25.281 1.00 56.59 425 ASP A N 1
ATOM 3436 C CA . ASP A 1 425 ? -9.963 -8.324 -24.834 1.00 56.59 425 ASP A CA 1
ATOM 3437 C C . ASP A 1 425 ? -9.540 -6.943 -25.382 1.00 56.59 425 ASP A C 1
ATOM 3439 O O . ASP A 1 425 ? -9.112 -6.064 -24.641 1.00 56.59 425 ASP A O 1
ATOM 3443 N N . SER A 1 426 ? -9.624 -6.761 -26.706 1.00 68.62 426 SER A N 1
ATOM 3444 C CA . SER A 1 426 ? -9.268 -5.520 -27.434 1.00 68.62 426 SER A CA 1
ATOM 3445 C C . SER A 1 426 ? -7.841 -4.978 -27.211 1.00 68.62 426 SER A C 1
ATOM 3447 O O . SER A 1 426 ? -7.505 -3.905 -27.716 1.00 68.62 426 SER A O 1
ATOM 3449 N N . ALA A 1 427 ? -6.979 -5.730 -26.521 1.00 71.88 427 ALA A N 1
ATOM 3450 C CA . ALA A 1 427 ? -5.584 -5.395 -26.283 1.00 71.88 427 ALA A CA 1
ATOM 3451 C C . ALA A 1 427 ? -4.636 -6.330 -27.051 1.00 71.88 427 ALA A C 1
ATOM 3453 O O . ALA A 1 427 ? -4.873 -7.538 -27.177 1.00 71.88 427 ALA A O 1
ATOM 3454 N N . ILE A 1 428 ? -3.539 -5.760 -27.552 1.00 73.44 428 ILE A N 1
ATOM 3455 C CA . ILE A 1 428 ? -2.404 -6.490 -28.130 1.00 73.44 428 ILE A CA 1
ATOM 3456 C C . ILE A 1 428 ? -1.348 -6.622 -27.049 1.00 73.44 428 ILE A C 1
ATOM 3458 O O . ILE A 1 428 ? -0.896 -5.596 -26.551 1.00 73.44 428 ILE A O 1
ATOM 3462 N N . LYS A 1 429 ? -0.939 -7.849 -26.719 1.00 79.75 429 LYS A N 1
ATOM 3463 C CA . LYS A 1 429 ? 0.133 -8.093 -25.750 1.00 79.75 429 LYS A CA 1
ATOM 3464 C C . LYS A 1 429 ? 1.341 -8.743 -26.409 1.00 79.75 429 LYS A C 1
ATOM 3466 O O . LYS A 1 429 ? 1.165 -9.643 -27.231 1.00 79.75 429 LYS A O 1
ATOM 3471 N N . ALA A 1 430 ? 2.537 -8.298 -26.036 1.00 79.19 430 ALA A N 1
ATOM 3472 C CA . ALA A 1 430 ? 3.803 -8.901 -26.438 1.00 79.19 430 ALA A CA 1
ATOM 3473 C C . ALA A 1 430 ? 4.798 -8.887 -25.277 1.00 79.19 430 ALA A C 1
ATOM 3475 O O . ALA A 1 430 ? 4.921 -7.877 -24.588 1.00 79.19 430 ALA A O 1
ATOM 3476 N N . ASN A 1 431 ? 5.532 -9.986 -25.118 1.00 82.12 431 ASN A N 1
ATOM 3477 C CA . ASN A 1 431 ? 6.629 -10.101 -24.163 1.00 82.12 431 ASN A CA 1
ATOM 3478 C C . ASN A 1 431 ? 7.946 -10.038 -24.940 1.00 82.12 431 ASN A C 1
ATOM 3480 O O . ASN A 1 431 ? 8.133 -10.784 -25.902 1.00 82.12 431 ASN A O 1
ATOM 3484 N N . ILE A 1 432 ? 8.827 -9.118 -24.560 1.00 82.25 432 ILE A N 1
ATOM 3485 C CA . ILE A 1 432 ? 10.062 -8.793 -25.274 1.00 82.25 432 ILE A CA 1
ATOM 3486 C C . ILE A 1 432 ? 11.198 -8.795 -24.260 1.00 82.25 432 ILE A C 1
ATOM 3488 O O . ILE A 1 432 ? 11.194 -7.997 -23.330 1.00 82.25 432 ILE A O 1
ATOM 3492 N N . LYS A 1 433 ? 12.204 -9.645 -24.453 1.00 85.44 433 LYS A N 1
ATOM 3493 C CA . LYS A 1 433 ? 13.418 -9.594 -23.639 1.00 85.44 433 LYS A CA 1
ATOM 3494 C C . LYS A 1 433 ? 14.400 -8.604 -24.257 1.00 85.44 433 LYS A C 1
ATOM 3496 O O . LYS A 1 433 ? 14.979 -8.878 -25.305 1.00 85.44 433 LYS A O 1
ATOM 3501 N N . LEU A 1 434 ? 14.584 -7.448 -23.624 1.00 78.50 434 LEU A N 1
ATOM 3502 C CA . LEU A 1 434 ? 15.601 -6.485 -24.035 1.00 78.50 434 LEU A CA 1
ATOM 3503 C C . LEU A 1 434 ? 16.944 -6.913 -23.457 1.00 78.50 434 LEU A C 1
ATOM 3505 O O . LEU A 1 434 ? 17.086 -7.041 -22.240 1.00 78.50 434 LEU A O 1
ATOM 3509 N N . ALA A 1 435 ? 17.936 -7.124 -24.321 1.00 79.56 435 ALA A N 1
ATOM 3510 C CA . ALA A 1 435 ? 19.304 -7.359 -23.881 1.00 79.56 435 ALA A CA 1
ATOM 3511 C C . ALA A 1 435 ? 19.790 -6.188 -23.014 1.00 79.56 435 ALA A C 1
ATOM 3513 O O . ALA A 1 435 ? 19.291 -5.061 -23.124 1.00 79.56 435 ALA A O 1
ATOM 3514 N N . ALA A 1 436 ? 20.748 -6.466 -22.129 1.00 79.31 436 ALA A N 1
ATOM 3515 C CA . ALA A 1 436 ? 21.476 -5.398 -21.466 1.00 79.31 436 ALA A CA 1
ATOM 3516 C C . ALA A 1 436 ? 22.018 -4.451 -22.533 1.00 79.31 436 ALA A C 1
ATOM 3518 O O . ALA A 1 436 ? 22.522 -4.911 -23.562 1.00 79.31 436 ALA A O 1
ATOM 3519 N N . ASN A 1 437 ? 21.958 -3.148 -22.269 1.00 68.12 437 ASN A N 1
ATOM 3520 C CA . ASN A 1 437 ? 22.892 -2.274 -22.945 1.00 68.12 437 ASN A CA 1
ATOM 3521 C C . ASN A 1 437 ? 24.246 -2.643 -22.345 1.00 68.12 437 ASN A C 1
ATOM 3523 O O . ASN A 1 437 ? 24.645 -2.144 -21.289 1.00 68.12 437 ASN A O 1
ATOM 3527 N N . GLU A 1 438 ? 24.951 -3.568 -22.994 1.00 51.31 438 GLU A N 1
ATOM 3528 C CA . GLU A 1 438 ? 26.389 -3.416 -23.046 1.00 51.31 438 GLU A CA 1
ATOM 3529 C C . GLU A 1 438 ? 26.542 -2.015 -23.594 1.00 51.31 438 GLU A C 1
ATOM 3531 O O . GLU A 1 438 ? 26.260 -1.794 -24.770 1.00 51.31 438 GLU A O 1
ATOM 3536 N N . LEU A 1 439 ? 26.832 -1.051 -22.712 1.00 50.41 439 LEU A N 1
ATOM 3537 C CA . LEU A 1 439 ? 27.356 0.233 -23.121 1.00 50.41 439 LEU A CA 1
ATOM 3538 C C . LEU A 1 439 ? 28.507 -0.155 -24.032 1.00 50.41 439 LEU A C 1
ATOM 3540 O O . LEU A 1 439 ? 29.592 -0.487 -23.552 1.00 50.41 439 LEU A O 1
ATOM 3544 N N . GLN A 1 440 ? 28.234 -0.223 -25.335 1.00 47.03 440 GLN A N 1
ATOM 3545 C CA . GLN A 1 440 ? 29.250 -0.260 -26.343 1.00 47.03 440 GLN A CA 1
ATOM 3546 C C . GLN A 1 440 ? 29.909 1.068 -26.067 1.00 47.03 440 GLN A C 1
ATOM 3548 O O . GLN A 1 440 ? 29.394 2.127 -26.421 1.00 47.03 440 GLN A O 1
ATOM 3553 N N . THR A 1 441 ? 30.984 1.029 -25.285 1.00 49.72 441 THR A N 1
ATOM 3554 C CA . THR A 1 441 ? 31.934 2.113 -25.215 1.00 49.72 441 THR A CA 1
ATOM 3555 C C . THR A 1 441 ? 32.439 2.155 -26.636 1.00 49.72 441 THR A C 1
ATOM 3557 O O . THR A 1 441 ? 33.356 1.415 -27.003 1.00 49.72 441 THR A O 1
ATOM 3560 N N . PHE A 1 442 ? 31.715 2.881 -27.485 1.00 59.53 442 PHE A N 1
ATOM 3561 C CA . PHE A 1 442 ? 32.087 3.064 -28.856 1.00 59.53 442 PHE A CA 1
ATOM 3562 C C . PHE A 1 442 ? 33.406 3.796 -28.722 1.00 59.53 442 PHE A C 1
ATOM 3564 O O . PHE A 1 442 ? 33.480 4.934 -28.271 1.00 59.53 442 PHE A O 1
ATOM 3571 N N . SER A 1 443 ? 34.482 3.060 -28.920 1.00 70.12 443 SER A N 1
ATOM 3572 C CA . SER A 1 443 ? 35.812 3.577 -28.728 1.00 70.12 443 SER A CA 1
ATOM 3573 C C . SER A 1 443 ? 36.311 3.883 -30.123 1.00 70.12 443 SER A C 1
ATOM 3575 O O . SER A 1 443 ? 36.331 3.021 -31.003 1.00 70.12 443 SER A O 1
ATOM 3577 N N . LYS A 1 444 ? 36.598 5.158 -30.378 1.00 83.62 444 LYS A N 1
ATOM 3578 C CA . LYS A 1 444 ? 37.097 5.594 -31.675 1.00 83.62 444 LYS A CA 1
ATOM 3579 C C . LYS A 1 444 ? 38.590 5.782 -31.578 1.00 83.62 444 LYS A C 1
ATOM 3581 O O . LYS A 1 444 ? 39.109 6.384 -30.638 1.00 83.62 444 LYS A O 1
ATOM 3586 N N . VAL A 1 445 ? 39.280 5.279 -32.587 1.00 89.31 445 VAL A N 1
ATOM 3587 C CA . VAL A 1 445 ? 40.695 5.553 -32.758 1.00 89.31 445 VAL A CA 1
ATOM 3588 C C . VAL A 1 445 ? 40.853 6.952 -33.334 1.00 89.31 445 VAL A C 1
ATOM 3590 O O . VAL A 1 445 ? 40.242 7.309 -34.346 1.00 89.31 445 VAL A O 1
ATOM 3593 N N . ILE A 1 446 ? 41.666 7.757 -32.664 1.00 92.25 446 ILE A N 1
ATOM 3594 C CA . ILE A 1 446 ? 41.959 9.120 -33.066 1.00 92.25 446 ILE A CA 1
ATOM 3595 C C . ILE A 1 446 ? 43.463 9.309 -33.114 1.00 92.25 446 ILE A C 1
ATOM 3597 O O . ILE A 1 446 ? 44.190 8.996 -32.168 1.00 92.25 446 ILE A O 1
ATOM 3601 N N . TRP A 1 447 ? 43.906 9.845 -34.239 1.00 95.00 447 TRP A N 1
ATOM 3602 C CA . TRP A 1 447 ? 45.265 10.268 -34.466 1.00 95.00 447 TRP A CA 1
ATOM 3603 C C . TRP A 1 447 ? 45.423 11.745 -34.101 1.00 95.00 447 TRP A C 1
ATOM 3605 O O . TRP A 1 447 ? 44.597 12.603 -34.437 1.00 95.00 447 TRP A O 1
ATOM 3615 N N . PHE A 1 448 ? 46.521 12.030 -33.418 1.00 95.75 448 PHE A N 1
ATOM 3616 C CA . PHE A 1 448 ? 46.952 13.361 -33.023 1.00 95.75 448 PHE A CA 1
ATOM 3617 C C . PHE A 1 448 ? 48.340 13.639 -33.583 1.00 95.75 448 PHE A C 1
ATOM 3619 O O . PHE A 1 448 ? 49.128 12.714 -33.769 1.00 95.75 448 PHE A O 1
ATOM 3626 N N . TRP A 1 449 ? 48.658 14.911 -33.772 1.00 96.12 449 TRP A N 1
ATOM 3627 C CA . TRP A 1 449 ? 49.996 15.400 -34.070 1.00 96.12 449 TRP A CA 1
ATOM 3628 C C . TRP A 1 449 ? 50.363 16.517 -33.096 1.00 96.12 449 TRP A C 1
ATOM 3630 O O . TRP A 1 449 ? 49.503 17.276 -32.647 1.00 96.12 449 TRP A O 1
ATOM 3640 N N . GLN A 1 450 ? 51.639 16.614 -32.734 1.00 95.62 450 GLN A N 1
ATOM 3641 C CA . GLN A 1 450 ? 52.098 17.650 -31.810 1.00 95.62 450 GLN A CA 1
ATOM 3642 C C . GLN A 1 450 ? 52.271 18.985 -32.541 1.00 95.62 450 GLN A C 1
ATOM 3644 O O . GLN A 1 450 ? 53.051 19.073 -33.495 1.00 95.62 450 GLN A O 1
ATOM 3649 N N . SER A 1 451 ? 51.551 20.022 -32.106 1.00 92.62 451 SER A N 1
ATOM 3650 C CA . SER A 1 451 ? 51.463 21.285 -32.843 1.00 92.62 451 SER A CA 1
ATOM 3651 C C . SER A 1 451 ? 52.530 22.319 -32.560 1.00 92.62 451 SER A C 1
ATOM 3653 O O . SER A 1 451 ? 52.659 23.273 -33.333 1.00 92.62 451 SER A O 1
ATOM 3655 N N . ASN A 1 452 ? 53.319 22.102 -31.513 1.00 90.12 452 ASN A N 1
ATOM 3656 C CA . ASN A 1 452 ? 54.369 23.020 -31.105 1.00 90.12 452 ASN A CA 1
ATOM 3657 C C . ASN A 1 452 ? 55.352 23.289 -32.263 1.00 90.12 452 ASN A C 1
ATOM 3659 O O . ASN A 1 452 ? 55.693 22.366 -33.015 1.00 90.12 452 ASN A O 1
ATOM 3663 N N . PRO A 1 453 ? 55.854 24.530 -32.406 1.00 83.25 453 PRO A N 1
ATOM 3664 C CA . PRO A 1 453 ? 56.907 24.851 -33.371 1.00 83.25 453 PRO A CA 1
ATOM 3665 C C . PRO A 1 453 ? 58.157 23.981 -33.177 1.00 83.25 453 PRO A C 1
ATOM 3667 O O . PRO A 1 453 ? 58.764 23.558 -34.158 1.00 83.25 453 PRO A O 1
ATOM 3670 N N . ASN A 1 454 ? 58.474 23.670 -31.915 1.00 84.88 454 ASN A N 1
ATOM 3671 C CA . ASN A 1 454 ? 59.624 22.893 -31.469 1.00 84.88 454 ASN A CA 1
ATOM 3672 C C . ASN A 1 454 ? 59.181 21.569 -30.827 1.00 84.88 454 ASN A C 1
ATOM 3674 O O . ASN A 1 454 ? 59.393 21.311 -29.646 1.00 84.88 454 ASN A O 1
ATOM 3678 N N . SER A 1 455 ? 58.571 20.686 -31.616 1.00 80.25 455 SER A N 1
ATOM 3679 C CA . SER A 1 455 ? 57.914 19.463 -31.131 1.00 80.25 455 SER A CA 1
ATOM 3680 C C . SER A 1 455 ? 58.809 18.425 -30.425 1.00 80.25 455 SER A C 1
ATOM 3682 O O . SER A 1 455 ? 58.290 17.432 -29.924 1.00 80.25 455 SER A O 1
ATOM 3684 N N . PHE A 1 456 ? 60.128 18.630 -30.369 1.00 81.38 456 PHE A N 1
ATOM 3685 C CA . PHE A 1 456 ? 61.086 17.727 -29.713 1.00 81.38 456 PHE A CA 1
ATOM 3686 C C . PHE A 1 456 ? 61.748 18.308 -28.453 1.00 81.38 456 PHE A C 1
ATOM 3688 O O . PHE A 1 456 ? 62.562 17.622 -27.842 1.00 81.38 456 PHE A O 1
ATOM 3695 N N . TYR A 1 457 ? 61.423 19.538 -28.043 1.00 83.12 457 TYR A N 1
ATOM 3696 C CA . TYR A 1 457 ? 61.927 20.089 -26.783 1.00 83.12 457 TYR A CA 1
ATOM 3697 C C . TYR A 1 457 ? 61.114 19.550 -25.599 1.00 83.12 457 TYR A C 1
ATOM 3699 O O . TYR A 1 457 ? 59.894 19.680 -25.563 1.00 83.12 457 TYR A O 1
ATOM 3707 N N . GLU A 1 458 ? 61.793 18.949 -24.620 1.00 80.06 458 GLU A N 1
ATOM 3708 C CA . GLU A 1 458 ? 61.149 18.287 -23.472 1.00 80.06 458 GLU A CA 1
ATOM 3709 C C . GLU A 1 458 ? 60.472 19.258 -22.490 1.00 80.06 458 GLU A C 1
ATOM 3711 O O . GLU A 1 458 ? 59.595 18.843 -21.738 1.00 80.06 458 GLU A O 1
ATOM 3716 N N . ASN A 1 459 ? 60.838 20.544 -22.528 1.00 83.31 459 ASN A N 1
ATOM 3717 C CA . ASN A 1 459 ? 60.376 21.564 -21.579 1.00 83.31 459 ASN A CA 1
ATOM 3718 C C . ASN A 1 459 ? 59.151 22.368 -22.057 1.00 83.31 459 ASN A C 1
ATOM 3720 O O . ASN A 1 459 ? 58.720 23.274 -21.349 1.00 83.31 459 ASN A O 1
ATOM 3724 N N . GLU A 1 460 ? 58.613 22.088 -23.248 1.00 83.75 460 GLU A N 1
ATOM 3725 C CA . GLU A 1 460 ? 57.384 22.726 -23.741 1.00 83.75 460 GLU A CA 1
ATOM 3726 C C . GLU A 1 460 ? 56.173 21.811 -23.518 1.00 83.75 460 GLU A C 1
ATOM 3728 O O . GLU A 1 460 ? 56.223 20.611 -23.807 1.00 83.75 460 GLU A O 1
ATOM 3733 N N . ASP A 1 461 ? 55.057 22.388 -23.066 1.00 84.06 461 ASP A N 1
ATOM 3734 C CA . ASP A 1 461 ? 53.790 21.669 -22.944 1.00 84.06 461 ASP A CA 1
ATOM 3735 C C . ASP A 1 461 ? 53.379 21.094 -24.302 1.00 84.06 461 ASP A C 1
ATOM 3737 O O . ASP A 1 461 ? 53.288 21.804 -25.306 1.00 84.06 461 ASP A O 1
ATOM 3741 N N . LYS A 1 462 ? 53.150 19.779 -24.361 1.00 88.88 462 LYS A N 1
ATOM 3742 C CA . LYS A 1 462 ? 52.813 19.086 -25.609 1.00 88.88 462 LYS A CA 1
ATOM 3743 C C . LYS A 1 462 ? 51.369 19.392 -26.000 1.00 88.88 462 LYS A C 1
ATOM 3745 O O . LYS A 1 462 ? 50.448 18.709 -25.556 1.00 88.88 462 LYS A O 1
ATOM 3750 N N . GLU A 1 463 ? 51.169 20.374 -26.873 1.00 91.06 463 GLU A N 1
ATOM 3751 C CA . GLU A 1 463 ? 49.863 20.621 -27.478 1.00 91.06 463 GLU A CA 1
ATOM 3752 C C . GLU A 1 463 ? 49.609 19.552 -28.557 1.00 91.06 463 GLU A C 1
ATOM 3754 O O . GLU A 1 463 ? 50.287 19.500 -29.587 1.00 91.06 463 GLU A O 1
ATOM 3759 N N . LEU A 1 464 ? 48.664 18.644 -28.302 1.00 92.88 464 LEU A N 1
ATOM 3760 C CA . LEU A 1 464 ? 48.235 17.634 -29.268 1.00 92.88 464 LEU A CA 1
ATOM 3761 C C . LEU A 1 464 ? 47.032 18.157 -30.047 1.00 92.88 464 LEU A C 1
ATOM 3763 O O . LEU A 1 464 ? 45.957 18.360 -29.482 1.00 92.88 464 LEU A O 1
ATOM 3767 N N . LYS A 1 465 ? 47.191 18.318 -31.361 1.00 92.25 465 LYS A N 1
ATOM 3768 C CA . LYS A 1 465 ? 46.087 18.636 -32.268 1.00 92.25 465 LYS A CA 1
ATOM 3769 C C . LYS A 1 465 ? 45.594 17.386 -32.962 1.00 92.25 465 LYS A C 1
ATOM 3771 O O . LYS A 1 465 ? 46.362 16.515 -33.360 1.00 92.25 465 LYS A O 1
ATOM 3776 N N . ARG A 1 466 ? 44.276 17.296 -33.087 1.00 91.75 466 ARG A N 1
ATOM 3777 C CA . ARG A 1 466 ? 43.601 16.199 -33.774 1.00 91.75 466 ARG A CA 1
ATOM 3778 C C . ARG A 1 466 ? 43.770 16.351 -35.282 1.00 91.75 466 ARG A C 1
ATOM 3780 O O . ARG A 1 466 ? 43.713 17.473 -35.790 1.00 91.75 466 ARG A O 1
ATOM 3787 N N . TYR A 1 467 ? 43.898 15.240 -36.000 1.00 92.19 467 TYR A N 1
ATOM 3788 C CA . TYR A 1 467 ? 43.656 15.273 -37.442 1.00 92.19 467 TYR A CA 1
ATOM 3789 C C . TYR A 1 467 ? 42.160 15.516 -37.739 1.00 92.19 467 TYR A C 1
ATOM 3791 O O . TYR A 1 467 ? 41.295 15.101 -36.957 1.00 92.19 467 TYR A O 1
ATOM 3799 N N . PRO A 1 468 ? 41.822 16.183 -38.857 1.00 85.31 468 PRO A N 1
ATOM 3800 C CA . PRO A 1 468 ? 40.470 16.200 -39.408 1.00 85.31 468 PRO A CA 1
ATOM 3801 C C . PRO A 1 468 ? 39.901 14.786 -39.549 1.00 85.31 468 PRO A C 1
ATOM 3803 O O . PRO A 1 468 ? 40.646 13.837 -39.776 1.00 85.31 468 PRO A O 1
ATOM 3806 N N . ASP A 1 469 ? 38.581 14.624 -39.464 1.00 79.00 469 ASP A N 1
ATOM 3807 C CA . ASP A 1 469 ? 37.975 13.286 -39.379 1.00 79.00 469 ASP A CA 1
ATOM 3808 C C . ASP A 1 469 ? 38.214 12.426 -40.629 1.00 79.00 469 ASP A C 1
ATOM 3810 O O . ASP A 1 469 ? 38.394 11.212 -40.514 1.00 79.00 469 ASP A O 1
ATOM 3814 N N . PHE A 1 470 ? 38.281 13.048 -41.811 1.00 81.06 470 PHE A N 1
ATOM 3815 C CA . PHE A 1 470 ? 38.612 12.348 -43.053 1.00 81.06 470 PHE A CA 1
ATOM 3816 C C . PHE A 1 470 ? 40.082 11.905 -43.086 1.00 81.06 470 PHE A C 1
ATOM 3818 O O . PHE A 1 470 ? 40.355 10.765 -43.459 1.00 81.06 470 PHE A O 1
ATOM 3825 N N . GLU A 1 471 ? 41.017 12.757 -42.642 1.00 89.56 471 GLU A N 1
ATOM 3826 C CA . GLU A 1 471 ? 42.435 12.397 -42.532 1.00 89.56 471 GLU A CA 1
ATOM 3827 C C . GLU A 1 471 ? 42.609 11.309 -41.480 1.00 89.56 471 GLU A C 1
ATOM 3829 O O . GLU A 1 471 ? 43.248 10.308 -41.747 1.00 89.56 471 GLU A O 1
ATOM 3834 N N . ASN A 1 472 ? 41.961 11.432 -40.323 1.00 91.94 472 ASN A N 1
ATOM 3835 C CA . ASN A 1 472 ? 41.995 10.430 -39.266 1.00 91.94 472 ASN A CA 1
ATOM 3836 C C . ASN A 1 472 ? 41.511 9.053 -39.766 1.00 91.94 472 ASN A C 1
ATOM 3838 O O . ASN A 1 472 ? 42.149 8.038 -39.494 1.00 91.94 472 ASN A O 1
ATOM 3842 N N . LYS A 1 473 ? 40.423 9.014 -40.554 1.00 85.56 473 LYS A N 1
ATOM 3843 C CA . LYS A 1 473 ? 39.931 7.783 -41.198 1.00 85.56 473 LYS A CA 1
ATOM 3844 C C . LYS A 1 473 ? 40.937 7.227 -42.206 1.00 85.56 473 LYS A C 1
ATOM 3846 O O . LYS A 1 473 ? 41.143 6.019 -42.250 1.00 85.56 473 LYS A O 1
ATOM 3851 N N . PHE A 1 474 ? 41.543 8.093 -43.012 1.00 92.31 474 PHE A N 1
ATOM 3852 C CA . PHE A 1 474 ? 42.528 7.700 -44.015 1.00 92.31 474 PHE A CA 1
ATOM 3853 C C . PHE A 1 474 ? 43.809 7.147 -43.372 1.00 92.31 474 PHE A C 1
ATOM 3855 O O . PHE A 1 474 ? 44.255 6.061 -43.731 1.00 92.31 474 PHE A O 1
ATOM 3862 N N . ILE A 1 475 ? 44.329 7.838 -42.355 1.00 96.56 475 ILE A N 1
ATOM 3863 C CA . ILE A 1 475 ? 45.495 7.441 -41.558 1.00 96.56 475 ILE A CA 1
ATOM 3864 C C . ILE A 1 475 ? 45.239 6.096 -40.877 1.00 96.56 475 ILE A C 1
ATOM 3866 O O . ILE A 1 475 ? 46.065 5.193 -40.986 1.00 96.56 475 ILE A O 1
ATOM 3870 N N . GLU A 1 476 ? 44.093 5.933 -40.209 1.00 96.12 476 GLU A N 1
ATOM 3871 C CA . GLU A 1 476 ? 43.763 4.672 -39.543 1.00 96.12 476 GLU A CA 1
ATOM 3872 C C . GLU A 1 476 ? 43.618 3.520 -40.542 1.00 96.12 476 GLU A C 1
ATOM 3874 O O . GLU A 1 476 ? 44.090 2.424 -40.263 1.00 96.12 476 GLU A O 1
ATOM 3879 N N . ASN A 1 477 ? 43.031 3.752 -41.720 1.00 93.56 477 ASN A N 1
ATOM 3880 C CA . ASN A 1 477 ? 42.911 2.721 -42.752 1.00 93.56 477 ASN A CA 1
ATOM 3881 C C . ASN A 1 477 ? 44.286 2.255 -43.259 1.00 93.56 477 ASN A C 1
ATOM 3883 O O . ASN A 1 477 ? 44.547 1.055 -43.304 1.00 93.56 477 ASN A O 1
ATOM 3887 N N . SER A 1 478 ? 45.189 3.190 -43.570 1.00 96.69 478 SER A N 1
ATOM 3888 C CA . SER A 1 478 ? 46.571 2.868 -43.953 1.00 96.69 478 SER A CA 1
ATOM 3889 C C . SER A 1 478 ? 47.321 2.121 -42.846 1.00 96.69 478 SER A C 1
ATOM 3891 O O . SER A 1 478 ? 48.012 1.139 -43.117 1.00 96.69 478 SER A O 1
ATOM 3893 N N . TYR A 1 479 ? 47.141 2.530 -41.586 1.00 97.12 479 TYR A N 1
ATOM 3894 C CA . TYR A 1 479 ? 47.743 1.850 -40.439 1.00 97.12 479 TYR A CA 1
ATOM 3895 C C . TYR A 1 479 ? 47.233 0.408 -40.281 1.00 97.12 479 TYR A C 1
ATOM 3897 O O . TYR A 1 479 ? 48.028 -0.515 -40.105 1.00 97.12 479 TYR A O 1
ATOM 3905 N N . GLN A 1 480 ? 45.917 0.190 -40.387 1.00 94.38 480 GLN A N 1
ATOM 3906 C CA . GLN A 1 480 ? 45.302 -1.143 -40.307 1.00 94.38 480 GLN A CA 1
ATOM 3907 C C . GLN A 1 480 ? 45.725 -2.054 -41.469 1.00 94.38 480 GLN A C 1
ATOM 3909 O O . GLN A 1 480 ? 45.898 -3.257 -41.275 1.00 94.38 480 GLN A O 1
ATOM 3914 N N . ASN A 1 481 ? 45.982 -1.482 -42.648 1.00 96.38 481 ASN A N 1
ATOM 3915 C CA . ASN A 1 481 ? 46.534 -2.192 -43.806 1.00 96.38 481 ASN A CA 1
ATOM 3916 C C . ASN A 1 481 ? 48.035 -2.512 -43.679 1.00 96.38 481 ASN A C 1
ATOM 3918 O O . ASN A 1 481 ? 48.626 -3.042 -44.619 1.00 96.38 481 ASN A O 1
ATOM 3922 N N . GLN A 1 482 ? 48.655 -2.209 -42.532 1.00 96.81 482 GLN A N 1
ATOM 3923 C CA . GLN A 1 482 ? 50.082 -2.418 -42.269 1.00 96.81 482 GLN A CA 1
ATOM 3924 C C . GLN A 1 482 ? 50.995 -1.677 -43.258 1.00 96.81 482 GLN A C 1
ATOM 3926 O O . GLN A 1 482 ? 52.135 -2.087 -43.505 1.00 96.81 482 GLN A O 1
ATOM 3931 N N . GLU A 1 483 ? 50.516 -0.571 -43.828 1.00 97.50 483 GLU A N 1
ATOM 3932 C CA . GLU A 1 483 ? 51.361 0.317 -44.615 1.00 97.50 483 GLU A CA 1
ATOM 3933 C C . GLU A 1 483 ? 52.431 0.920 -43.694 1.00 97.50 483 GLU A C 1
ATOM 3935 O O . GLU A 1 483 ? 52.208 1.148 -42.506 1.00 97.50 483 GLU A O 1
ATOM 3940 N N . LYS A 1 484 ? 53.636 1.162 -44.217 1.00 97.75 484 LYS A N 1
ATOM 3941 C CA . LYS A 1 484 ? 54.724 1.763 -43.419 1.00 97.75 484 LYS A CA 1
ATOM 3942 C C . LYS A 1 484 ? 54.565 3.273 -43.275 1.00 97.75 484 LYS A C 1
ATOM 3944 O O . LYS A 1 484 ? 55.106 3.875 -42.350 1.00 97.75 484 LYS A O 1
ATOM 3949 N N . GLU A 1 485 ? 53.842 3.873 -44.208 1.00 97.38 485 GLU A N 1
ATOM 3950 C CA . GLU A 1 485 ? 53.683 5.307 -44.339 1.00 97.38 485 GLU A CA 1
ATOM 3951 C C . GLU A 1 485 ? 52.363 5.642 -45.034 1.00 97.38 485 GLU A C 1
ATOM 3953 O O . GLU A 1 485 ? 51.887 4.862 -45.853 1.00 97.38 485 GLU A O 1
ATOM 3958 N N . VAL A 1 486 ? 51.806 6.817 -44.742 1.00 97.69 486 VAL A N 1
ATOM 3959 C CA . VAL A 1 486 ? 50.631 7.367 -45.431 1.00 97.69 486 VAL A CA 1
ATOM 3960 C C . VAL A 1 486 ? 50.925 8.778 -45.928 1.00 97.69 486 VAL A C 1
ATOM 3962 O O . VAL A 1 486 ? 51.510 9.604 -45.217 1.00 97.69 486 VAL A O 1
ATOM 3965 N N . GLU A 1 487 ? 50.545 9.063 -47.172 1.00 97.25 487 GLU A N 1
ATOM 3966 C CA . GLU A 1 487 ? 50.719 10.380 -47.781 1.00 97.25 487 GLU A CA 1
ATOM 3967 C C . GLU A 1 487 ? 49.455 11.230 -47.650 1.00 97.25 487 GLU A C 1
ATOM 3969 O O . GLU A 1 487 ? 48.409 10.898 -48.195 1.00 97.25 487 GLU A O 1
ATOM 3974 N N . LEU A 1 488 ? 49.580 12.370 -46.970 1.00 94.75 488 LEU A N 1
ATOM 3975 C CA . LEU A 1 488 ? 48.573 13.431 -46.927 1.00 94.75 488 LEU A CA 1
ATOM 3976 C C . LEU A 1 488 ? 48.941 14.529 -47.939 1.00 94.75 488 LEU A C 1
ATOM 3978 O O . LEU A 1 488 ? 49.950 14.420 -48.637 1.00 94.75 488 LEU A O 1
ATOM 3982 N N . ASN A 1 489 ? 48.159 15.609 -48.022 1.00 91.75 489 ASN A N 1
ATOM 3983 C CA . ASN A 1 489 ? 48.390 16.681 -49.003 1.00 91.75 489 ASN A CA 1
ATOM 3984 C C . ASN A 1 489 ? 49.809 17.274 -48.903 1.00 91.75 489 ASN A C 1
ATOM 3986 O O . ASN A 1 489 ? 50.620 17.120 -49.816 1.00 91.75 489 ASN A O 1
ATOM 3990 N N . ASN A 1 490 ? 50.140 17.884 -47.761 1.00 94.00 490 ASN A N 1
ATOM 3991 C CA . ASN A 1 490 ? 51.430 18.561 -47.551 1.00 94.00 490 ASN A CA 1
ATOM 3992 C C . ASN A 1 490 ? 52.426 17.736 -46.727 1.00 94.00 490 ASN A C 1
ATOM 3994 O O . ASN A 1 490 ? 53.581 18.128 -46.550 1.00 94.00 490 ASN A O 1
ATOM 3998 N N . TYR A 1 491 ? 51.987 16.591 -46.213 1.00 96.12 491 TYR A N 1
ATOM 3999 C CA . TYR A 1 491 ? 52.719 15.836 -45.208 1.00 96.12 491 TYR A CA 1
ATOM 4000 C C . TYR A 1 491 ? 52.726 14.348 -45.512 1.00 96.12 491 TYR A C 1
ATOM 4002 O O . TYR A 1 491 ? 51.919 13.844 -46.290 1.00 96.12 491 TYR A O 1
ATOM 4010 N N . LYS A 1 492 ? 53.640 13.644 -44.860 1.00 97.31 492 LYS A N 1
ATOM 4011 C CA . LYS A 1 492 ? 53.731 12.193 -44.889 1.00 97.31 492 LYS A CA 1
ATOM 4012 C C . LYS A 1 492 ? 53.932 11.685 -43.471 1.00 97.31 492 LYS A C 1
ATOM 4014 O O . LYS A 1 492 ? 54.718 12.271 -42.729 1.00 97.31 492 LYS A O 1
ATOM 4019 N N . ILE A 1 493 ? 53.195 10.652 -43.084 1.00 97.94 493 ILE A N 1
ATOM 4020 C CA . ILE A 1 493 ? 53.284 10.051 -41.751 1.00 97.94 493 ILE A CA 1
ATOM 4021 C C . ILE A 1 493 ? 54.009 8.720 -41.890 1.00 97.94 493 ILE A C 1
ATOM 4023 O O . ILE A 1 493 ? 53.579 7.879 -42.667 1.00 97.94 493 ILE A O 1
ATOM 4027 N N . ASP A 1 494 ? 55.099 8.544 -41.149 1.00 97.75 494 ASP A N 1
ATOM 4028 C CA . ASP A 1 494 ? 55.825 7.282 -40.999 1.00 97.75 494 ASP A CA 1
ATOM 4029 C C . ASP A 1 494 ? 55.340 6.594 -39.718 1.00 97.75 494 ASP A C 1
ATOM 4031 O O . ASP A 1 494 ? 55.635 7.042 -38.602 1.00 97.75 494 ASP A O 1
ATOM 4035 N N . PHE A 1 495 ? 54.590 5.503 -39.879 1.00 97.81 495 PHE A N 1
ATOM 4036 C CA . PHE A 1 495 ? 54.021 4.742 -38.766 1.00 97.81 495 PHE A CA 1
ATOM 4037 C C . PHE A 1 495 ? 55.081 3.980 -37.968 1.00 97.81 495 PHE A C 1
ATOM 4039 O O . PHE A 1 495 ? 54.880 3.699 -36.789 1.00 97.81 495 PHE A O 1
ATOM 4046 N N . THR A 1 496 ? 56.232 3.684 -38.575 1.00 96.69 496 THR A N 1
ATOM 4047 C CA . THR A 1 496 ? 57.339 2.982 -37.907 1.00 96.69 496 THR A CA 1
ATOM 4048 C C . THR A 1 496 ? 57.972 3.868 -36.843 1.00 96.69 496 THR A C 1
ATOM 4050 O O . THR A 1 496 ? 58.374 3.404 -35.778 1.00 96.69 496 THR A O 1
ATOM 4053 N N . ARG A 1 497 ? 58.071 5.165 -37.142 1.00 96.94 497 ARG A N 1
ATOM 4054 C CA . ARG A 1 497 ? 58.693 6.166 -36.269 1.00 96.94 497 ARG A CA 1
ATOM 4055 C C . ARG A 1 497 ? 57.682 7.001 -35.489 1.00 96.94 497 ARG A C 1
ATOM 4057 O O . ARG A 1 497 ? 58.091 7.744 -34.604 1.00 96.94 497 ARG A O 1
ATOM 4064 N N . ASN A 1 498 ? 56.390 6.884 -35.803 1.00 97.06 498 ASN A N 1
ATOM 4065 C CA . ASN A 1 498 ? 55.323 7.738 -35.281 1.00 97.06 498 ASN A CA 1
ATOM 4066 C C . ASN A 1 498 ? 55.644 9.231 -35.456 1.00 97.06 498 ASN A C 1
ATOM 4068 O O . ASN A 1 498 ? 55.505 10.030 -34.529 1.00 97.06 498 ASN A O 1
ATOM 4072 N N . ILE A 1 499 ? 56.070 9.607 -36.665 1.00 96.81 499 ILE A N 1
ATOM 4073 C CA . ILE A 1 499 ? 56.361 10.999 -37.029 1.00 96.81 499 ILE A CA 1
ATOM 4074 C C . ILE A 1 499 ? 55.658 11.389 -38.327 1.00 96.81 499 ILE A C 1
ATOM 4076 O O . ILE A 1 499 ? 55.619 10.632 -39.292 1.00 96.81 499 ILE A O 1
ATOM 4080 N N . GLN A 1 500 ? 55.154 12.612 -38.367 1.00 97.12 500 GLN A N 1
ATOM 4081 C CA . GLN A 1 500 ? 54.747 13.323 -39.567 1.00 97.12 500 GLN A CA 1
ATOM 4082 C C . GLN A 1 500 ? 55.906 14.205 -40.029 1.00 97.12 500 GLN A C 1
ATOM 4084 O O . GLN A 1 500 ? 56.505 14.898 -39.212 1.00 97.12 500 GLN A O 1
ATOM 4089 N N . PHE A 1 501 ? 56.198 14.247 -41.324 1.00 95.56 501 PHE A N 1
ATOM 4090 C CA . PHE A 1 501 ? 57.136 15.211 -41.896 1.00 95.56 501 PHE A CA 1
ATOM 4091 C C . PHE A 1 501 ? 56.541 15.948 -43.090 1.00 95.56 501 PHE A C 1
ATOM 4093 O O . PHE A 1 501 ? 55.689 15.433 -43.815 1.00 95.56 501 PHE A O 1
ATOM 4100 N N . ASP A 1 502 ? 56.984 17.187 -43.269 1.00 95.62 502 ASP A N 1
ATOM 4101 C CA . ASP A 1 502 ? 56.622 18.035 -44.402 1.00 95.62 502 ASP A CA 1
ATOM 4102 C C . ASP A 1 502 ? 57.270 17.514 -45.698 1.00 95.62 502 ASP A C 1
ATOM 4104 O O . ASP A 1 502 ? 58.464 17.191 -45.722 1.00 95.62 502 ASP A O 1
ATOM 4108 N N . LYS A 1 503 ? 56.484 17.403 -46.779 1.00 95.31 503 LYS A N 1
ATOM 4109 C CA . LYS A 1 503 ? 56.964 16.869 -48.068 1.00 95.31 503 LYS A CA 1
ATOM 4110 C C . LYS A 1 503 ? 58.048 17.750 -48.696 1.00 95.31 503 LYS A C 1
ATOM 4112 O O . LYS A 1 503 ? 58.948 17.220 -49.347 1.00 95.31 503 LYS A O 1
ATOM 4117 N N . GLN A 1 504 ? 57.975 19.067 -48.496 1.00 95.00 504 GLN A N 1
ATOM 4118 C CA . GLN A 1 504 ? 58.952 20.032 -49.006 1.00 95.00 504 GLN A CA 1
ATOM 4119 C C . GLN A 1 504 ? 60.154 20.156 -48.064 1.00 95.00 504 GLN A C 1
ATOM 4121 O O . GLN A 1 504 ? 61.292 20.288 -48.515 1.00 95.00 504 GLN A O 1
ATOM 4126 N N . TYR A 1 505 ? 59.919 20.059 -46.753 1.00 93.44 505 TYR A N 1
ATOM 4127 C CA . TYR A 1 505 ? 60.937 20.265 -45.723 1.00 93.44 505 TYR A CA 1
ATOM 4128 C C . TYR A 1 505 ? 61.065 19.051 -44.796 1.00 93.44 505 TYR A C 1
ATOM 4130 O O . TYR A 1 505 ? 60.592 19.072 -43.663 1.00 93.44 505 TYR A O 1
ATOM 4138 N N . ARG A 1 506 ? 61.786 18.006 -45.229 1.00 88.62 506 ARG A N 1
ATOM 4139 C CA . ARG A 1 506 ? 61.941 16.742 -44.465 1.00 88.62 506 ARG A CA 1
ATOM 4140 C C . ARG A 1 506 ? 62.482 16.889 -43.032 1.00 88.62 506 ARG A C 1
ATOM 4142 O O . ARG A 1 506 ? 62.326 15.974 -42.225 1.00 88.62 506 ARG A O 1
ATOM 4149 N N . TYR A 1 507 ? 63.141 18.003 -42.716 1.00 90.06 507 TYR A N 1
ATOM 4150 C CA . TYR A 1 507 ? 63.630 18.301 -41.366 1.00 90.06 507 TYR A CA 1
ATOM 4151 C C . TYR A 1 507 ? 62.528 18.806 -40.419 1.00 90.06 507 TYR A C 1
ATOM 4153 O O . TYR A 1 507 ? 62.704 18.759 -39.206 1.00 90.06 507 TYR A O 1
ATOM 4161 N N . LYS A 1 508 ? 61.381 19.265 -40.941 1.00 92.06 508 LYS A N 1
ATOM 4162 C CA . LYS A 1 508 ? 60.207 19.637 -40.143 1.00 92.06 508 LYS A CA 1
ATOM 4163 C C . LYS A 1 508 ? 59.413 18.379 -39.810 1.00 92.06 508 LYS A C 1
ATOM 4165 O O . LYS A 1 508 ? 58.510 17.992 -40.552 1.00 92.06 508 LYS A O 1
ATOM 4170 N N . GLN A 1 509 ? 59.795 17.732 -38.715 1.00 94.88 509 GLN A N 1
ATOM 4171 C CA . GLN A 1 509 ? 59.163 16.513 -38.215 1.00 94.88 509 GLN A CA 1
ATOM 4172 C C . GLN A 1 509 ? 58.304 16.829 -36.992 1.00 94.88 509 GLN A C 1
ATOM 4174 O O . GLN A 1 509 ? 58.649 17.712 -36.212 1.00 94.88 509 GLN A O 1
ATOM 4179 N N . ARG A 1 510 ? 57.193 16.115 -36.823 1.00 95.62 510 ARG A N 1
ATOM 4180 C CA . ARG A 1 510 ? 56.269 16.252 -35.693 1.00 95.62 510 ARG A CA 1
ATOM 4181 C C . ARG A 1 510 ? 55.845 14.868 -35.207 1.00 95.62 510 ARG A C 1
ATOM 4183 O O . ARG A 1 510 ? 55.436 14.065 -36.041 1.00 95.62 510 ARG A O 1
ATOM 4190 N N . PRO A 1 511 ? 55.918 14.560 -33.902 1.00 96.75 511 PRO A N 1
ATOM 4191 C CA . PRO A 1 511 ? 55.384 13.315 -33.363 1.00 96.75 511 PRO A CA 1
ATOM 4192 C C . PRO A 1 511 ? 53.887 13.172 -33.643 1.00 96.75 511 PRO A C 1
ATOM 4194 O O . PRO A 1 511 ? 53.137 14.150 -33.549 1.00 96.75 511 PRO A O 1
ATOM 4197 N N . VAL A 1 512 ? 53.459 11.945 -33.939 1.00 97.19 512 VAL A N 1
ATOM 4198 C CA . VAL A 1 512 ? 52.047 11.566 -34.034 1.00 97.19 512 VAL A CA 1
ATOM 4199 C C . VAL A 1 512 ? 51.697 10.535 -32.970 1.00 97.19 512 VAL A C 1
ATOM 4201 O O . VAL A 1 512 ? 52.538 9.747 -32.543 1.00 97.19 512 VAL A O 1
ATOM 4204 N N . LYS A 1 513 ? 50.446 10.542 -32.512 1.00 96.69 513 LYS A N 1
ATOM 4205 C CA . LYS A 1 513 ? 49.959 9.640 -31.468 1.00 96.69 513 LYS A CA 1
ATOM 4206 C C . LYS A 1 513 ? 48.616 9.055 -31.871 1.00 96.69 513 LYS A C 1
ATOM 4208 O O . LYS A 1 513 ? 47.674 9.796 -32.130 1.00 96.69 513 LYS A O 1
ATOM 4213 N N . ARG A 1 514 ? 48.522 7.729 -31.849 1.00 96.25 514 ARG A N 1
ATOM 4214 C CA . ARG A 1 514 ? 47.266 6.986 -31.953 1.00 96.25 514 ARG A CA 1
ATOM 4215 C C . ARG A 1 514 ? 46.690 6.786 -30.554 1.00 96.25 514 ARG A C 1
ATOM 4217 O O . ARG A 1 514 ? 47.386 6.281 -29.675 1.00 96.25 514 ARG A O 1
ATOM 4224 N N . GLN A 1 515 ? 45.439 7.165 -30.330 1.00 95.06 515 GLN A N 1
ATOM 4225 C CA . GLN A 1 515 ? 44.767 6.982 -29.045 1.00 95.06 515 GLN A CA 1
ATOM 4226 C C . GLN A 1 515 ? 43.351 6.447 -29.254 1.00 95.06 515 GLN A C 1
ATOM 4228 O O . GLN A 1 515 ? 42.649 6.872 -30.165 1.00 95.06 515 GLN A O 1
ATOM 4233 N N . ILE A 1 516 ? 42.939 5.510 -28.404 1.00 90.75 516 ILE A N 1
ATOM 4234 C CA . ILE A 1 516 ? 41.556 5.037 -28.332 1.00 90.75 516 ILE A CA 1
ATOM 4235 C C . ILE A 1 516 ? 40.834 5.947 -27.339 1.00 90.75 516 ILE A C 1
ATOM 4237 O O . ILE A 1 516 ? 41.266 6.063 -26.191 1.00 90.75 516 ILE A O 1
ATOM 4241 N N . ILE A 1 517 ? 39.790 6.635 -27.792 1.00 87.44 517 ILE A N 1
ATOM 4242 C CA . ILE A 1 517 ? 39.011 7.569 -26.973 1.00 87.44 517 ILE A CA 1
ATOM 4243 C C . ILE A 1 517 ? 37.559 7.102 -26.944 1.00 87.44 517 ILE A C 1
ATOM 4245 O O . ILE A 1 517 ? 37.037 6.613 -27.945 1.00 87.44 517 ILE A O 1
ATOM 4249 N N . ASP A 1 518 ? 36.921 7.254 -25.789 1.00 78.94 518 ASP A N 1
ATOM 4250 C CA . ASP A 1 518 ? 35.478 7.083 -25.635 1.00 78.94 518 ASP A CA 1
ATOM 4251 C C . ASP A 1 518 ? 34.732 8.089 -26.530 1.00 78.94 518 ASP A C 1
ATOM 4253 O O . ASP A 1 518 ? 34.986 9.294 -26.462 1.00 78.94 518 ASP A O 1
ATOM 4257 N N . ILE A 1 519 ? 33.829 7.600 -27.386 1.00 73.50 519 ILE A N 1
ATOM 4258 C CA . ILE A 1 519 ? 33.074 8.423 -28.337 1.00 73.50 519 ILE A CA 1
ATOM 4259 C C . ILE A 1 519 ? 32.242 9.500 -27.640 1.00 73.50 519 ILE A C 1
ATOM 4261 O O . ILE A 1 519 ? 32.049 10.566 -28.225 1.00 73.50 519 ILE A O 1
ATOM 4265 N N . SER A 1 520 ? 31.835 9.291 -26.386 1.00 65.94 520 SER A N 1
ATOM 4266 C CA . SER A 1 520 ? 31.158 10.325 -25.593 1.00 65.94 520 SER A CA 1
ATOM 4267 C C . SER A 1 520 ? 32.010 11.586 -25.392 1.00 65.94 520 SER A C 1
ATOM 4269 O O . SER A 1 520 ? 31.471 12.685 -25.369 1.00 65.94 520 SER A O 1
ATOM 4271 N N . ASN A 1 521 ? 33.341 11.450 -25.347 1.00 70.69 521 ASN A N 1
ATOM 4272 C CA . ASN A 1 521 ? 34.283 12.576 -25.292 1.00 70.69 521 ASN A CA 1
ATOM 4273 C C . ASN A 1 521 ? 34.671 13.105 -26.686 1.00 70.69 521 ASN A C 1
ATOM 4275 O O . ASN A 1 521 ? 35.387 14.100 -26.799 1.00 70.69 521 ASN A O 1
ATOM 4279 N N . TYR A 1 522 ? 34.276 12.406 -27.754 1.00 70.69 522 TYR A N 1
ATOM 4280 C CA . TYR A 1 522 ? 34.633 12.723 -29.139 1.00 70.69 522 TYR A CA 1
ATOM 4281 C C . TYR A 1 522 ? 33.527 13.479 -29.881 1.00 70.69 522 TYR A C 1
ATOM 4283 O O . TYR A 1 522 ? 33.832 14.303 -30.748 1.00 70.69 522 TYR A O 1
ATOM 4291 N N . VAL A 1 523 ? 32.265 13.183 -29.570 1.00 71.50 523 VAL A N 1
ATOM 4292 C CA . VAL A 1 523 ? 31.093 13.774 -30.218 1.00 71.50 523 VAL A CA 1
ATOM 4293 C C . VAL A 1 523 ? 30.464 14.811 -29.298 1.00 71.50 523 VAL A C 1
ATOM 4295 O O . VAL A 1 523 ? 30.402 14.634 -28.086 1.00 71.50 523 VAL A O 1
ATOM 4298 N N . ARG A 1 524 ? 29.975 15.895 -29.896 1.00 69.44 524 ARG A N 1
ATOM 4299 C CA . ARG A 1 524 ? 29.215 16.943 -29.212 1.00 69.44 524 ARG A CA 1
ATOM 4300 C C . ARG A 1 524 ? 27.814 16.439 -28.886 1.00 69.44 524 ARG A C 1
ATOM 4302 O O . ARG A 1 524 ? 26.894 16.622 -29.682 1.00 69.44 524 ARG A O 1
ATOM 4309 N N . GLN A 1 525 ? 27.665 15.756 -27.753 1.00 60.91 525 GLN A N 1
ATOM 4310 C CA . GLN A 1 525 ? 26.373 15.219 -27.308 1.00 60.91 525 GLN A CA 1
ATOM 4311 C C . GLN A 1 525 ? 25.306 16.313 -27.175 1.00 60.91 525 GLN A C 1
ATOM 4313 O O . GLN A 1 525 ? 24.134 16.061 -27.439 1.00 60.91 525 GLN A O 1
ATOM 4318 N N . GLU A 1 526 ? 25.708 17.545 -26.853 1.00 64.62 526 GLU A N 1
ATOM 4319 C CA . GLU A 1 526 ? 24.817 18.695 -26.709 1.00 64.62 526 GLU A CA 1
ATOM 4320 C C . GLU A 1 526 ? 24.063 19.073 -27.994 1.00 64.62 526 GLU A C 1
ATOM 4322 O O . GLU A 1 526 ? 23.082 19.806 -27.924 1.00 64.62 526 GLU A O 1
ATOM 4327 N N . ARG A 1 527 ? 24.479 18.565 -29.164 1.00 67.00 527 ARG A N 1
ATOM 4328 C CA . ARG A 1 527 ? 23.793 18.801 -30.447 1.00 67.00 527 ARG A CA 1
ATOM 4329 C C . ARG A 1 527 ? 22.529 17.975 -30.645 1.00 67.00 527 ARG A C 1
ATOM 4331 O O . ARG A 1 527 ? 21.707 18.345 -31.473 1.00 67.00 527 ARG A O 1
ATOM 4338 N N . PHE A 1 528 ? 22.397 16.869 -29.920 1.00 63.03 528 PHE A N 1
ATOM 4339 C CA . PHE A 1 528 ? 21.314 15.895 -30.090 1.00 63.03 528 PHE A CA 1
ATOM 4340 C C . PHE A 1 528 ? 20.341 15.892 -28.903 1.00 63.03 528 PHE A C 1
ATOM 4342 O O . PHE A 1 528 ? 19.410 15.092 -28.844 1.00 63.03 528 PHE A O 1
ATOM 4349 N N . CYS A 1 529 ? 20.538 16.803 -27.950 1.00 54.69 529 CYS A N 1
ATOM 4350 C CA . CYS A 1 529 ? 19.550 17.116 -26.934 1.00 54.69 529 CYS A CA 1
ATOM 4351 C C . CYS A 1 529 ? 18.621 18.190 -27.502 1.00 54.69 529 CYS A C 1
ATOM 4353 O O . CYS A 1 529 ? 19.079 19.282 -27.836 1.00 54.69 529 CYS A O 1
ATOM 4355 N N . PHE A 1 530 ? 17.321 17.897 -27.603 1.00 53.47 530 PHE A N 1
ATOM 4356 C CA . PHE A 1 530 ? 16.327 18.930 -27.890 1.00 53.47 530 PHE A CA 1
ATOM 4357 C C . PHE A 1 530 ? 16.543 20.120 -26.942 1.00 53.47 530 PHE A C 1
ATOM 4359 O O . PHE A 1 530 ? 16.722 19.891 -25.739 1.00 53.47 530 PHE A O 1
ATOM 4366 N N . PRO A 1 531 ? 16.507 21.372 -27.431 1.00 46.41 531 PRO A N 1
ATOM 4367 C CA . PRO A 1 531 ? 16.403 22.504 -26.526 1.00 46.41 531 PRO A CA 1
ATOM 4368 C C . PRO A 1 531 ? 15.157 22.297 -25.653 1.00 46.41 531 PRO A C 1
ATOM 4370 O O . PRO A 1 531 ? 14.094 21.933 -26.160 1.00 46.41 531 PRO A O 1
ATOM 4373 N N . GLU A 1 532 ? 15.286 22.497 -24.336 1.00 42.72 532 GLU A N 1
ATOM 4374 C CA . GLU A 1 532 ? 14.165 22.367 -23.386 1.00 42.72 532 GLU A CA 1
ATOM 4375 C C . GLU A 1 532 ? 12.987 23.296 -23.743 1.00 42.72 532 GLU A C 1
ATOM 4377 O O . GLU A 1 532 ? 11.860 23.074 -23.302 1.00 42.72 532 GLU A O 1
ATOM 4382 N N . GLU A 1 533 ? 13.224 24.292 -24.603 1.00 42.84 533 GLU A N 1
ATOM 4383 C CA . GLU A 1 533 ? 12.198 25.127 -25.210 1.00 42.84 533 GLU A CA 1
ATOM 4384 C C . GLU A 1 533 ? 12.091 24.877 -26.727 1.00 42.84 533 GLU A C 1
ATOM 4386 O O . GLU A 1 533 ? 13.108 24.892 -27.426 1.00 42.84 533 GLU A O 1
ATOM 4391 N N . PRO A 1 534 ? 10.873 24.698 -27.280 1.00 47.06 534 PRO A N 1
ATOM 4392 C CA . PRO A 1 534 ? 10.683 24.627 -28.723 1.00 47.06 534 PRO A CA 1
ATOM 4393 C C . PRO A 1 534 ? 11.220 25.907 -29.366 1.00 47.06 534 PRO A C 1
ATOM 4395 O O . PRO A 1 534 ? 10.879 27.008 -28.921 1.00 47.06 534 PRO A O 1
ATOM 4398 N N . LEU A 1 535 ? 12.030 25.764 -30.421 1.00 45.09 535 LEU A N 1
ATOM 4399 C CA . LEU A 1 535 ? 12.494 26.886 -31.236 1.00 45.09 535 LEU A CA 1
ATOM 4400 C C . LEU A 1 535 ? 11.274 27.720 -31.647 1.00 45.09 535 LEU A C 1
ATOM 4402 O O . LEU A 1 535 ? 10.444 27.297 -32.457 1.00 45.09 535 LEU A O 1
ATOM 4406 N N . LYS A 1 536 ? 11.119 28.900 -31.034 1.00 43.75 536 LYS A N 1
ATOM 4407 C CA . LYS A 1 536 ? 10.075 29.849 -31.415 1.00 43.75 536 LYS A CA 1
ATOM 4408 C C . LYS A 1 536 ? 10.339 30.215 -32.868 1.00 43.75 536 LYS A C 1
ATOM 4410 O O . LYS A 1 536 ? 11.458 30.570 -33.222 1.00 43.75 536 LYS A O 1
ATOM 4415 N N . SER A 1 537 ? 9.304 30.084 -33.697 1.00 46.81 537 SER A N 1
ATOM 4416 C CA . SER A 1 537 ? 9.332 30.417 -35.123 1.00 46.81 537 SER A CA 1
ATOM 4417 C C . SER A 1 537 ? 10.214 31.639 -35.403 1.00 46.81 537 SER A C 1
ATOM 4419 O O . SER A 1 537 ? 9.985 32.723 -34.853 1.00 46.81 537 SER A O 1
ATOM 4421 N N . PHE A 1 538 ? 11.189 31.461 -36.300 1.00 45.62 538 PHE A N 1
ATOM 4422 C CA . PHE A 1 538 ? 12.124 32.493 -36.761 1.00 45.62 538 PHE A CA 1
ATOM 4423 C C . PHE A 1 538 ? 11.434 33.753 -37.317 1.00 45.62 538 PHE A C 1
ATOM 4425 O O . PHE A 1 538 ? 12.082 34.777 -37.511 1.00 45.62 538 PHE A O 1
ATOM 4432 N N . ALA A 1 539 ? 10.115 33.718 -37.538 1.00 49.25 539 ALA A N 1
ATOM 4433 C CA . ALA A 1 539 ? 9.339 34.843 -38.043 1.00 49.25 539 ALA A CA 1
ATOM 4434 C C . ALA A 1 539 ? 9.215 36.032 -37.064 1.00 49.25 539 ALA A C 1
ATOM 4436 O O . ALA A 1 539 ? 8.875 37.123 -37.511 1.00 49.25 539 ALA A O 1
ATOM 4437 N N . ASN A 1 540 ? 9.485 35.861 -35.760 1.00 46.00 540 ASN A N 1
ATOM 4438 C CA . ASN A 1 540 ? 9.217 36.903 -34.750 1.00 46.00 540 ASN A CA 1
ATOM 4439 C C . ASN A 1 540 ? 10.450 37.531 -34.072 1.00 46.00 540 ASN A C 1
ATOM 4441 O O . ASN A 1 540 ? 10.292 38.394 -33.206 1.00 46.00 540 ASN A O 1
ATOM 4445 N N . HIS A 1 541 ? 11.674 37.181 -34.469 1.00 47.34 541 HIS A N 1
ATOM 4446 C CA . HIS A 1 541 ? 12.887 37.706 -33.832 1.00 47.34 541 HIS A CA 1
ATOM 4447 C C . HIS A 1 541 ? 13.471 38.911 -34.584 1.00 47.34 541 HIS A C 1
ATOM 4449 O O . HIS A 1 541 ? 14.520 38.842 -35.214 1.00 47.34 541 HIS A O 1
ATOM 4455 N N . GLY A 1 542 ? 12.818 40.070 -34.460 1.00 47.66 542 GLY A N 1
ATOM 4456 C CA . GLY A 1 542 ? 13.282 41.339 -35.043 1.00 47.66 542 GLY A CA 1
ATOM 4457 C C . GLY A 1 542 ? 14.580 41.919 -34.451 1.00 47.66 542 GLY A C 1
ATOM 4458 O O . GLY A 1 542 ? 14.965 43.019 -34.839 1.00 47.66 542 GLY A O 1
ATOM 4459 N N . LYS A 1 543 ? 15.243 41.238 -33.501 1.00 50.16 543 LYS A N 1
ATOM 4460 C CA . LYS A 1 543 ? 16.491 41.706 -32.858 1.00 50.16 543 LYS A CA 1
ATOM 4461 C C . LYS A 1 543 ? 17.530 40.620 -32.529 1.00 50.16 543 LYS A C 1
ATOM 4463 O O . LYS A 1 543 ? 18.621 40.974 -32.111 1.00 50.16 543 LYS A O 1
ATOM 4468 N N . GLU A 1 544 ? 17.254 39.338 -32.779 1.00 46.62 544 GLU A N 1
ATOM 4469 C CA . GLU A 1 544 ? 18.248 38.243 -32.673 1.00 46.62 544 GLU A CA 1
ATOM 4470 C C . GLU A 1 544 ? 18.763 37.806 -34.050 1.00 46.62 544 GLU A C 1
ATOM 4472 O O . GLU A 1 544 ? 19.191 36.673 -34.262 1.00 46.62 544 GLU A O 1
ATOM 4477 N N . ALA A 1 545 ? 18.796 38.748 -34.995 1.00 48.72 545 ALA A N 1
ATOM 4478 C CA . ALA A 1 545 ? 19.591 38.595 -36.203 1.00 48.72 545 ALA A CA 1
ATOM 4479 C C . ALA A 1 545 ? 21.073 38.324 -35.869 1.00 48.72 545 ALA A C 1
ATOM 4481 O O . ALA A 1 545 ? 21.777 37.809 -36.724 1.00 48.72 545 ALA A O 1
ATOM 4482 N N . ASP A 1 546 ? 21.549 38.583 -34.648 1.00 50.84 546 ASP A N 1
ATOM 4483 C CA . ASP A 1 546 ? 22.952 38.437 -34.260 1.00 50.84 546 ASP A CA 1
ATOM 4484 C C . ASP A 1 546 ? 23.500 37.008 -34.286 1.00 50.84 546 ASP A C 1
ATOM 4486 O O . ASP A 1 546 ? 24.686 36.862 -34.533 1.00 50.84 546 ASP A O 1
ATOM 4490 N N . LEU A 1 547 ? 22.722 35.936 -34.103 1.00 50.88 547 LEU A N 1
ATOM 4491 C CA . LEU A 1 547 ? 23.284 34.570 -34.160 1.00 50.88 547 LEU A CA 1
ATOM 4492 C C . LEU A 1 547 ? 23.515 34.103 -35.599 1.00 50.88 547 LEU A C 1
ATOM 4494 O O . LEU A 1 547 ? 24.604 33.639 -35.935 1.00 50.88 547 LEU A O 1
ATOM 4498 N N . TYR A 1 548 ? 22.524 34.312 -36.469 1.00 49.19 548 TYR A N 1
ATOM 4499 C CA . TYR A 1 548 ? 22.691 34.053 -37.896 1.00 49.19 548 TYR A CA 1
ATOM 4500 C C . TYR A 1 548 ? 23.711 35.027 -38.484 1.00 49.19 548 TYR A C 1
ATOM 4502 O O . TYR A 1 548 ? 24.604 34.598 -39.189 1.00 49.19 548 TYR A O 1
ATOM 4510 N N . THR A 1 549 ? 23.665 36.312 -38.121 1.00 52.47 549 THR A N 1
ATOM 4511 C CA . THR A 1 549 ? 24.595 37.336 -38.620 1.00 52.47 549 THR A CA 1
ATOM 4512 C C . THR A 1 549 ? 26.003 37.153 -38.061 1.00 52.47 549 THR A C 1
ATOM 4514 O O . THR A 1 549 ? 26.944 37.357 -38.804 1.00 52.47 549 THR A O 1
ATOM 4517 N N . SER A 1 550 ? 26.209 36.693 -36.823 1.00 53.31 550 SER A N 1
ATOM 4518 C CA . SER A 1 550 ? 27.556 36.395 -36.300 1.00 53.31 550 SER A CA 1
ATOM 4519 C C . SER A 1 550 ? 28.140 35.107 -36.872 1.00 53.31 550 SER A C 1
ATOM 4521 O O . SER A 1 550 ? 29.332 35.080 -37.171 1.00 53.31 550 SER A O 1
ATOM 4523 N N . TRP A 1 551 ? 27.329 34.065 -37.098 1.00 57.91 551 TRP A N 1
ATOM 4524 C CA . TRP A 1 551 ? 27.761 32.883 -37.848 1.00 57.91 551 TRP A CA 1
ATOM 4525 C C . TRP A 1 551 ? 28.081 33.262 -39.298 1.00 57.91 551 TRP A C 1
ATOM 4527 O O . TRP A 1 551 ? 29.175 32.990 -39.787 1.00 57.91 551 TRP A O 1
ATOM 4537 N N . PHE A 1 552 ? 27.180 33.994 -39.953 1.00 55.72 552 PHE A N 1
ATOM 4538 C CA . PHE A 1 552 ? 27.338 34.457 -41.325 1.00 55.72 552 PHE A CA 1
ATOM 4539 C C . PHE A 1 552 ? 28.528 35.406 -41.472 1.00 55.72 552 PHE A C 1
ATOM 4541 O O . PHE A 1 552 ? 29.280 35.209 -42.403 1.00 55.72 552 PHE A O 1
ATOM 4548 N N . ILE A 1 553 ? 28.769 36.352 -40.552 1.00 57.66 553 ILE A N 1
ATOM 4549 C CA . ILE A 1 553 ? 29.938 37.257 -40.535 1.00 57.66 553 ILE A CA 1
ATOM 4550 C C . ILE A 1 553 ? 31.230 36.473 -40.295 1.00 57.66 553 ILE A C 1
ATOM 4552 O O . ILE A 1 553 ? 32.205 36.678 -41.012 1.00 57.66 553 ILE A O 1
ATOM 4556 N N . LYS A 1 554 ? 31.243 35.538 -39.335 1.00 58.25 554 LYS A N 1
ATOM 4557 C CA . LYS A 1 554 ? 32.420 34.704 -39.035 1.00 58.25 554 LYS A CA 1
ATOM 4558 C C . LYS A 1 554 ? 32.818 33.807 -40.209 1.00 58.25 554 LYS A C 1
ATOM 4560 O O . LYS A 1 554 ? 33.992 33.483 -40.353 1.00 58.25 554 LYS A O 1
ATOM 4565 N N . TYR A 1 555 ? 31.854 33.413 -41.036 1.00 57.22 555 TYR A N 1
ATOM 4566 C CA . TYR A 1 555 ? 32.073 32.587 -42.223 1.00 57.22 555 TYR A CA 1
ATOM 4567 C C . TYR A 1 555 ? 31.941 33.366 -43.546 1.00 57.22 555 TYR A C 1
ATOM 4569 O O . TYR A 1 555 ? 32.141 32.787 -44.614 1.00 57.22 555 TYR A O 1
ATOM 4577 N N . TYR A 1 556 ? 31.693 34.680 -43.500 1.00 54.66 556 TYR A N 1
ATOM 4578 C CA . TYR A 1 556 ? 31.569 35.544 -44.681 1.00 54.66 556 TYR A CA 1
ATOM 4579 C C . TYR A 1 556 ? 32.900 35.637 -45.420 1.00 54.66 556 TYR A C 1
ATOM 4581 O O . TYR A 1 556 ? 32.923 35.643 -46.644 1.00 54.66 556 TYR A O 1
ATOM 4589 N N . GLU A 1 557 ? 34.016 35.605 -44.687 1.00 54.41 557 GLU A N 1
ATOM 4590 C CA . GLU A 1 557 ? 35.362 35.532 -45.266 1.00 54.41 557 GLU A CA 1
ATOM 4591 C C . GLU A 1 557 ? 35.571 34.258 -46.106 1.00 54.41 557 GLU A C 1
ATOM 4593 O O . GLU A 1 557 ? 36.363 34.266 -47.044 1.00 54.41 557 GLU A O 1
ATOM 4598 N N . ILE A 1 558 ? 34.828 33.174 -45.835 1.00 54.00 558 ILE A N 1
ATOM 4599 C CA . ILE A 1 558 ? 34.835 31.960 -46.669 1.00 54.00 558 ILE A CA 1
ATOM 4600 C C . ILE A 1 558 ? 33.953 32.156 -47.911 1.00 54.00 558 ILE A C 1
ATOM 4602 O O . ILE A 1 558 ? 34.335 31.738 -49.004 1.00 54.00 558 ILE A O 1
ATOM 4606 N N . ALA A 1 559 ? 32.811 32.835 -47.784 1.00 51.97 559 ALA A N 1
ATOM 4607 C CA . ALA A 1 559 ? 31.926 33.145 -48.911 1.00 51.97 559 ALA A CA 1
ATOM 4608 C C . ALA A 1 559 ? 32.540 34.162 -49.900 1.00 51.97 559 ALA A C 1
ATOM 4610 O O . ALA A 1 559 ? 32.318 34.056 -51.110 1.00 51.97 559 ALA A O 1
ATOM 4611 N N . ASP A 1 560 ? 33.377 35.087 -49.416 1.00 49.97 560 ASP A N 1
ATOM 4612 C CA . ASP A 1 560 ? 34.051 36.114 -50.227 1.00 49.97 560 ASP A CA 1
ATOM 4613 C C . ASP A 1 560 ? 35.180 35.543 -51.117 1.00 49.97 560 ASP A C 1
ATOM 4615 O O . ASP A 1 560 ? 35.651 36.194 -52.047 1.00 49.97 560 ASP A O 1
ATOM 4619 N N . THR A 1 561 ? 35.553 34.267 -50.933 1.00 52.38 561 THR A N 1
ATOM 4620 C CA . THR A 1 561 ? 36.493 33.549 -51.824 1.00 52.38 561 THR A CA 1
ATOM 4621 C C . THR A 1 561 ? 35.876 33.074 -53.152 1.00 52.38 561 THR A C 1
ATOM 4623 O O . THR A 1 561 ? 36.524 32.365 -53.922 1.00 52.38 561 THR A O 1
ATOM 4626 N N . GLY A 1 562 ? 34.638 33.476 -53.466 1.00 53.94 562 GLY A N 1
ATOM 4627 C CA . GLY A 1 562 ? 33.967 33.173 -54.739 1.00 53.94 562 GLY A CA 1
ATOM 4628 C C . GLY A 1 562 ? 32.965 32.016 -54.683 1.00 53.94 562 GLY A C 1
ATOM 4629 O O . GLY A 1 562 ? 32.339 31.697 -55.699 1.00 53.94 562 GLY A O 1
ATOM 4630 N N . TYR A 1 563 ? 32.739 31.424 -53.509 1.00 50.97 563 TYR A N 1
ATOM 4631 C CA . TYR A 1 563 ? 31.684 30.433 -53.297 1.00 50.97 563 TYR A CA 1
ATOM 4632 C C . TYR A 1 563 ? 30.327 31.126 -53.118 1.00 50.97 563 TYR A C 1
ATOM 4634 O O . TYR A 1 563 ? 29.836 31.320 -52.011 1.00 50.97 563 TYR A O 1
ATOM 4642 N N . LYS A 1 564 ? 29.672 31.467 -54.235 1.00 57.81 564 LYS A N 1
ATOM 4643 C CA . LYS A 1 564 ? 28.306 32.035 -54.256 1.00 57.81 564 LYS A CA 1
ATOM 4644 C C . LYS A 1 564 ? 27.201 31.069 -53.789 1.00 57.81 564 LYS A C 1
ATOM 4646 O O . LYS A 1 564 ? 26.029 31.425 -53.864 1.00 57.81 564 LYS A O 1
ATOM 4651 N N . ASN A 1 565 ? 27.534 29.856 -53.346 1.00 65.12 565 ASN A N 1
ATOM 4652 C CA . ASN A 1 565 ? 26.556 28.855 -52.935 1.00 65.12 565 ASN A CA 1
ATOM 4653 C C . ASN A 1 565 ? 26.979 28.204 -51.611 1.00 65.12 565 ASN A C 1
ATOM 4655 O O . ASN A 1 565 ? 27.963 27.472 -51.573 1.00 65.12 565 ASN A O 1
ATOM 4659 N N . LEU A 1 566 ? 26.237 28.488 -50.537 1.00 67.56 566 LEU A N 1
ATOM 4660 C CA . LEU A 1 566 ? 26.442 27.912 -49.200 1.00 67.56 566 LEU A CA 1
ATOM 4661 C C . LEU A 1 566 ? 25.857 26.498 -49.069 1.00 67.56 566 LEU A C 1
ATOM 4663 O O . LEU A 1 566 ? 26.183 25.791 -48.118 1.00 67.56 566 LEU A O 1
ATOM 4667 N N . TYR A 1 567 ? 25.040 26.070 -50.036 1.00 72.12 567 TYR A N 1
ATOM 4668 C CA . TYR A 1 567 ? 24.384 24.763 -50.042 1.00 72.12 567 TYR A CA 1
ATOM 4669 C C . TYR A 1 567 ? 25.352 23.581 -49.845 1.00 72.12 567 TYR A C 1
ATOM 4671 O O . TYR A 1 567 ? 25.084 22.757 -48.976 1.00 72.12 567 TYR A O 1
ATOM 4679 N N . PRO A 1 568 ? 26.523 23.511 -50.517 1.00 76.38 568 PRO A N 1
ATOM 4680 C CA . PRO A 1 568 ? 27.455 22.399 -50.317 1.00 76.38 568 PRO A CA 1
ATOM 4681 C C . PRO A 1 568 ? 28.043 22.349 -48.899 1.00 76.38 568 PRO A C 1
ATOM 4683 O O . PRO A 1 568 ? 28.412 21.283 -48.419 1.00 76.38 568 PRO A O 1
ATOM 4686 N N . ILE A 1 569 ? 28.148 23.495 -48.218 1.00 72.62 569 ILE A N 1
ATOM 4687 C CA . ILE A 1 569 ? 28.666 23.567 -46.846 1.00 72.62 569 ILE A CA 1
ATOM 4688 C C . ILE A 1 569 ? 27.596 23.095 -45.857 1.00 72.62 569 ILE A C 1
ATOM 4690 O O . ILE A 1 569 ? 27.918 22.336 -44.944 1.00 72.62 569 ILE A O 1
ATOM 4694 N N . ALA A 1 570 ? 26.340 23.508 -46.057 1.00 74.19 570 ALA A N 1
ATOM 4695 C CA . ALA A 1 570 ? 25.203 23.035 -45.268 1.00 74.19 570 ALA A CA 1
ATOM 4696 C C . ALA A 1 570 ? 25.022 21.517 -45.418 1.00 74.19 570 ALA A C 1
ATOM 4698 O O . ALA A 1 570 ? 24.958 20.806 -44.421 1.00 74.19 570 ALA A O 1
ATOM 4699 N N . GLU A 1 571 ? 25.096 21.000 -46.646 1.00 77.69 571 GLU A N 1
ATOM 4700 C CA . GLU A 1 571 ? 24.992 19.565 -46.921 1.00 77.69 571 GLU A CA 1
ATOM 4701 C C . GLU A 1 571 ? 26.113 18.759 -46.237 1.00 77.69 571 GLU A C 1
ATOM 4703 O O . GLU A 1 571 ? 25.854 17.735 -45.604 1.00 77.69 571 GLU A O 1
ATOM 4708 N N . LEU A 1 572 ? 27.362 19.241 -46.280 1.00 77.19 572 LEU A N 1
ATOM 4709 C CA . LEU A 1 572 ? 28.479 18.608 -45.566 1.00 77.19 572 LEU A CA 1
ATOM 4710 C C . LEU A 1 572 ? 28.316 18.677 -44.040 1.00 77.19 572 LEU A C 1
ATOM 4712 O O . LEU A 1 572 ? 28.696 17.738 -43.336 1.00 77.19 572 LEU A O 1
ATOM 4716 N N . ALA A 1 573 ? 27.753 19.767 -43.515 1.00 77.50 573 ALA A N 1
ATOM 4717 C CA . ALA A 1 573 ? 27.462 19.904 -42.093 1.00 77.50 573 ALA A CA 1
ATOM 4718 C C . ALA A 1 573 ? 26.346 18.945 -41.649 1.00 77.50 573 ALA A C 1
ATOM 4720 O O . ALA A 1 573 ? 26.524 18.257 -40.642 1.00 77.50 573 ALA A O 1
ATOM 4721 N N . ALA A 1 574 ? 25.261 18.834 -42.421 1.00 80.94 574 ALA A N 1
ATOM 4722 C CA . ALA A 1 574 ? 24.177 17.882 -42.194 1.00 80.94 574 ALA A CA 1
ATOM 4723 C C . ALA A 1 574 ? 24.697 16.437 -42.224 1.00 80.94 574 ALA A C 1
ATOM 4725 O O . ALA A 1 574 ? 24.455 15.670 -41.294 1.00 80.94 574 ALA A O 1
ATOM 4726 N N . GLN A 1 575 ? 25.528 16.080 -43.210 1.00 81.75 575 GLN A N 1
ATOM 4727 C CA . GLN A 1 575 ? 26.191 14.770 -43.253 1.00 81.75 575 GLN A CA 1
ATOM 4728 C C . GLN A 1 575 ? 27.076 14.520 -42.022 1.00 81.75 575 GLN A C 1
ATOM 4730 O O . GLN A 1 575 ? 27.089 13.413 -41.482 1.00 81.75 575 GLN A O 1
ATOM 4735 N N . GLY A 1 576 ? 27.795 15.541 -41.545 1.00 79.56 576 GLY A N 1
ATOM 4736 C CA . GLY A 1 576 ? 28.571 15.465 -40.307 1.00 79.56 576 GLY A CA 1
ATOM 4737 C C . GLY A 1 576 ? 27.699 15.173 -39.083 1.00 79.56 576 GLY A C 1
ATOM 4738 O O . GLY A 1 576 ? 28.049 14.304 -38.288 1.00 79.56 576 GLY A O 1
ATOM 4739 N N . ILE A 1 577 ? 26.548 15.841 -38.968 1.00 80.06 577 ILE A N 1
ATOM 4740 C CA . ILE A 1 577 ? 25.566 15.635 -37.892 1.00 80.06 577 ILE A CA 1
ATOM 4741 C C . ILE A 1 577 ? 24.998 14.214 -37.944 1.00 80.06 577 ILE A C 1
ATOM 4743 O O . ILE A 1 577 ? 24.982 13.534 -36.921 1.00 80.06 577 ILE A O 1
ATOM 4747 N N . LEU A 1 578 ? 24.627 13.722 -39.129 1.00 81.12 578 LEU A N 1
ATOM 4748 C CA . LEU A 1 578 ? 24.156 12.346 -39.327 1.00 81.12 578 LEU A CA 1
ATOM 4749 C C . LEU A 1 578 ? 25.191 11.310 -38.874 1.00 81.12 578 LEU A C 1
ATOM 4751 O O . LEU A 1 578 ? 24.856 10.339 -38.197 1.00 81.12 578 LEU A O 1
ATOM 4755 N N . ILE A 1 579 ? 26.464 11.521 -39.221 1.00 79.19 579 ILE A N 1
ATOM 4756 C CA . ILE A 1 579 ? 27.561 10.637 -38.810 1.00 79.19 579 ILE A CA 1
ATOM 4757 C C . ILE A 1 579 ? 27.779 10.709 -37.294 1.00 79.19 579 ILE A C 1
ATOM 4759 O O . ILE A 1 579 ? 27.952 9.670 -36.659 1.00 79.19 579 ILE A O 1
ATOM 4763 N N . GLU A 1 580 ? 27.777 11.909 -36.709 1.00 79.00 580 GLU A N 1
ATOM 4764 C CA . GLU A 1 580 ? 27.902 12.124 -35.262 1.00 79.00 580 GLU A CA 1
ATOM 4765 C C . GLU A 1 580 ? 26.768 11.410 -34.502 1.00 79.00 580 GLU A C 1
ATOM 4767 O O . GLU A 1 580 ? 27.037 10.638 -33.580 1.00 79.00 580 GLU A O 1
ATOM 4772 N N . GLY A 1 581 ? 25.519 11.574 -34.938 1.00 79.06 581 GLY A N 1
ATOM 4773 C CA . GLY A 1 581 ? 24.374 10.920 -34.315 1.00 79.06 581 GLY A CA 1
ATOM 4774 C C . GLY A 1 581 ? 24.363 9.411 -34.511 1.00 79.06 581 GLY A C 1
ATOM 4775 O O . GLY A 1 581 ? 24.054 8.679 -33.578 1.00 79.06 581 GLY A O 1
ATOM 4776 N N . LYS A 1 582 ? 24.813 8.909 -35.664 1.00 77.62 582 LYS A N 1
ATOM 4777 C CA . LYS A 1 582 ? 25.048 7.474 -35.862 1.00 77.62 582 LYS A CA 1
ATOM 4778 C C . LYS A 1 582 ? 26.056 6.900 -34.872 1.00 77.62 582 LYS A C 1
ATOM 4780 O O . LYS A 1 582 ? 25.833 5.827 -34.321 1.00 77.62 582 LYS A O 1
ATOM 4785 N N . LEU A 1 583 ? 27.146 7.620 -34.611 1.00 70.75 583 LEU A N 1
ATOM 4786 C CA . LEU A 1 583 ? 28.153 7.207 -33.629 1.00 70.75 583 LEU A CA 1
ATOM 4787 C C . LEU A 1 583 ? 27.623 7.235 -32.187 1.00 70.75 583 LEU A C 1
ATOM 4789 O O . LEU A 1 583 ? 28.119 6.481 -31.355 1.00 70.75 583 LEU A O 1
ATOM 4793 N N . LEU A 1 584 ? 26.626 8.075 -31.900 1.00 70.25 584 LEU A N 1
ATOM 4794 C CA . LEU A 1 584 ? 25.964 8.172 -30.596 1.00 70.25 584 LEU A CA 1
ATOM 4795 C C . LEU A 1 584 ? 24.698 7.311 -30.471 1.00 70.25 584 LEU A C 1
ATOM 4797 O O . LEU A 1 584 ? 24.051 7.333 -29.426 1.00 70.25 584 LEU A O 1
ATOM 4801 N N . ASN A 1 585 ? 24.337 6.556 -31.513 1.00 68.25 585 ASN A N 1
ATOM 4802 C CA . ASN A 1 585 ? 23.065 5.835 -31.604 1.00 68.25 585 ASN A CA 1
ATOM 4803 C C . ASN A 1 585 ? 21.826 6.755 -31.449 1.00 68.25 585 ASN A C 1
ATOM 4805 O O . ASN A 1 585 ? 20.793 6.365 -30.908 1.00 68.25 585 ASN A O 1
ATOM 4809 N N . GLN A 1 586 ? 21.949 7.991 -31.934 1.00 76.12 586 GLN A N 1
ATOM 4810 C CA . GLN A 1 586 ? 20.943 9.056 -31.993 1.00 76.12 586 GLN A CA 1
ATOM 4811 C C . GLN A 1 586 ? 20.616 9.413 -33.457 1.00 76.12 586 GLN A C 1
ATOM 4813 O O . GLN A 1 586 ? 20.385 10.572 -33.789 1.00 76.12 586 GLN A O 1
ATOM 4818 N N . GLU A 1 587 ? 20.619 8.421 -34.361 1.00 79.94 587 GLU A N 1
ATOM 4819 C CA . GLU A 1 587 ? 20.411 8.630 -35.807 1.00 79.94 587 GLU A CA 1
ATOM 4820 C C . GLU A 1 587 ? 19.132 9.421 -36.111 1.00 79.94 587 GLU A C 1
ATOM 4822 O O . GLU A 1 587 ? 19.134 10.258 -37.004 1.00 79.94 587 GLU A O 1
ATOM 4827 N N . PHE A 1 588 ? 18.052 9.201 -35.355 1.00 70.44 588 PHE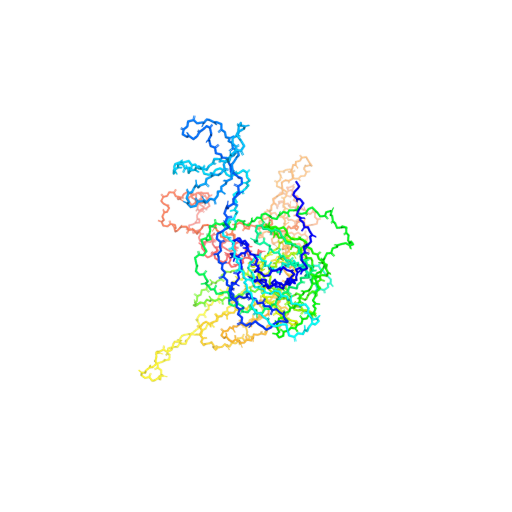 A N 1
ATOM 4828 C CA . PHE A 1 588 ? 16.791 9.915 -35.559 1.00 70.44 588 PHE A CA 1
ATOM 4829 C C . PHE A 1 588 ? 16.911 11.418 -35.281 1.00 70.44 588 PHE A C 1
ATOM 4831 O O . PHE A 1 588 ? 16.537 12.222 -36.133 1.00 70.44 588 PHE A O 1
ATOM 4838 N N . ASP A 1 589 ? 17.457 11.791 -34.120 1.00 71.12 589 ASP A N 1
ATOM 4839 C CA . ASP A 1 589 ? 17.639 13.198 -33.749 1.00 71.12 589 ASP A CA 1
ATOM 4840 C C . ASP A 1 589 ? 18.602 13.871 -34.741 1.00 71.12 589 ASP A C 1
ATOM 4842 O O . ASP A 1 589 ? 18.369 14.985 -35.196 1.00 71.12 589 ASP A O 1
ATOM 4846 N N . ALA A 1 590 ? 19.626 13.136 -35.182 1.00 80.62 590 ALA A N 1
ATOM 4847 C CA . ALA A 1 590 ? 20.560 13.578 -36.209 1.00 80.62 590 ALA A CA 1
ATOM 4848 C C . ALA A 1 590 ? 19.911 13.804 -37.575 1.00 80.62 590 ALA A C 1
ATOM 4850 O O . ALA A 1 590 ? 20.265 14.762 -38.256 1.00 80.62 590 ALA A O 1
ATOM 4851 N N . HIS A 1 591 ? 18.987 12.928 -37.979 1.00 78.75 591 HIS A N 1
ATOM 4852 C CA . HIS A 1 591 ? 18.208 13.084 -39.204 1.00 78.75 591 HIS A CA 1
ATOM 4853 C C . HIS A 1 591 ? 17.338 14.325 -39.138 1.00 78.75 591 HIS A C 1
ATOM 4855 O O . HIS A 1 591 ? 17.374 15.130 -40.058 1.00 78.75 591 HIS A O 1
ATOM 4861 N N . GLN A 1 592 ? 16.645 14.537 -38.023 1.00 71.50 592 GLN A N 1
ATOM 4862 C CA . GLN A 1 592 ? 15.836 15.731 -37.852 1.00 71.50 592 GLN A CA 1
ATOM 4863 C C . GLN A 1 592 ? 16.686 17.010 -37.888 1.00 71.50 592 GLN A C 1
ATOM 4865 O O . GLN A 1 592 ? 16.382 17.923 -38.648 1.00 71.50 592 GLN A O 1
ATOM 4870 N N . THR A 1 593 ? 17.775 17.074 -37.116 1.00 74.75 593 THR A N 1
ATOM 4871 C CA . THR A 1 593 ? 18.668 18.245 -37.110 1.00 74.75 593 THR A CA 1
ATOM 4872 C C . THR A 1 593 ? 19.365 18.444 -38.457 1.00 74.75 593 THR A C 1
ATOM 4874 O O . THR A 1 593 ? 19.613 19.576 -38.854 1.00 74.75 593 THR A O 1
ATOM 4877 N N . GLY A 1 594 ? 19.694 17.358 -39.160 1.00 79.75 594 GLY A N 1
ATOM 4878 C CA . GLY A 1 594 ? 20.278 17.400 -40.498 1.00 79.75 594 GLY A CA 1
ATOM 4879 C C . GLY A 1 594 ? 19.297 17.881 -41.568 1.00 79.75 594 GLY A C 1
ATOM 4880 O O . GLY A 1 594 ? 19.721 18.599 -42.460 1.00 79.75 594 GLY A O 1
ATOM 4881 N N . ASP A 1 595 ? 18.014 17.526 -41.463 1.00 75.50 595 ASP A N 1
ATOM 4882 C CA . ASP A 1 595 ? 16.954 17.973 -42.378 1.00 75.50 595 ASP A CA 1
ATOM 4883 C C . ASP A 1 595 ? 16.536 19.437 -42.122 1.00 75.50 595 ASP A C 1
ATOM 4885 O O . ASP A 1 595 ? 16.040 20.113 -43.025 1.00 75.50 595 ASP A O 1
ATOM 4889 N N . GLU A 1 596 ? 16.711 19.932 -40.891 1.00 72.62 596 GLU A N 1
ATOM 4890 C CA . GLU A 1 596 ? 16.465 21.332 -40.508 1.00 72.62 596 GLU A CA 1
ATOM 4891 C C . GLU A 1 596 ? 17.562 22.304 -40.995 1.00 72.62 596 GLU A C 1
ATOM 4893 O O . GLU A 1 596 ? 17.317 23.515 -41.045 1.00 72.62 596 GLU A O 1
ATOM 4898 N N . LEU A 1 597 ? 18.754 21.790 -41.327 1.00 67.00 597 LEU A N 1
ATOM 4899 C CA . LEU A 1 597 ? 19.964 22.546 -41.679 1.00 67.00 597 LEU A CA 1
ATOM 4900 C C . LEU A 1 597 ? 20.156 22.653 -43.196 1.00 67.00 597 LEU A C 1
ATOM 4902 O O . LEU A 1 597 ? 20.522 23.765 -43.650 1.00 67.00 597 LEU A O 1
#

Sequence (597 aa):
MVTSNANDSSIIARIYSNLVEVIRPLRQELPLEFSANEWSFMRTDSITLLNANITSQTVVEKKKLLDNIPIYVRWPPSHGIDLKEAKLVDEERRLVKIRPENKTEFVYYILPENEPIMYVNEYPSGSRFYVDFTYKNMQADQPVYVSYLSTNLKWKVNYQLMLENEDANLSLLIAVADIRNDAPSAMSLEQVELFAGDINIKVPSSSLMLRHGFTELASAMTTSNPNMFDSENENFVFEYAELNGIYGYKIDKPFYIGGMTNYILSMFHDRINIEQYVKVSISSYGVSALKGKGERSYRLKSSNRFLPQGTCVVRHSKRIIGETQLSNIAVNQWYEFTLGDDPDIVYQQYSTLLSTTLDKDKVECMKSQRRSVYVIEIRLSNFKKSSVDVEYSYNVNGYALIRLLPSQASLLNVNESQSLFQQKDSAIKANIKLAANELQTFSKVIWFWQSNPNSFYENEDKELKRYPDFENKFIENSYQNQEKEVELNNYKIDFTRNIQFDKQYRYKQRPVKRQIIDISNYVRQERFCFPEEPLKSFANHGKEADLYTSWFIKYYEIADTGYKNLYPIAELAAQGILIEGKLLNQEFDAHQTGDEL

Secondary structure (DSSP, 8-state):
-----------EEEE-SS-EEEEEE--SPSSEEEEHHHHHHB-GGG-EEETEEEEEEEEEEEE---TTEEEEEEESTTT--EEEEEEEEETTTTEEEE--TT-SS-EEEEPPTTS--EESSS---SEEEEEEEEEEESSTTSPPEEEEEESSEEEEEEEEEEE--SS-SEEEEEEEEEEEE-SSS-EEESEEEEEEE----------------------------S----TTS--BEEEEEEETTEEEEEESS-EEE-TTEEEEEEEEEEEEEEEEEEEEEE---SS--EEEEEEEEEEEE-SSS-B-SEEEEEEETTEEEEEEEE--B-TT-EEEEEEEEEEEEEEEEEEEEEEEEEE--S-TTSPPEEEEEEEEEEEEEE-SSS-EEEEEEEE-SS-------S--TTSS---S-----EEETTEEEEEEEEPP------EEEEEEEE--TTTT-TTS---EEEPPHHHHHHHHHHHHTT-SEEE-SSEEEETTTTEEEESS-TT-EEEEEEEEEEGGGTS-GGGSSPPSS----GGG-SS-HHHHHHHHHHHHHHHTTT----HHHHHHHHHHHHHHHHHTT-HHHHHHHHHH-

Nearest PDB structures (foldseek):
  4bei-assembly1_H  TM=1.444E-01  e=1.906E+00  Vibrio cholerae MJ-1236
  3vdi-assembly1_A  TM=1.710E-01  e=4.884E+00  Pelodictyon phaeum
  5h8z-assembly1_A  TM=1.127E-01  e=3.387E+00  Chlorobaculum tepidum TLS
  8co1-assembly1_O1  TM=8.105E-02  e=3.761E+00  Deinococcus radiodurans R1 = ATCC 13939 = DSM 20539

InterPro domains:
  IPR004170 WWE domain [PF02825] (446-514)
  IPR004170 WWE domain [PS50918] (433-514)
  IPR037197 WWE domain superfamily [G3DSA:3.30.720.50] (434-518)
  IPR037197 WWE domain superfamily [SSF117839] (438-518)

Mean predicted aligned error: 15.18 Å

pLDDT: mean 80.6, std 19.26, range [27.77, 98.44]

Solvent-accessible surface area (backbone atoms only — not comparable to full-atom values): 34864 Å² total; per-residue (Å²): 137,83,82,71,81,79,79,69,66,66,25,35,37,42,32,28,65,73,28,20,42,44,35,33,67,65,79,70,72,80,52,45,81,37,47,45,72,57,49,72,36,38,44,80,91,47,62,47,56,45,61,40,49,75,79,47,77,46,79,44,81,40,68,64,77,54,57,66,40,58,23,42,41,57,44,57,79,98,76,33,87,47,73,40,77,26,23,32,56,35,75,92,70,34,29,32,41,31,68,54,99,88,48,96,58,73,48,76,50,63,62,58,93,89,58,80,88,39,57,70,55,82,70,85,73,57,43,31,38,33,45,34,74,44,68,44,72,72,44,97,86,56,78,44,26,38,34,29,38,29,54,30,39,30,42,46,37,41,33,40,37,38,44,65,88,84,86,71,74,50,23,44,38,38,36,29,40,41,35,34,27,71,34,82,62,59,47,66,37,50,40,44,36,41,45,40,59,90,76,87,74,80,70,78,84,72,77,82,75,83,72,74,83,73,75,85,68,82,74,70,84,74,80,71,72,90,84,73,79,70,84,86,73,73,60,46,36,41,82,77,48,78,58,94,70,32,39,34,28,36,43,80,53,59,51,76,44,55,33,67,33,75,48,78,35,53,46,50,78,45,74,25,44,55,48,76,37,31,38,39,78,45,78,77,86,78,72,50,78,46,75,51,58,21,26,38,28,38,37,40,29,36,78,85,44,71,41,59,46,25,45,32,41,34,23,48,83,88,39,81,69,41,67,46,76,46,60,69,38,54,58,67,38,78,45,78,53,63,54,48,74,30,90,50,31,39,37,40,35,42,39,44,76,76,47,76,48,74,53,80,87,72,63,103,82,58,80,77,48,74,47,70,43,71,49,75,50,77,47,79,47,55,66,38,80,54,60,46,43,32,41,40,34,43,46,48,95,59,93,78,86,87,78,89,74,96,78,77,76,82,82,53,98,60,78,87,68,75,75,61,75,50,84,55,91,52,25,44,36,36,51,44,77,42,63,37,30,70,75,71,71,47,60,42,79,43,44,28,36,40,67,48,96,63,57,81,52,88,90,55,85,84,48,70,40,71,53,56,72,68,56,32,52,51,52,51,50,37,51,76,67,65,46,62,55,45,83,54,97,66,33,35,34,33,65,85,76,34,30,34,26,32,71,89,45,71,84,53,58,26,49,42,45,82,42,80,40,55,39,79,84,71,44,75,64,77,77,64,53,78,65,98,58,80,84,72,66,82,89,71,55,92,77,63,55,56,62,62,47,48,54,47,57,74,45,37,72,60,41,73,74,69,50,91,61,65,62,69,57,38,53,53,49,22,52,49,38,32,52,48,17,51,73,68,75,36,44,66,53,16,46,52,57,28,74,76,89

Organism: NCBI:txid392030

Radius of gyration: 41.62 Å; Cα contacts (8 Å, |Δi|>4): 1091; chains: 1; bounding box: 100×65×117 Å